Protein AF-A0A8H5A751-F1 (afdb_monomer)

pLDDT: mean 77.06, std 19.94, range [23.53, 97.56]

InterPro domains:
  IPR007219 Xylanolytic transcriptional activator, regulatory domain [PF04082] (429-614)
  IPR007219 Xylanolytic transcriptional activator, regulatory domain [SM00906] (547-619)
  IPR008949 Isoprenoid synthase domain superfamily [G3DSA:1.10.600.10] (27-358)
  IPR008949 Isoprenoid synthase domain superfamily [SSF48576] (29-355)
  IPR034686 Terpene cyclase-like 2 [PTHR35201] (68-366)
  IPR034686 Terpene cyclase-like 2 [SFLDG01020] (12-361)

Secondary structure (DSSP, 8-state):
-HHHHTTTTTEEEEEPPP-S-TT--SS----TTHHHHHHHHHHHHHHHTT--HHHHHHHHHH-HHHHHHHHSTT--HHHHHHHHHHHHHHHHHHHHHHTSTTTT-HHHHHHHHHHHHHHHTT----SPPPHHHHHHHHHHHHHHTS---------------TTHHHHHHHHHHHHHHHTT----HHHHHHHHHHHHHHHHHHHHHHHHHTT----HHHHHHHHHHHT--HHHHHHHHHHTT----HHHHTSHHHHHHHHHHHHHHHHHHHHHHHHHHHHTT---SHHHHHHHTT--HHHHHHHHHHHHHHHHHHHHHHHHTPPP--HHHHHHHHHHHHHHHHHHHHHHHHHHHSSSSSGGGHHHHHHH-EEEEESS-HHHHTTTTTTTS-SS----------BPPHHHHHHHHHHHTTSPPHHHHHHHHHHIIIIIGGGT--S-HHHHHHHHHHHHH-S---BHHHHHHHHHHHHHHHHHHHT--HHHHHHTT---SS-HHHHHHHHHHHHHHHHHTSPTT---HHHHHHHHHHHHHHHHTT-HHHHHHHHHHHHHHHHHTTTT-TT--S---HHHHHHHHHHHHHHHHHHHHHHHTTPPP------S-------SSSPPPTTHHHHHHHHHHHHHHHHHSSGGG--SHHHHHHHHHHHHHHHHTS-GGG-SSS---TTTTT-HHHHHHHHHHHHHHHHHHHHHHHTTSS-S---HHHHHHHHHHHHHHH-

Solvent-accessible surface area (backbone atoms only — not comparable to full-atom values): 41323 Å² total; per-residue (Å²): 117,76,77,65,61,64,64,64,80,47,50,44,78,31,66,57,62,90,74,72,51,92,92,31,65,95,78,70,68,59,21,87,56,39,83,65,39,39,65,52,33,56,49,51,52,34,62,64,48,67,49,50,75,67,54,45,52,49,52,66,41,42,42,40,38,58,26,42,19,26,30,42,39,84,33,51,67,72,41,43,36,47,50,24,41,49,50,60,44,48,53,71,56,49,40,36,46,75,78,35,90,30,36,85,29,62,68,63,41,48,56,55,46,54,56,51,46,15,75,66,66,77,45,91,69,91,66,88,67,52,46,66,45,51,54,47,53,56,46,54,50,61,65,64,68,72,80,87,84,84,84,89,78,88,92,80,84,90,81,95,60,79,66,65,52,51,50,49,46,49,50,49,42,45,54,47,41,60,64,59,61,63,54,51,70,43,44,52,50,26,39,52,33,47,48,47,22,50,54,21,46,52,48,50,35,48,49,68,75,65,77,67,84,61,51,68,65,57,46,50,58,47,45,67,29,45,60,62,51,65,32,51,55,30,49,45,32,60,33,68,68,50,74,73,62,68,72,56,66,68,29,67,53,51,46,47,50,53,52,46,37,41,49,49,37,48,53,53,43,30,65,62,39,39,65,53,33,49,75,69,60,48,63,88,34,70,39,44,35,37,34,70,76,69,42,51,72,53,57,14,42,49,53,54,37,49,55,51,52,52,46,55,57,51,48,54,57,37,63,75,63,58,81,84,80,45,76,73,48,42,54,39,49,50,52,50,52,49,34,43,51,22,43,36,41,13,49,58,53,35,51,51,68,18,47,74,55,47,39,92,48,19,69,58,30,69,74,68,30,53,46,72,37,64,73,74,41,66,69,62,53,68,54,70,75,54,71,78,67,78,8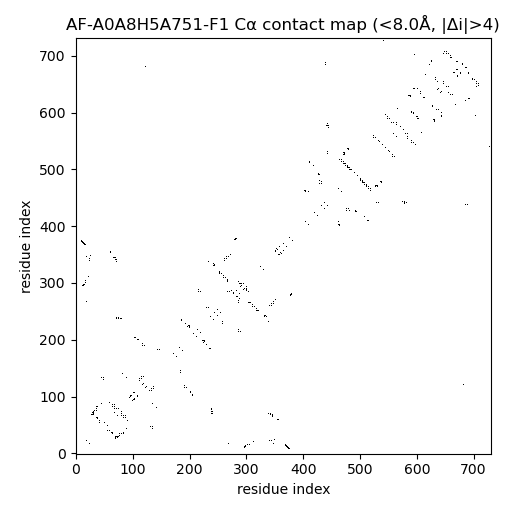5,74,89,88,86,88,87,91,78,82,76,55,69,51,54,77,65,40,50,47,48,48,57,57,45,63,69,71,53,64,60,68,70,40,42,50,35,33,53,52,47,21,58,74,75,52,34,66,75,77,47,67,65,60,63,77,63,49,51,54,51,50,54,55,60,71,71,47,96,70,83,58,32,57,67,49,52,41,51,50,24,32,53,25,36,40,41,14,54,38,28,61,70,46,47,75,68,52,25,58,76,47,68,45,85,70,96,51,59,40,62,57,51,13,47,50,29,38,54,45,19,51,58,48,53,69,52,54,60,89,91,72,74,50,72,54,56,38,44,31,35,55,50,48,31,53,43,26,52,65,71,63,36,52,68,60,22,49,56,39,46,55,57,31,50,52,45,36,52,75,72,48,47,62,57,67,81,70,67,94,61,90,50,62,67,60,54,32,45,40,50,51,50,48,49,49,56,43,50,40,51,51,46,19,49,76,68,73,42,80,67,81,82,86,77,92,58,59,81,71,77,73,73,76,82,75,94,58,81,85,53,89,57,44,62,58,52,56,48,36,45,51,48,50,54,51,31,74,73,46,69,40,65,79,69,56,69,45,69,68,46,34,52,53,49,41,51,53,52,53,54,55,53,71,66,43,57,55,60,51,31,89,69,88,43,51,58,92,51,36,88,83,38,60,67,48,55,60,43,30,54,51,52,50,50,47,56,49,50,65,55,51,59,49,60,68,70,63,76,80,68,104,68,76,53,76,66,55,62,57,58,57,36,56,66,49,43,67,72,74,105

Radius of gyration: 30.26 Å; Cα contacts (8 Å, |Δi|>4): 786; chains: 1; bounding box: 55×71×100 Å

Mean predicted aligned error: 18.43 Å

Sequence (731 aa):
MQVFTTKMESRRTVILPDMFKGFVVETPPMNPNYETVKPISERWLAEKCSFSPRMKKRVEFCDFAVFISIAAPDAPFDKLKTMCDWGNWVFPFDDMFDEGSLKSDPKRSQVVIDSLMADMLDKTYTRTKSAVVQAHDDIFRRVSQVSPAQWHGDDGSLTRDHDRARLLASFLKLILTWTSLIASGARRRFALAMKQYTDGVVHHVKQFSTNSIPSIQEMLDTRRLSSGVTPLYHLIEYAHDIKLPDEVFENPIIQRLELLGADFVLLSNDILSYRKEENDDCPFSMVAACRMTGQSPQEAFDTVGNLLEERYQYWQKAIEQLPSWGPEIDANVARYIQGIQNVVQANITWSFRSGRYFGKQAPEIRRTRMIDVMVNPPFLQARQLRSGWSRMHNNKDHHDLAILDASADSQLRNALRLLPAKPQLDALIEAFFSNVNHHYNFIHPPAFIRQYVNWSCRKQQRCLQDLQLTTLIFMMCACVTQHLDLDSQTTLGIHLAQPPKDVSKAYHDAGARLAEAIPAGSYHLINLQWKVLSICWFKGEAKFTEAWHTIGLAVQEAYELGLHKSRHKATHDIEVQIGRRAWRVLYCWNWQLSSILGRPFIMNDIDSEPELPDLKGSAPTPTLHIKLQYQLISSLAKRWQTPQNINSPSKVRDYKKMVEHHVSSFPAVFALSDPDTSKDAEWPWVVTHRYYVQTMAFVCTRDTAATSGSGRVFSEDVANRNSMGISSLTR

Structure (mmCIF, N/CA/C/O backbone):
data_AF-A0A8H5A751-F1
#
_entry.id   AF-A0A8H5A751-F1
#
loop_
_atom_site.group_PDB
_atom_site.id
_atom_site.type_symbol
_atom_site.label_atom_id
_atom_site.label_alt_id
_atom_site.label_comp_id
_atom_site.label_asym_id
_atom_site.label_entity_id
_atom_site.label_seq_id
_atom_site.pdbx_PDB_ins_code
_atom_site.Cartn_x
_atom_site.Cartn_y
_atom_site.Cartn_z
_atom_site.occupancy
_atom_site.B_iso_or_equiv
_atom_site.auth_seq_id
_atom_site.auth_comp_id
_atom_site.auth_asym_id
_atom_site.auth_atom_id
_atom_site.pdbx_PDB_model_num
ATOM 1 N N . MET A 1 1 ? -5.057 2.418 52.684 1.00 34.59 1 MET A N 1
ATOM 2 C CA . MET A 1 1 ? -6.388 1.811 52.446 1.00 34.59 1 MET A CA 1
ATOM 3 C C . MET A 1 1 ? -7.310 2.686 51.588 1.00 34.59 1 MET A C 1
ATOM 5 O O . MET A 1 1 ? -7.934 2.132 50.700 1.00 34.59 1 MET A O 1
ATOM 9 N N . GLN A 1 2 ? -7.331 4.020 51.739 1.00 26.28 2 GLN A N 1
ATOM 10 C CA . GLN A 1 2 ? -8.201 4.924 50.950 1.00 26.28 2 GLN A CA 1
ATOM 11 C C . GLN A 1 2 ? -7.881 5.073 49.442 1.00 26.28 2 GLN A C 1
ATOM 13 O O . GLN A 1 2 ? -8.752 5.487 48.689 1.00 26.28 2 GLN A O 1
ATOM 18 N N . VAL A 1 3 ? -6.673 4.717 48.978 1.00 31.61 3 VAL A N 1
ATOM 19 C CA . VAL A 1 3 ? -6.285 4.785 47.544 1.00 31.61 3 VAL A CA 1
ATOM 20 C C . VAL A 1 3 ? -6.758 3.556 46.747 1.00 31.61 3 VAL A C 1
ATOM 22 O O . VAL A 1 3 ? -6.879 3.603 45.526 1.00 31.61 3 VAL A O 1
ATOM 25 N N . PHE A 1 4 ? -7.044 2.441 47.427 1.00 28.38 4 PHE A N 1
ATOM 26 C CA . PHE A 1 4 ? -7.544 1.223 46.780 1.00 28.38 4 PHE A CA 1
ATOM 27 C C . PHE A 1 4 ? -9.069 1.228 46.623 1.00 28.38 4 PHE A C 1
ATOM 29 O O . PHE A 1 4 ? -9.571 0.676 45.649 1.00 28.38 4 PHE A O 1
ATOM 36 N N . THR A 1 5 ? -9.801 1.899 47.517 1.00 30.95 5 THR A N 1
ATOM 37 C CA . THR A 1 5 ? -11.265 2.013 47.448 1.00 30.95 5 THR A CA 1
ATOM 38 C C . THR A 1 5 ? -11.745 2.965 46.346 1.00 30.95 5 THR A C 1
ATOM 40 O O . THR A 1 5 ? -12.753 2.683 45.713 1.00 30.95 5 THR A O 1
ATOM 43 N N . THR A 1 6 ? -10.985 4.011 46.001 1.00 36.41 6 THR A N 1
ATOM 44 C CA . THR A 1 6 ? -11.331 4.952 44.910 1.00 36.41 6 THR A CA 1
ATOM 45 C C . THR A 1 6 ? -11.151 4.374 43.497 1.00 36.41 6 THR A C 1
ATOM 47 O O . THR A 1 6 ? -11.692 4.917 42.538 1.00 36.41 6 THR A O 1
ATOM 50 N N . LYS A 1 7 ? -10.407 3.268 43.329 1.00 41.97 7 LYS A N 1
ATOM 51 C CA . LYS A 1 7 ? -10.176 2.631 42.014 1.00 41.97 7 LYS A CA 1
ATOM 52 C C . LYS A 1 7 ? -11.308 1.704 41.555 1.00 41.97 7 LYS A C 1
ATOM 54 O O . LYS A 1 7 ? -11.379 1.412 40.365 1.00 41.97 7 LYS A O 1
ATOM 59 N N . MET A 1 8 ? -12.167 1.234 42.462 1.00 41.22 8 MET A N 1
ATOM 60 C CA . MET A 1 8 ? -13.307 0.372 42.110 1.00 41.22 8 MET A CA 1
ATOM 61 C C . MET A 1 8 ? -14.533 1.165 41.630 1.00 41.22 8 MET A C 1
ATOM 63 O O . MET A 1 8 ? -15.310 0.640 40.842 1.00 41.22 8 MET A O 1
ATOM 67 N N . GLU A 1 9 ? -14.669 2.438 42.009 1.00 47.12 9 GLU A N 1
ATOM 68 C CA . GLU A 1 9 ? -15.825 3.285 41.656 1.00 47.12 9 GLU A CA 1
ATOM 69 C C . GLU A 1 9 ? -15.767 3.881 40.230 1.00 47.12 9 GLU A C 1
ATOM 71 O O . GLU A 1 9 ? -16.679 4.593 39.817 1.00 47.12 9 GLU A O 1
ATOM 76 N N . SER A 1 10 ? -14.725 3.585 39.439 1.00 75.00 10 SER A N 1
ATOM 77 C CA . SER A 1 10 ? -14.504 4.161 38.098 1.00 75.00 10 SER A CA 1
ATOM 78 C C . SER A 1 10 ? -14.575 3.158 36.940 1.00 75.00 10 SER A C 1
ATOM 80 O O . SER A 1 10 ? -14.223 3.509 35.809 1.00 75.00 10 SER A O 1
ATOM 82 N N . ARG A 1 11 ? -15.026 1.920 37.188 1.00 88.31 11 ARG A N 1
ATOM 83 C CA . ARG A 1 11 ? -15.214 0.887 36.158 1.00 88.31 11 ARG A CA 1
ATOM 84 C C . ARG A 1 11 ? -16.687 0.537 35.964 1.00 88.31 11 ARG A C 1
ATOM 86 O O . ARG A 1 11 ? -17.467 0.567 36.907 1.00 88.31 11 ARG A O 1
ATOM 93 N N . ARG A 1 12 ? -17.059 0.200 34.730 1.00 91.88 12 ARG A N 1
ATOM 94 C CA . ARG A 1 12 ? -18.399 -0.256 34.351 1.00 91.88 12 ARG A CA 1
ATOM 95 C C . ARG A 1 12 ? -18.293 -1.626 33.706 1.00 91.88 12 ARG A C 1
ATOM 97 O O . ARG A 1 12 ? -17.422 -1.838 32.863 1.00 91.88 12 ARG A O 1
ATOM 104 N N . THR A 1 13 ? -19.186 -2.528 34.088 1.00 95.69 13 THR A N 1
ATOM 105 C CA . THR A 1 13 ? -19.307 -3.827 33.436 1.00 95.69 13 THR A CA 1
ATOM 106 C C . THR A 1 13 ? -19.902 -3.653 32.043 1.00 95.69 13 THR A C 1
ATOM 108 O O . THR A 1 13 ? -20.932 -2.995 31.885 1.00 95.69 13 THR A O 1
ATOM 111 N N . VAL A 1 14 ? -19.244 -4.237 31.050 1.00 96.50 14 VAL A N 1
ATOM 112 C CA . VAL A 1 14 ? -19.719 -4.366 29.674 1.00 96.50 14 VAL A CA 1
ATOM 113 C C . VAL A 1 14 ? -19.842 -5.838 29.306 1.00 96.50 14 VAL A C 1
ATOM 115 O O . VAL A 1 14 ? -19.172 -6.699 29.883 1.00 96.50 14 VAL A O 1
ATOM 118 N N . ILE A 1 15 ? -20.714 -6.120 28.349 1.00 97.00 15 ILE A N 1
ATOM 119 C CA . ILE A 1 15 ? -20.928 -7.448 27.787 1.00 97.00 15 ILE A CA 1
ATOM 120 C C . ILE A 1 15 ? -20.164 -7.528 26.466 1.00 97.00 15 ILE A C 1
ATOM 122 O O . ILE A 1 15 ? -20.359 -6.697 25.580 1.00 97.00 15 ILE A O 1
ATOM 126 N N . LEU A 1 16 ? -19.295 -8.528 26.343 1.00 96.19 16 LEU A N 1
ATOM 127 C CA . LEU A 1 16 ? -18.580 -8.855 25.119 1.00 96.19 16 LEU A CA 1
ATOM 128 C C . LEU A 1 16 ? -19.557 -9.412 24.069 1.00 96.19 16 LEU A C 1
ATOM 130 O O . LEU A 1 16 ? -20.437 -10.215 24.413 1.00 96.19 16 LEU A O 1
ATOM 134 N N . PRO A 1 17 ? -19.385 -9.067 22.782 1.00 93.94 17 PRO A N 1
ATOM 135 C CA . PRO A 1 17 ? -20.138 -9.708 21.713 1.00 93.94 17 PRO A CA 1
ATOM 136 C C . PRO A 1 17 ? -19.866 -11.216 21.685 1.00 93.94 17 PRO A C 1
ATOM 138 O O . PRO A 1 17 ? -18.817 -11.691 22.124 1.00 93.94 17 PRO A O 1
ATOM 141 N N . ASP A 1 18 ? -20.829 -11.984 21.172 1.00 90.12 18 ASP A N 1
ATOM 142 C CA . ASP A 1 18 ? -20.608 -13.412 20.950 1.00 90.12 18 ASP A CA 1
ATOM 143 C C . ASP A 1 18 ? -19.653 -13.624 19.767 1.00 90.12 18 ASP A C 1
ATOM 145 O O . ASP A 1 18 ? -19.932 -13.192 18.642 1.00 90.12 18 ASP A O 1
ATOM 149 N N . MET A 1 19 ? -18.519 -14.263 20.051 1.00 88.88 19 MET A N 1
ATOM 150 C CA . MET A 1 19 ? -17.442 -14.535 19.100 1.00 88.88 19 MET A CA 1
ATOM 151 C C . MET A 1 19 ? -17.360 -16.016 18.698 1.00 88.88 19 MET A C 1
ATOM 153 O O . MET A 1 19 ? -16.671 -16.319 17.729 1.00 88.88 19 MET A O 1
ATOM 157 N N . PHE A 1 20 ? -18.070 -16.927 19.378 1.00 86.81 20 PHE A N 1
ATOM 158 C CA . PHE A 1 20 ? -18.088 -18.366 19.064 1.00 86.81 20 PHE A CA 1
ATOM 159 C C . PHE A 1 20 ? -19.282 -18.704 18.161 1.00 86.81 20 PHE A C 1
ATOM 161 O O . PHE A 1 20 ? -20.204 -19.417 18.548 1.00 86.81 20 PHE A O 1
ATOM 168 N N . LYS A 1 21 ? -19.281 -18.135 16.953 1.00 86.69 21 LYS A N 1
ATOM 169 C CA . LYS A 1 21 ? -20.361 -18.280 15.969 1.00 86.69 21 LYS A CA 1
ATOM 170 C C . LYS A 1 21 ? -19.815 -18.493 14.559 1.00 86.69 21 LYS A C 1
ATOM 172 O O . LYS A 1 21 ? -18.628 -18.304 14.295 1.00 86.69 21 LYS A O 1
ATOM 177 N N . GLY A 1 22 ? -20.699 -18.856 13.632 1.00 87.44 22 GLY A N 1
ATOM 178 C CA . GLY A 1 22 ? -20.317 -19.143 12.251 1.00 87.44 22 GLY A CA 1
ATOM 179 C C . GLY A 1 22 ? -19.426 -20.382 12.181 1.00 87.44 22 GLY A C 1
ATOM 180 O O . GLY A 1 22 ? -19.830 -21.454 12.619 1.00 87.44 22 GLY A O 1
ATOM 181 N N . PHE A 1 23 ? -18.218 -20.235 11.637 1.00 90.50 23 PHE A N 1
ATOM 182 C CA . PHE A 1 23 ? -17.232 -21.320 11.564 1.00 90.50 23 PHE A CA 1
ATOM 183 C C . PHE A 1 23 ? -16.351 -21.434 12.823 1.00 90.50 23 PHE A C 1
ATOM 185 O O . PHE A 1 23 ? -15.513 -22.331 12.891 1.00 90.50 23 PHE A O 1
ATOM 192 N N . VAL A 1 24 ? -16.513 -20.541 13.809 1.00 91.56 24 VAL A N 1
ATOM 193 C CA . VAL A 1 24 ? -15.759 -20.585 15.067 1.00 91.56 24 VAL A CA 1
ATOM 194 C C . VAL A 1 24 ? -16.463 -21.511 16.058 1.00 91.56 24 VAL A C 1
ATOM 196 O O . VAL A 1 24 ? -17.597 -21.263 16.461 1.00 91.56 24 VAL A O 1
ATOM 199 N N . VAL A 1 25 ? -15.773 -22.565 16.481 1.00 89.44 25 VAL A N 1
ATOM 200 C CA . VAL A 1 25 ? -16.247 -23.596 17.409 1.00 89.44 25 VAL A CA 1
ATOM 201 C C . VAL A 1 25 ? -15.640 -23.434 18.802 1.00 89.44 25 VAL A C 1
ATOM 203 O O . VAL A 1 25 ? -14.588 -22.823 18.990 1.00 89.44 25 VAL A O 1
ATOM 206 N N . GLU A 1 26 ? -16.276 -24.012 19.820 1.00 82.75 26 GLU A N 1
ATOM 207 C CA . GLU A 1 26 ? -15.788 -23.890 21.199 1.00 82.75 26 GLU A CA 1
ATOM 208 C C . GLU A 1 26 ? -14.485 -24.651 21.469 1.00 82.75 26 GLU A C 1
ATOM 210 O O . GLU A 1 26 ? -13.673 -24.204 22.288 1.00 82.75 26 GLU A O 1
ATOM 215 N N . THR A 1 27 ? -14.304 -25.798 20.811 1.00 87.19 27 THR A N 1
ATOM 216 C CA . THR A 1 27 ? -13.169 -26.704 21.024 1.00 87.19 27 THR A CA 1
ATOM 217 C C . THR A 1 27 ? -12.573 -27.087 19.671 1.00 87.19 27 THR A C 1
ATOM 219 O O . THR A 1 27 ? -13.010 -28.067 19.068 1.00 87.19 27 THR A O 1
ATOM 222 N N . PRO A 1 28 ? -11.622 -26.298 19.147 1.00 92.19 28 PRO A N 1
ATOM 223 C CA . PRO A 1 28 ? -11.018 -26.592 17.858 1.00 92.19 28 PRO A CA 1
ATOM 224 C C . PRO A 1 28 ? -10.005 -27.742 17.944 1.00 92.19 28 PRO A C 1
ATOM 226 O O . PRO A 1 28 ? -9.435 -27.977 19.017 1.00 92.19 28 PRO A O 1
ATOM 229 N N . PRO A 1 29 ? -9.738 -28.438 16.824 1.00 92.50 29 PRO A N 1
ATOM 230 C CA . PRO A 1 29 ? -8.631 -29.382 16.751 1.00 92.50 29 PRO A CA 1
ATOM 231 C C . PRO A 1 29 ? -7.304 -28.663 17.021 1.00 92.50 29 PRO A C 1
ATOM 233 O O . PRO A 1 29 ? -7.119 -27.498 16.668 1.00 92.50 29 PRO A O 1
ATOM 236 N N . MET A 1 30 ? -6.378 -29.368 17.664 1.00 93.56 30 MET A N 1
ATOM 237 C CA . MET A 1 30 ? -5.055 -28.857 18.007 1.00 93.56 30 MET A CA 1
ATOM 238 C C . MET A 1 30 ? -4.001 -29.877 17.590 1.00 93.56 30 MET A C 1
ATOM 240 O O . MET A 1 30 ? -4.197 -31.079 17.769 1.00 93.56 30 MET A O 1
ATOM 244 N N . ASN A 1 31 ? -2.879 -29.392 17.065 1.00 97.25 31 ASN A N 1
ATOM 245 C CA . ASN A 1 31 ? -1.797 -30.245 16.602 1.00 97.25 31 ASN A CA 1
ATOM 246 C C . ASN A 1 31 ? -1.256 -31.133 17.740 1.00 97.25 31 ASN A C 1
ATOM 248 O O . ASN A 1 31 ? -0.891 -30.609 18.801 1.00 97.25 31 ASN A O 1
ATOM 252 N N . PRO A 1 32 ? -1.144 -32.459 17.535 1.00 96.88 32 PRO A N 1
ATOM 253 C CA . PRO A 1 32 ? -0.696 -33.390 18.572 1.00 96.88 32 PRO A CA 1
ATOM 254 C C . PRO A 1 32 ? 0.747 -33.140 19.033 1.00 96.88 32 PRO A C 1
ATOM 256 O O . PRO A 1 32 ? 1.122 -33.543 20.132 1.00 96.88 32 PRO A O 1
ATOM 259 N N . ASN A 1 33 ? 1.559 -32.445 18.231 1.00 96.50 33 ASN A N 1
ATOM 260 C CA . ASN A 1 33 ? 2.952 -32.147 18.561 1.00 96.50 33 ASN A CA 1
ATOM 261 C C . ASN A 1 33 ? 3.129 -30.922 19.476 1.00 96.50 33 ASN A C 1
ATOM 263 O O . ASN A 1 33 ? 4.265 -30.615 19.845 1.00 96.50 33 ASN A O 1
ATOM 267 N N . TYR A 1 34 ? 2.046 -30.229 19.853 1.00 96.25 34 TYR A N 1
ATOM 268 C CA . TYR A 1 34 ? 2.073 -29.007 20.672 1.00 96.25 34 TYR A CA 1
ATOM 269 C C . TYR A 1 34 ? 2.969 -29.130 21.917 1.00 96.25 34 TYR A C 1
ATOM 271 O O . TYR A 1 34 ? 3.904 -28.342 22.079 1.00 96.25 34 TYR A O 1
ATOM 279 N N . GLU A 1 35 ? 2.741 -30.156 22.747 1.00 96.00 35 GLU A N 1
ATOM 280 C CA . GLU A 1 35 ? 3.457 -30.359 24.020 1.00 96.00 35 GLU A CA 1
ATOM 281 C C . GLU A 1 35 ? 4.968 -30.548 23.824 1.00 96.00 35 GLU A C 1
ATOM 283 O O . GLU A 1 35 ? 5.773 -30.213 24.692 1.00 96.00 35 GLU A O 1
ATOM 288 N N . THR A 1 36 ? 5.374 -31.061 22.659 1.00 96.62 36 THR A N 1
ATOM 289 C CA . THR A 1 36 ? 6.790 -31.269 22.332 1.00 96.62 36 THR A CA 1
ATOM 290 C C . THR A 1 36 ? 7.407 -30.016 21.712 1.00 96.62 36 THR A C 1
ATOM 292 O O . THR A 1 36 ? 8.513 -29.621 22.081 1.00 96.62 36 THR A O 1
ATOM 295 N N . VAL A 1 37 ? 6.705 -29.358 20.784 1.00 96.12 37 VAL A N 1
ATOM 296 C CA . VAL A 1 37 ? 7.231 -28.202 20.041 1.00 96.12 37 VAL A CA 1
ATOM 297 C C . VAL A 1 37 ? 7.345 -26.955 20.913 1.00 96.12 37 VAL A C 1
ATOM 299 O O . VAL A 1 37 ? 8.333 -26.225 20.790 1.00 96.12 37 VAL A O 1
ATOM 302 N N . LYS A 1 38 ? 6.380 -26.712 21.808 1.00 95.19 38 LYS A N 1
ATOM 303 C CA . LYS A 1 38 ? 6.339 -25.516 22.661 1.00 95.19 38 LYS A CA 1
ATOM 304 C C . LYS A 1 38 ? 7.655 -25.272 23.420 1.00 95.19 38 LYS A C 1
ATOM 306 O O . LYS A 1 38 ? 8.281 -24.241 23.164 1.00 95.19 38 LYS A O 1
ATOM 311 N N . PRO A 1 39 ? 8.149 -26.193 24.274 1.00 95.94 39 PRO A N 1
ATOM 312 C CA . PRO A 1 39 ? 9.370 -25.946 25.042 1.00 95.94 39 PRO A CA 1
ATOM 313 C C . PRO A 1 39 ? 10.624 -25.843 24.166 1.00 95.94 39 PRO A C 1
ATOM 315 O O . PRO A 1 39 ? 11.589 -25.186 24.555 1.00 95.94 39 PRO A O 1
ATOM 318 N N . ILE A 1 40 ? 10.627 -26.467 22.983 1.00 96.06 40 ILE A N 1
ATOM 319 C CA . ILE A 1 40 ? 11.749 -26.386 22.040 1.00 96.06 40 ILE A CA 1
ATOM 320 C C . ILE A 1 40 ? 11.809 -24.984 21.428 1.00 96.06 40 ILE A C 1
ATOM 322 O O . ILE A 1 40 ? 12.878 -24.373 21.393 1.00 96.06 40 ILE A O 1
ATOM 326 N N . SER A 1 41 ? 10.669 -24.476 20.958 1.00 95.31 41 SER A N 1
ATOM 327 C CA . SER A 1 41 ? 10.571 -23.160 20.326 1.00 95.31 41 SER A CA 1
ATOM 328 C C . SER A 1 41 ? 10.864 -22.026 21.314 1.00 95.31 41 SER A C 1
ATOM 330 O O . SER A 1 41 ? 11.689 -21.154 21.036 1.00 95.31 41 SER A O 1
ATOM 332 N N . GLU A 1 42 ? 10.265 -22.084 22.509 1.00 93.94 42 GLU A N 1
ATOM 333 C CA . GLU A 1 42 ? 10.457 -21.085 23.568 1.00 93.94 42 GLU A CA 1
ATOM 334 C C . GLU A 1 42 ? 11.924 -21.007 24.014 1.00 93.94 42 GLU A C 1
ATOM 336 O O . GLU A 1 42 ? 12.485 -19.914 24.134 1.00 93.94 42 GLU A O 1
ATOM 341 N N . ARG A 1 43 ? 12.576 -22.164 24.205 1.00 94.44 43 ARG A N 1
ATOM 342 C CA . ARG A 1 43 ? 13.994 -22.233 24.579 1.00 94.44 43 ARG A CA 1
ATOM 343 C C . ARG A 1 43 ? 14.892 -21.660 23.489 1.00 94.44 43 ARG A C 1
ATOM 345 O O . ARG A 1 43 ? 15.750 -20.834 23.795 1.00 94.44 43 ARG A O 1
ATOM 352 N N . TRP A 1 44 ? 14.673 -22.064 22.237 1.00 96.06 44 TRP A N 1
ATOM 353 C CA . TRP A 1 44 ? 15.461 -21.594 21.098 1.00 96.06 44 TRP A CA 1
ATOM 354 C C . TRP A 1 44 ? 15.435 -20.066 20.987 1.00 96.06 44 TRP A C 1
ATOM 356 O O . TRP A 1 44 ? 16.493 -19.440 20.919 1.00 96.06 44 TRP A O 1
ATOM 366 N N . LEU A 1 45 ? 14.247 -19.454 21.033 1.00 93.69 45 LEU A N 1
ATOM 367 C CA . LEU A 1 45 ? 14.121 -18.001 20.923 1.00 93.69 45 LEU A CA 1
ATOM 368 C C . LEU A 1 45 ? 14.754 -17.289 22.128 1.00 93.69 45 LEU A C 1
ATOM 370 O O . LEU A 1 45 ? 15.467 -16.298 21.969 1.00 93.69 45 LEU A O 1
ATOM 374 N N . ALA A 1 46 ? 14.539 -17.819 23.335 1.00 92.62 46 ALA A N 1
ATOM 375 C CA . ALA A 1 46 ? 15.090 -17.257 24.560 1.00 92.62 46 ALA A CA 1
ATOM 376 C C . ALA A 1 46 ? 16.625 -17.260 24.594 1.00 92.62 46 ALA A C 1
ATOM 378 O O . ALA A 1 46 ? 17.223 -16.305 25.094 1.00 92.62 46 ALA A O 1
ATOM 379 N N . GLU A 1 47 ? 17.256 -18.318 24.083 1.00 93.44 47 GLU A N 1
ATOM 380 C CA . GLU A 1 47 ? 18.711 -18.425 23.948 1.00 93.44 47 GLU A CA 1
ATOM 381 C C . GLU A 1 47 ? 19.230 -17.521 22.827 1.00 93.44 47 GLU A C 1
ATOM 383 O O . GLU A 1 47 ? 20.145 -16.732 23.057 1.00 93.44 47 GLU A O 1
ATOM 388 N N . LYS A 1 48 ? 18.602 -17.562 21.644 1.00 92.12 48 LYS A N 1
ATOM 389 C CA . LYS A 1 48 ? 18.997 -16.760 20.476 1.00 92.12 48 LYS A CA 1
ATOM 390 C C . LYS A 1 48 ? 18.969 -15.261 20.765 1.00 92.12 48 LYS A C 1
ATOM 392 O O . LYS A 1 48 ? 19.856 -14.534 20.326 1.00 92.12 48 LYS A O 1
ATOM 397 N N . CYS A 1 49 ? 17.960 -14.798 21.501 1.00 91.56 49 CYS A N 1
ATOM 398 C CA . CYS A 1 49 ? 17.772 -13.386 21.818 1.00 91.56 49 CYS A CA 1
ATOM 399 C C . CYS A 1 49 ? 18.285 -12.982 23.209 1.00 91.56 49 CYS A C 1
ATOM 401 O O . CYS A 1 49 ? 18.083 -11.835 23.609 1.00 91.56 49 CYS A O 1
ATOM 403 N N . SER A 1 50 ? 18.932 -13.892 23.949 1.00 90.62 50 SER A N 1
ATOM 404 C CA . SER A 1 50 ? 19.432 -13.647 25.311 1.00 90.62 50 SER A CA 1
ATOM 405 C C . SER A 1 50 ? 18.372 -13.031 26.236 1.00 90.62 50 SER A C 1
ATOM 407 O O . SER A 1 50 ? 18.617 -12.045 26.935 1.00 90.62 50 SER A O 1
ATOM 409 N N . PHE A 1 51 ? 17.157 -13.585 26.221 1.00 89.38 51 PHE A N 1
ATOM 410 C CA . PHE A 1 51 ? 16.027 -13.015 26.949 1.00 89.38 51 PHE A CA 1
ATOM 411 C C . PHE A 1 51 ? 16.254 -12.978 28.461 1.00 89.38 51 PHE A C 1
ATOM 413 O O . PHE A 1 51 ? 16.701 -13.945 29.082 1.00 89.38 51 PHE A O 1
ATOM 420 N N . SER A 1 52 ? 15.854 -11.862 29.077 1.00 88.19 52 SER A N 1
ATOM 421 C CA . SER A 1 52 ? 15.790 -11.750 30.534 1.00 88.19 52 SER A CA 1
ATOM 422 C C . SER A 1 52 ? 14.770 -12.745 31.111 1.00 88.19 52 SER A C 1
ATOM 424 O O . SER A 1 52 ? 13.805 -13.094 30.423 1.00 88.19 52 SER A O 1
ATOM 426 N N . PRO A 1 53 ? 14.889 -13.153 32.390 1.00 89.50 53 PRO A N 1
ATOM 427 C CA . PRO A 1 53 ? 13.896 -14.018 33.034 1.00 89.50 53 PRO A CA 1
ATOM 428 C C . PRO A 1 53 ? 12.458 -13.486 32.923 1.00 89.50 53 PRO A C 1
ATOM 430 O O . PRO A 1 53 ? 11.513 -14.260 32.789 1.00 89.50 53 PRO A O 1
ATOM 433 N N . ARG A 1 54 ? 12.290 -12.155 32.916 1.00 86.31 54 ARG A N 1
ATOM 434 C CA . ARG A 1 54 ? 10.990 -11.500 32.721 1.00 86.31 54 ARG A CA 1
ATOM 435 C C . ARG A 1 54 ? 10.436 -11.724 31.313 1.00 86.31 54 ARG A C 1
ATOM 437 O O . ARG A 1 54 ? 9.252 -12.019 31.190 1.00 86.31 54 ARG A O 1
ATOM 444 N N . MET A 1 55 ? 11.265 -11.586 30.276 1.00 85.06 55 MET A N 1
ATOM 445 C CA . MET A 1 55 ? 10.835 -11.804 28.890 1.00 85.06 55 MET A CA 1
ATOM 446 C C . MET A 1 55 ? 10.560 -13.288 28.618 1.00 85.06 55 MET A C 1
ATOM 448 O O . MET A 1 55 ? 9.532 -13.603 28.034 1.00 85.06 55 MET A O 1
ATOM 452 N N . LYS A 1 56 ? 11.395 -14.203 29.137 1.00 88.19 56 LYS A N 1
ATOM 453 C CA . LYS A 1 56 ? 11.143 -15.656 29.062 1.00 88.19 56 LYS A CA 1
ATOM 454 C C . LYS A 1 56 ? 9.767 -16.011 29.623 1.00 88.19 56 LYS A C 1
ATOM 456 O O . LYS A 1 56 ? 8.936 -16.572 28.919 1.00 88.19 56 LYS A O 1
ATOM 461 N N . LYS A 1 57 ? 9.484 -15.547 30.845 1.00 88.25 57 LYS A N 1
ATOM 462 C CA . LYS A 1 57 ? 8.184 -15.749 31.489 1.00 88.25 57 LYS A CA 1
ATOM 463 C C . LYS A 1 57 ? 7.033 -15.103 30.711 1.00 88.25 57 LYS A C 1
ATOM 465 O O . LYS A 1 57 ? 5.935 -15.639 30.723 1.00 88.25 57 LYS A O 1
ATOM 470 N N . ARG A 1 58 ? 7.255 -13.960 30.045 1.00 85.12 58 ARG A N 1
ATOM 471 C CA . ARG A 1 58 ? 6.245 -13.306 29.192 1.00 85.12 58 ARG A CA 1
ATOM 472 C C . ARG A 1 58 ? 5.913 -14.168 27.970 1.00 85.12 58 ARG A C 1
ATOM 474 O O . ARG A 1 58 ? 4.731 -14.353 27.705 1.00 85.12 58 ARG A O 1
ATOM 481 N N . VAL A 1 59 ? 6.917 -14.708 27.276 1.00 86.44 59 VAL A N 1
ATOM 482 C CA . VAL A 1 59 ? 6.727 -15.605 26.119 1.00 86.44 59 VAL A CA 1
ATOM 483 C C . VAL A 1 59 ? 6.014 -16.892 26.544 1.00 86.44 59 VAL A C 1
ATOM 485 O O . VAL A 1 59 ? 4.969 -17.211 25.983 1.00 86.44 59 VAL A O 1
ATOM 488 N N . GLU A 1 60 ? 6.487 -17.550 27.608 1.0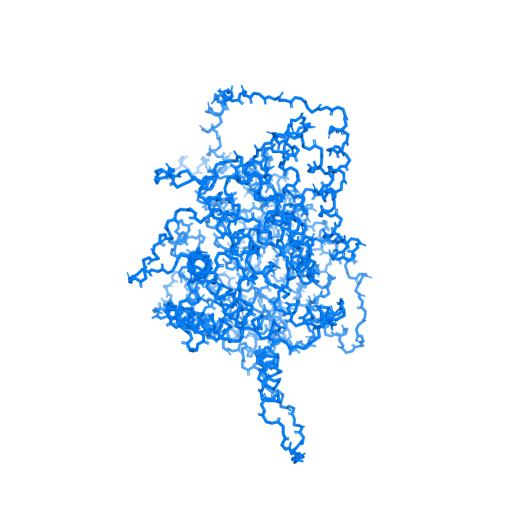0 88.69 60 GLU A N 1
ATOM 489 C CA . GLU A 1 60 ? 5.864 -18.763 28.170 1.00 88.69 60 GLU A CA 1
ATOM 490 C C . GLU A 1 60 ? 4.405 -18.538 28.595 1.00 88.69 60 GLU A C 1
ATOM 492 O O . GLU A 1 60 ? 3.560 -19.415 28.443 1.00 88.69 60 GLU A O 1
ATOM 497 N N . PHE A 1 61 ? 4.105 -17.359 29.147 1.00 85.81 61 PHE A N 1
ATOM 498 C CA . PHE A 1 61 ? 2.766 -16.986 29.603 1.00 85.81 61 PHE A CA 1
ATOM 499 C C . PHE A 1 61 ? 1.825 -16.590 28.458 1.00 85.81 61 PHE A C 1
ATOM 501 O O . PHE A 1 61 ? 0.605 -16.722 28.591 1.00 85.81 61 PHE A O 1
ATOM 508 N N . CYS A 1 62 ? 2.374 -16.088 27.347 1.00 85.00 62 CYS A N 1
ATOM 509 C CA . CYS A 1 62 ? 1.609 -15.841 26.130 1.00 85.00 62 CYS A CA 1
ATOM 510 C C . CYS A 1 62 ? 1.248 -17.158 25.442 1.00 85.00 62 CYS A C 1
ATOM 512 O O . CYS A 1 62 ? 0.130 -17.264 24.960 1.00 85.00 62 CYS A O 1
ATOM 514 N N . ASP A 1 63 ? 2.145 -18.149 25.429 1.00 90.88 63 ASP A N 1
ATOM 515 C CA . ASP A 1 63 ? 1.914 -19.484 24.859 1.00 90.88 63 ASP A CA 1
ATOM 516 C C . ASP A 1 63 ? 1.333 -19.439 23.435 1.00 90.88 63 ASP A C 1
ATOM 518 O O . ASP A 1 63 ? 0.244 -19.939 23.139 1.00 90.88 63 ASP A O 1
ATOM 522 N N . PHE A 1 64 ? 2.048 -18.779 22.525 1.00 90.00 64 PHE A N 1
ATOM 523 C CA . PHE A 1 64 ? 1.595 -18.673 21.139 1.00 90.00 64 PHE A CA 1
ATOM 524 C C . PHE A 1 64 ? 1.718 -19.998 20.373 1.00 90.00 64 PHE A C 1
ATOM 526 O O . PHE A 1 64 ? 1.108 -20.176 19.321 1.00 90.00 64 PHE A O 1
ATOM 533 N N . ALA A 1 65 ? 2.431 -20.982 20.929 1.00 93.38 65 ALA A N 1
ATOM 534 C CA . ALA A 1 65 ? 2.431 -22.342 20.407 1.00 93.38 65 ALA A CA 1
ATOM 535 C C . ALA A 1 65 ? 1.015 -22.949 20.392 1.00 93.38 65 ALA A C 1
ATOM 537 O O . ALA A 1 65 ? 0.695 -23.688 19.461 1.00 93.38 65 ALA A O 1
ATOM 538 N N . VAL A 1 66 ? 0.139 -22.596 21.346 1.00 94.50 66 VAL A N 1
ATOM 539 C CA . VAL A 1 66 ? -1.289 -22.971 21.299 1.00 94.50 66 VAL A CA 1
ATOM 540 C C . VAL A 1 66 ? -1.974 -22.375 20.076 1.00 94.50 66 VAL A C 1
ATOM 542 O O . VAL A 1 66 ? -2.689 -23.092 19.380 1.00 94.50 66 VAL A O 1
ATOM 545 N N . PHE A 1 67 ? -1.756 -21.083 19.806 1.00 94.94 67 PHE A N 1
ATOM 546 C CA . PHE A 1 67 ? -2.329 -20.413 18.638 1.00 94.94 67 PHE A CA 1
ATOM 547 C C . PHE A 1 67 ? -1.923 -21.157 17.365 1.00 94.94 67 PHE A C 1
ATOM 549 O O . PHE A 1 67 ? -2.775 -21.583 16.591 1.00 94.94 67 PHE A O 1
ATOM 556 N N . ILE A 1 68 ? -0.620 -21.374 17.179 1.00 95.75 68 ILE A N 1
ATOM 557 C CA . ILE A 1 68 ? -0.084 -22.027 15.983 1.00 95.75 68 ILE A CA 1
ATOM 558 C C . ILE A 1 68 ? -0.587 -23.468 15.852 1.00 95.75 68 ILE A C 1
ATOM 560 O O . ILE A 1 68 ? -0.915 -23.906 14.753 1.00 95.75 68 ILE A O 1
ATOM 564 N N . SER A 1 69 ? -0.716 -24.189 16.965 1.00 96.50 69 SER A N 1
ATOM 565 C CA . SER A 1 69 ? -1.211 -25.570 16.961 1.00 96.50 69 SER A CA 1
ATOM 566 C C . SER A 1 69 ? -2.692 -25.675 16.597 1.00 96.50 69 SER A C 1
ATOM 568 O O . SER A 1 69 ? -3.112 -26.728 16.131 1.00 96.50 69 SER A O 1
ATOM 570 N N . ILE A 1 70 ? -3.480 -24.614 16.793 1.00 96.38 70 ILE A N 1
ATOM 571 C CA . ILE A 1 70 ? -4.871 -24.528 16.322 1.00 96.38 70 ILE A CA 1
ATOM 572 C C . ILE A 1 70 ? -4.919 -24.037 14.872 1.00 96.38 70 ILE A C 1
ATOM 574 O O . ILE A 1 70 ? -5.716 -24.536 14.086 1.00 96.38 70 ILE A O 1
ATOM 578 N N . ALA A 1 71 ? -4.061 -23.079 14.509 1.00 95.06 71 ALA A N 1
ATOM 579 C CA . ALA A 1 71 ? -3.994 -22.532 13.157 1.00 95.06 71 ALA A CA 1
ATOM 580 C C . ALA A 1 71 ? -3.569 -23.598 12.129 1.00 95.06 71 ALA A C 1
ATOM 582 O O . ALA A 1 71 ? -4.121 -23.653 11.032 1.00 95.06 71 ALA A O 1
ATOM 583 N N . ALA A 1 72 ? -2.628 -24.470 12.507 1.00 95.00 72 ALA A N 1
ATOM 584 C CA . ALA A 1 72 ? -2.068 -25.522 11.663 1.00 95.00 72 ALA A CA 1
ATOM 585 C C . ALA A 1 72 ? -2.181 -26.913 12.335 1.00 95.00 72 ALA A C 1
ATOM 587 O O . ALA A 1 72 ? -1.167 -27.516 12.720 1.00 95.00 72 ALA A O 1
ATOM 588 N N . PRO A 1 73 ? -3.410 -27.443 12.503 1.00 95.88 73 PRO A N 1
ATOM 589 C CA . PRO A 1 73 ? -3.666 -28.638 13.313 1.00 95.88 73 PRO A CA 1
ATOM 590 C C . PRO A 1 73 ? -2.992 -29.895 12.749 1.00 95.88 73 PRO A C 1
ATOM 592 O O . PRO A 1 73 ? -2.564 -30.754 13.513 1.00 95.88 73 PRO A O 1
ATOM 595 N N . ASP A 1 74 ? -2.797 -29.950 11.431 1.00 94.19 74 ASP A N 1
ATOM 596 C CA . ASP A 1 74 ? -2.229 -31.112 10.735 1.00 94.19 74 ASP A CA 1
ATOM 597 C C . ASP A 1 74 ? -0.793 -30.884 10.231 1.00 94.19 74 ASP A C 1
ATOM 599 O O . ASP A 1 74 ? -0.269 -31.669 9.440 1.00 94.19 74 ASP A O 1
ATOM 603 N N . ALA A 1 75 ? -0.143 -29.783 10.627 1.00 93.12 75 ALA A N 1
ATOM 604 C CA . ALA A 1 75 ? 1.211 -29.483 10.167 1.00 93.12 75 ALA A CA 1
ATOM 605 C C . ALA A 1 75 ? 2.238 -30.514 10.685 1.00 93.12 75 ALA A C 1
ATOM 607 O O . ALA A 1 75 ? 2.226 -30.847 11.878 1.00 93.12 75 ALA A O 1
ATOM 608 N N . PRO A 1 76 ? 3.179 -30.973 9.835 1.00 92.88 76 PRO A N 1
ATOM 609 C CA . PRO A 1 76 ? 4.309 -31.787 10.269 1.00 92.88 76 PRO A CA 1
ATOM 610 C C . PRO A 1 76 ? 5.159 -31.074 11.325 1.00 92.88 76 PRO A C 1
ATOM 612 O O . PRO A 1 76 ? 5.244 -29.845 11.338 1.00 92.88 76 PRO A O 1
ATOM 615 N N . PHE A 1 77 ? 5.851 -31.851 12.163 1.00 92.94 77 PHE A N 1
ATOM 616 C CA . PHE A 1 77 ? 6.632 -31.351 13.300 1.00 92.94 77 PHE A CA 1
ATOM 617 C C . PHE A 1 77 ? 7.564 -30.177 12.945 1.00 92.94 77 PHE A C 1
ATOM 619 O O . PHE A 1 77 ? 7.498 -29.130 13.587 1.00 92.94 77 PHE A O 1
ATOM 626 N N . ASP A 1 78 ? 8.389 -30.309 11.900 1.00 90.75 78 ASP A N 1
ATOM 627 C CA . ASP A 1 78 ? 9.380 -29.283 11.527 1.00 90.75 78 ASP A CA 1
ATOM 628 C C . ASP A 1 78 ? 8.736 -27.966 11.073 1.00 90.75 78 ASP A C 1
ATOM 630 O O . ASP A 1 78 ? 9.234 -26.865 11.350 1.00 90.75 78 ASP A O 1
ATOM 634 N N . LYS A 1 79 ? 7.588 -28.072 10.400 1.00 91.50 79 LYS A N 1
ATOM 635 C CA . LYS A 1 79 ? 6.833 -26.923 9.902 1.00 91.50 79 LYS A CA 1
ATOM 636 C C . LYS A 1 79 ? 6.069 -26.237 11.021 1.00 91.50 79 LYS A C 1
ATOM 638 O O . LYS A 1 79 ? 6.154 -25.016 11.146 1.00 91.50 79 LYS A O 1
ATOM 643 N N . LEU A 1 80 ? 5.426 -27.022 11.889 1.00 94.44 80 LEU A N 1
ATOM 644 C CA . LEU A 1 80 ? 4.798 -26.526 13.110 1.00 94.44 80 LEU A CA 1
ATOM 645 C C . LEU A 1 80 ? 5.822 -25.802 13.986 1.00 94.44 80 LEU A C 1
ATOM 647 O O . LEU A 1 80 ? 5.563 -24.696 14.447 1.00 94.44 80 LEU A O 1
ATOM 651 N N . LYS A 1 81 ? 7.014 -26.381 14.169 1.00 95.06 81 LYS A N 1
ATOM 652 C CA . LYS A 1 81 ? 8.102 -25.743 14.914 1.00 95.06 81 LYS A CA 1
ATOM 653 C C . LYS A 1 81 ? 8.493 -24.401 14.299 1.00 95.06 81 LYS A C 1
ATOM 655 O O . LYS A 1 81 ? 8.618 -23.425 15.031 1.00 95.06 81 LYS A O 1
ATOM 660 N N . THR A 1 82 ? 8.656 -24.327 12.979 1.00 92.94 82 THR A N 1
ATOM 661 C CA . THR A 1 82 ? 8.999 -23.071 12.291 1.00 92.94 82 THR A CA 1
ATOM 662 C C . THR A 1 82 ? 7.917 -22.004 12.474 1.00 92.94 82 THR A C 1
ATOM 664 O O . THR A 1 82 ? 8.241 -20.850 12.748 1.00 92.94 82 THR A O 1
ATOM 667 N N . MET A 1 83 ? 6.639 -22.385 12.410 1.00 93.00 83 MET A N 1
ATOM 668 C CA . MET A 1 83 ? 5.532 -21.475 12.710 1.00 93.00 83 MET A CA 1
ATOM 669 C C . MET A 1 83 ? 5.500 -21.044 14.184 1.00 93.00 83 MET A C 1
ATOM 671 O O . MET A 1 83 ? 5.293 -19.867 14.462 1.00 93.00 83 MET A O 1
ATOM 675 N N . CYS A 1 84 ? 5.739 -21.957 15.133 1.00 94.31 84 CYS A N 1
ATOM 676 C CA . CYS A 1 84 ? 5.835 -21.636 16.562 1.00 94.31 84 CYS A CA 1
ATOM 677 C C . CYS A 1 84 ? 6.996 -20.678 16.846 1.00 94.31 84 CYS A C 1
ATOM 679 O O . CYS A 1 84 ? 6.840 -19.749 17.633 1.00 94.31 84 CYS A O 1
ATOM 681 N N . ASP A 1 85 ? 8.133 -20.862 16.171 1.00 94.56 85 ASP A N 1
ATOM 682 C CA . ASP A 1 85 ? 9.282 -19.962 16.270 1.00 94.56 85 ASP A CA 1
ATOM 683 C C . ASP A 1 85 ? 8.910 -18.545 15.803 1.00 94.56 85 ASP A C 1
ATOM 685 O O . ASP A 1 85 ? 9.231 -17.577 16.491 1.00 94.56 85 ASP A O 1
ATOM 689 N N . TRP A 1 86 ? 8.187 -18.417 14.681 1.00 93.38 86 TRP A N 1
ATOM 690 C CA . TRP A 1 86 ? 7.677 -17.127 14.194 1.00 93.38 86 TRP A CA 1
ATOM 691 C C . TRP A 1 86 ? 6.652 -16.506 15.145 1.00 93.38 86 TRP A C 1
ATOM 693 O O . TRP A 1 86 ? 6.743 -15.331 15.494 1.00 93.38 86 TRP A O 1
ATOM 703 N N . GLY A 1 87 ? 5.706 -17.307 15.621 1.00 89.62 87 GLY A N 1
ATOM 704 C CA . GLY A 1 87 ? 4.661 -16.855 16.525 1.00 89.62 87 GLY A CA 1
ATOM 705 C C . GLY A 1 87 ? 5.182 -16.417 17.898 1.00 89.62 87 GLY A C 1
ATOM 706 O O . GLY A 1 87 ? 4.701 -15.447 18.472 1.00 89.62 87 GLY A O 1
ATOM 707 N N . ASN A 1 88 ? 6.221 -17.072 18.416 1.00 90.50 88 ASN A N 1
ATOM 708 C CA . ASN A 1 88 ? 6.909 -16.619 19.625 1.00 90.50 88 ASN A CA 1
ATOM 709 C C . ASN A 1 88 ? 7.780 -15.380 19.368 1.00 90.50 88 ASN A C 1
ATOM 711 O O . ASN A 1 88 ? 8.012 -14.603 20.293 1.00 90.50 88 ASN A O 1
ATOM 715 N N . TRP A 1 89 ? 8.263 -15.193 18.135 1.00 92.94 89 TRP A N 1
ATOM 716 C CA . TRP A 1 89 ? 9.072 -14.047 17.720 1.00 92.94 89 TRP A CA 1
ATOM 717 C C . TRP A 1 89 ? 8.257 -12.758 17.538 1.00 92.94 89 TRP A C 1
ATOM 719 O O . TRP A 1 89 ? 8.770 -11.682 17.857 1.00 92.94 89 TRP A O 1
ATOM 729 N N . VAL A 1 90 ? 7.004 -12.854 17.076 1.00 86.19 90 VAL A N 1
ATOM 730 C CA . VAL A 1 90 ? 6.206 -11.674 16.708 1.00 86.19 90 VAL A CA 1
ATOM 731 C C . VAL A 1 90 ? 6.011 -10.712 17.883 1.00 86.19 90 VAL A C 1
ATOM 733 O O . VAL A 1 90 ? 6.201 -9.518 17.707 1.00 86.19 90 VAL A O 1
ATOM 736 N N . PHE A 1 91 ? 5.752 -11.197 19.105 1.00 78.75 91 PHE A N 1
ATOM 737 C CA . PHE A 1 91 ? 5.536 -10.305 20.257 1.00 78.75 91 PHE A CA 1
ATOM 738 C C . PHE A 1 91 ? 6.797 -9.593 20.743 1.00 78.75 91 PHE A C 1
ATOM 740 O O . PHE A 1 91 ? 6.728 -8.388 20.940 1.00 78.75 91 PHE A O 1
ATOM 747 N N . PRO A 1 92 ? 7.955 -10.254 20.945 1.00 81.50 92 PRO A N 1
ATOM 748 C CA . PRO A 1 92 ? 9.188 -9.536 21.244 1.00 81.50 92 PRO A CA 1
ATOM 749 C C . PRO A 1 92 ? 9.551 -8.489 20.192 1.00 81.50 92 PRO A C 1
ATOM 751 O O . PRO A 1 92 ? 10.170 -7.492 20.551 1.00 81.50 92 PRO A O 1
ATOM 754 N N . PHE A 1 93 ? 9.204 -8.717 18.921 1.00 86.38 93 PHE A N 1
ATOM 755 C CA . PHE A 1 93 ? 9.390 -7.735 17.858 1.00 86.38 93 PHE A CA 1
ATOM 756 C C . PHE A 1 93 ? 8.398 -6.571 17.985 1.00 86.38 93 PHE A C 1
ATOM 758 O O . PHE A 1 93 ? 8.826 -5.423 18.061 1.00 86.38 93 PHE A O 1
ATOM 765 N N . ASP A 1 94 ? 7.104 -6.861 18.081 1.00 80.75 94 ASP A N 1
ATOM 766 C CA . ASP A 1 94 ? 6.014 -5.885 18.188 1.00 80.75 94 ASP A CA 1
ATOM 767 C C . ASP A 1 94 ? 6.124 -5.020 19.462 1.00 80.75 94 ASP A C 1
ATOM 769 O O . ASP A 1 94 ? 6.065 -3.792 19.402 1.00 80.75 94 ASP A O 1
ATOM 773 N N . ASP A 1 95 ? 6.473 -5.632 20.603 1.00 76.56 95 ASP A N 1
ATOM 774 C CA . ASP A 1 95 ? 6.726 -4.960 21.885 1.00 76.56 95 ASP A CA 1
ATOM 775 C C . ASP A 1 95 ? 7.813 -3.872 21.760 1.00 76.56 95 ASP A C 1
ATOM 777 O O . ASP A 1 95 ? 7.799 -2.911 22.530 1.00 76.56 95 ASP A O 1
ATOM 781 N N . MET A 1 96 ? 8.760 -3.979 20.812 1.00 78.75 96 MET A N 1
ATOM 782 C CA . MET A 1 96 ? 9.768 -2.929 20.591 1.00 78.75 96 MET A CA 1
ATOM 783 C C . MET A 1 96 ? 9.127 -1.608 20.152 1.00 78.75 96 MET A C 1
ATOM 785 O O . MET A 1 96 ? 9.632 -0.545 20.533 1.00 78.75 96 MET A O 1
ATOM 789 N N . PHE A 1 97 ? 8.038 -1.688 19.382 1.00 77.94 97 PHE A N 1
ATOM 790 C CA . PHE A 1 97 ? 7.294 -0.563 18.821 1.00 77.94 97 PHE A CA 1
ATOM 791 C C . PHE A 1 97 ? 6.117 -0.145 19.713 1.00 77.94 97 PHE A C 1
ATOM 793 O O . PHE A 1 97 ? 5.839 1.044 19.803 1.00 77.94 97 PHE A O 1
ATOM 800 N N . ASP A 1 98 ? 5.490 -1.066 20.444 1.00 68.75 98 ASP A N 1
ATOM 801 C CA . ASP A 1 98 ? 4.292 -0.759 21.242 1.00 68.75 98 ASP A CA 1
ATOM 802 C C . ASP A 1 98 ? 4.588 -0.350 22.697 1.00 68.75 98 ASP A C 1
ATOM 804 O O . ASP A 1 98 ? 4.013 0.611 23.228 1.00 68.75 98 ASP A O 1
ATOM 808 N N . GLU A 1 99 ? 5.500 -1.070 23.359 1.00 65.69 99 GLU A N 1
ATOM 809 C CA . GLU A 1 99 ? 5.876 -0.871 24.772 1.00 65.69 99 GLU A CA 1
ATOM 810 C C . GLU A 1 99 ? 7.337 -0.393 24.928 1.00 65.69 99 GLU A C 1
ATOM 812 O O . GLU A 1 99 ? 7.758 0.029 26.008 1.00 65.69 99 GLU A O 1
ATOM 817 N N . GLY A 1 100 ? 8.127 -0.486 23.858 1.00 68.50 100 GLY A N 1
ATOM 818 C CA . GLY A 1 100 ? 9.573 -0.322 23.862 1.00 68.50 100 GLY A CA 1
ATOM 819 C C . GLY A 1 100 ? 10.063 1.085 23.531 1.00 68.50 100 GLY A C 1
ATOM 820 O O . GLY A 1 100 ? 9.315 2.048 23.368 1.00 68.50 100 GLY A O 1
ATOM 821 N N . SER A 1 101 ? 11.385 1.207 23.410 1.00 73.31 101 SER A N 1
ATOM 822 C CA . SER A 1 101 ? 12.055 2.481 23.130 1.00 73.31 101 SER A CA 1
ATOM 823 C C . SER A 1 101 ? 11.825 3.014 21.711 1.00 73.31 101 SER A C 1
ATOM 825 O O . SER A 1 101 ? 12.252 4.133 21.427 1.00 73.31 101 SER A O 1
ATOM 827 N N . LEU A 1 102 ? 11.179 2.244 20.825 1.00 77.06 102 LEU A N 1
ATOM 828 C CA . LEU A 1 102 ? 10.896 2.655 19.448 1.00 77.06 102 LEU A CA 1
ATOM 829 C C . LEU A 1 102 ? 9.514 3.299 19.279 1.00 77.06 102 LEU A C 1
ATOM 831 O O . LEU A 1 102 ? 9.302 3.973 18.273 1.00 77.06 102 LEU A O 1
ATOM 835 N N . LYS A 1 103 ? 8.626 3.190 20.278 1.00 71.06 103 LYS A N 1
ATOM 836 C CA . LYS A 1 103 ? 7.240 3.702 20.253 1.00 71.06 103 LYS A CA 1
ATOM 837 C C . LYS A 1 103 ? 7.089 5.147 19.792 1.00 71.06 103 LYS A C 1
ATOM 839 O O . LYS A 1 103 ? 6.096 5.511 19.173 1.00 71.06 103 LYS A O 1
ATOM 844 N N . SER A 1 104 ? 8.070 5.985 20.101 1.00 69.31 104 SER A N 1
ATOM 845 C CA . SER A 1 104 ? 8.090 7.406 19.749 1.00 69.31 104 SER A CA 1
ATOM 846 C C . SER A 1 104 ? 9.300 7.800 18.900 1.00 69.31 104 SER A C 1
ATOM 848 O O . SER A 1 104 ? 9.576 8.989 18.736 1.00 69.31 104 SER A O 1
ATOM 850 N N . ASP A 1 105 ? 10.017 6.824 18.329 1.00 73.25 105 ASP A N 1
ATOM 851 C CA . ASP A 1 105 ? 11.194 7.054 17.488 1.00 73.25 105 ASP A CA 1
ATOM 852 C C . ASP A 1 105 ? 11.009 6.421 16.095 1.00 73.25 105 ASP A C 1
ATOM 854 O O . ASP A 1 105 ? 11.493 5.312 15.829 1.00 73.25 105 ASP A O 1
ATOM 858 N N . PRO A 1 106 ? 10.335 7.129 15.164 1.00 74.31 106 PRO A N 1
ATOM 859 C CA . PRO A 1 106 ? 10.131 6.650 13.798 1.00 74.31 106 PRO A CA 1
ATOM 860 C C . PRO A 1 106 ? 11.442 6.354 13.058 1.00 74.31 106 PRO A C 1
ATOM 862 O O . PRO A 1 106 ? 11.483 5.476 12.200 1.00 74.31 106 PRO A O 1
ATOM 865 N N . LYS A 1 107 ? 12.532 7.070 13.377 1.00 77.62 107 LYS A N 1
ATOM 866 C CA . LYS A 1 107 ? 13.822 6.895 12.695 1.00 77.62 107 LYS A CA 1
ATOM 867 C C . LYS A 1 107 ? 14.487 5.593 13.120 1.00 77.62 107 LYS A C 1
ATOM 869 O O . LYS A 1 107 ? 14.941 4.836 12.266 1.00 77.62 107 LYS A O 1
ATOM 874 N N . ARG A 1 108 ? 14.541 5.309 14.426 1.00 78.06 108 ARG A N 1
ATOM 875 C CA . ARG A 1 108 ? 15.067 4.026 14.920 1.00 78.06 108 ARG A CA 1
ATOM 876 C C . ARG A 1 108 ? 14.156 2.859 14.552 1.00 78.06 108 ARG A C 1
ATOM 878 O O . ARG A 1 108 ? 14.679 1.795 14.234 1.00 78.06 108 ARG A O 1
ATOM 885 N N . SER A 1 109 ? 12.840 3.075 14.525 1.00 78.00 109 SER A N 1
ATOM 886 C CA . SER A 1 109 ? 11.868 2.091 14.031 1.00 78.00 109 SER A CA 1
ATOM 887 C C . SER A 1 109 ? 12.177 1.678 12.592 1.00 78.00 109 SER A C 1
ATOM 889 O O . SER A 1 109 ? 12.330 0.490 12.316 1.00 78.00 109 SER A O 1
ATOM 891 N N . GLN A 1 110 ? 12.383 2.658 11.702 1.00 80.62 110 GLN A N 1
ATOM 892 C CA . GLN A 1 110 ? 12.734 2.396 10.306 1.00 80.62 110 GLN A CA 1
ATOM 893 C C . GLN A 1 110 ? 14.042 1.604 10.180 1.00 80.62 110 GLN A C 1
ATOM 895 O O . GLN A 1 110 ? 14.099 0.652 9.420 1.00 80.62 110 GLN A O 1
ATOM 900 N N . VAL A 1 111 ? 15.070 1.910 10.983 1.00 82.69 111 VAL A N 1
ATOM 901 C CA . VAL A 1 111 ? 16.351 1.170 10.958 1.00 82.69 111 VAL A CA 1
ATOM 902 C C . VAL A 1 111 ? 16.185 -0.313 11.305 1.00 82.69 111 VAL A C 1
ATOM 904 O O . VAL A 1 111 ? 16.863 -1.158 10.715 1.00 82.69 111 VAL A O 1
ATOM 907 N N . VAL A 1 112 ? 15.333 -0.632 12.284 1.00 83.25 112 VAL A N 1
ATOM 908 C CA . VAL A 1 112 ? 15.051 -2.022 12.677 1.00 83.25 112 VAL A CA 1
ATOM 909 C C . VAL A 1 112 ? 14.245 -2.735 11.592 1.00 83.25 112 VAL A C 1
ATOM 911 O O . VAL A 1 112 ? 14.526 -3.892 11.292 1.00 83.25 112 VAL A O 1
ATOM 914 N N . ILE A 1 113 ? 13.302 -2.040 10.961 1.00 84.69 113 ILE A N 1
ATOM 915 C CA . ILE A 1 113 ? 12.496 -2.583 9.862 1.00 84.69 113 ILE A CA 1
ATOM 916 C C . ILE A 1 113 ? 13.340 -2.810 8.609 1.00 84.69 113 ILE A C 1
ATOM 918 O O . ILE A 1 113 ? 13.286 -3.892 8.036 1.00 84.69 113 ILE A O 1
ATOM 922 N N . ASP A 1 114 ? 14.203 -1.868 8.234 1.00 82.00 114 ASP A N 1
ATOM 923 C CA . ASP A 1 114 ? 15.127 -2.030 7.109 1.00 82.00 114 ASP A CA 1
ATOM 924 C C . ASP A 1 114 ? 16.059 -3.233 7.336 1.00 82.00 114 ASP A C 1
ATOM 926 O O . ASP A 1 114 ? 16.340 -3.994 6.411 1.00 82.00 114 ASP A O 1
ATOM 930 N N . SER A 1 115 ? 16.497 -3.446 8.586 1.00 89.88 115 SER A N 1
ATOM 931 C CA . SER A 1 115 ? 17.287 -4.616 8.989 1.00 89.88 115 SER A CA 1
ATOM 932 C C . SER A 1 115 ? 16.530 -5.933 8.830 1.00 89.88 115 SER A C 1
ATOM 934 O O . SER A 1 115 ? 17.146 -6.936 8.468 1.00 89.88 115 SER A O 1
ATOM 936 N N . LEU A 1 116 ? 15.238 -5.943 9.167 1.00 87.25 116 LEU A N 1
ATOM 937 C CA . LEU A 1 116 ? 14.359 -7.106 9.066 1.00 87.25 116 LEU A CA 1
ATOM 938 C C . LEU A 1 116 ? 14.052 -7.443 7.606 1.00 87.25 116 LEU A C 1
ATOM 940 O O . LEU A 1 116 ? 14.140 -8.597 7.197 1.00 87.25 116 LEU A O 1
ATOM 944 N N . MET A 1 117 ? 13.728 -6.422 6.813 1.00 84.19 117 MET A N 1
ATOM 945 C CA . MET A 1 117 ? 13.348 -6.580 5.414 1.00 84.19 117 MET A CA 1
ATOM 946 C C . MET A 1 117 ? 14.529 -6.932 4.510 1.00 84.19 117 MET A C 1
ATOM 948 O O . MET A 1 117 ? 14.311 -7.444 3.418 1.00 84.19 117 MET A O 1
ATOM 952 N N . ALA A 1 118 ? 15.767 -6.684 4.942 1.00 81.31 118 ALA A N 1
ATOM 953 C CA . ALA A 1 118 ? 16.954 -6.919 4.132 1.00 81.31 118 ALA A CA 1
ATOM 954 C C . ALA A 1 118 ? 17.057 -8.355 3.588 1.00 81.31 118 ALA A C 1
ATOM 956 O O . ALA A 1 118 ? 17.155 -8.524 2.377 1.00 81.31 118 ALA A O 1
ATOM 957 N N . ASP A 1 119 ? 16.946 -9.377 4.444 1.00 77.88 119 ASP A N 1
ATOM 958 C CA . ASP A 1 119 ? 17.057 -10.782 4.009 1.00 77.88 119 ASP A CA 1
ATOM 959 C C . ASP A 1 119 ? 15.845 -11.221 3.180 1.00 77.88 119 ASP A C 1
ATOM 961 O O . ASP A 1 119 ? 15.973 -12.026 2.263 1.00 77.88 119 ASP A O 1
ATOM 965 N N . MET A 1 120 ? 14.662 -10.672 3.472 1.00 79.75 120 MET A N 1
ATOM 966 C CA . MET A 1 120 ? 13.438 -10.982 2.729 1.00 79.75 120 MET A CA 1
ATOM 967 C C . MET A 1 120 ? 13.404 -10.365 1.330 1.00 79.75 120 MET A C 1
ATOM 969 O O . MET A 1 120 ? 12.785 -10.931 0.434 1.00 79.75 120 MET A O 1
ATOM 973 N N . LEU A 1 121 ? 14.055 -9.214 1.150 1.00 72.75 121 LEU A N 1
ATOM 974 C CA . LEU A 1 121 ? 14.121 -8.474 -0.112 1.00 72.75 121 LEU A CA 1
ATOM 975 C C . LEU A 1 121 ? 15.446 -8.689 -0.859 1.00 72.75 121 LEU A C 1
ATOM 977 O O . LEU A 1 121 ? 15.732 -7.936 -1.788 1.00 72.75 121 LEU A O 1
ATOM 981 N N . ASP A 1 122 ? 16.265 -9.653 -0.422 1.00 67.62 122 ASP A N 1
ATOM 982 C CA . ASP A 1 122 ? 17.601 -9.938 -0.961 1.00 67.62 122 ASP A CA 1
ATOM 983 C C . ASP A 1 122 ? 18.502 -8.675 -1.044 1.00 67.62 122 ASP A C 1
ATOM 985 O O . ASP A 1 122 ? 19.275 -8.480 -1.983 1.00 67.62 122 ASP A O 1
ATOM 989 N N . LYS A 1 123 ? 18.403 -7.784 -0.044 1.00 66.62 123 LYS A N 1
ATOM 990 C CA . LYS A 1 123 ? 19.196 -6.549 0.086 1.00 66.62 123 LYS A CA 1
ATOM 991 C C . LYS A 1 123 ? 20.352 -6.734 1.068 1.00 66.62 123 LYS A C 1
ATOM 993 O O . LYS A 1 123 ? 20.186 -7.278 2.156 1.00 66.62 123 LYS A O 1
ATOM 998 N N . THR A 1 124 ? 21.515 -6.171 0.750 1.00 71.38 124 THR A N 1
ATOM 999 C CA . THR A 1 124 ? 22.665 -6.167 1.667 1.00 71.38 124 THR A CA 1
ATOM 1000 C C . THR A 1 124 ? 22.431 -5.209 2.840 1.00 71.38 124 THR A C 1
ATOM 1002 O O . THR A 1 124 ? 22.309 -4.000 2.643 1.00 71.38 124 THR A O 1
ATOM 1005 N N . TYR A 1 125 ? 22.435 -5.726 4.073 1.00 73.75 125 TYR A N 1
ATOM 1006 C CA . TYR A 1 125 ? 22.418 -4.917 5.297 1.00 73.75 125 TYR A CA 1
ATOM 1007 C C . TYR A 1 125 ? 23.790 -4.930 5.971 1.00 73.75 125 TYR A C 1
ATOM 1009 O O . TYR A 1 125 ? 24.295 -5.978 6.361 1.00 73.75 125 TYR A O 1
ATOM 1017 N N . THR A 1 126 ? 24.411 -3.759 6.099 1.00 76.69 126 THR A N 1
ATOM 1018 C CA . THR A 1 126 ? 25.820 -3.625 6.516 1.00 76.69 126 THR A CA 1
ATOM 1019 C C . THR A 1 126 ? 26.016 -3.436 8.019 1.00 76.69 126 THR A C 1
ATOM 1021 O O . THR A 1 126 ? 27.141 -3.520 8.509 1.00 76.69 126 THR A O 1
ATOM 1024 N N . ARG A 1 127 ? 24.946 -3.160 8.773 1.00 83.44 127 ARG A N 1
ATOM 1025 C CA . ARG A 1 127 ? 25.008 -2.952 10.227 1.00 83.44 127 ARG A CA 1
ATOM 1026 C C . ARG A 1 127 ? 24.743 -4.260 10.967 1.00 83.44 127 ARG A C 1
ATOM 1028 O O . ARG A 1 127 ? 24.115 -5.175 10.444 1.00 83.44 127 ARG A O 1
ATOM 1035 N N . THR A 1 128 ? 25.162 -4.330 12.227 1.00 85.88 128 THR A N 1
ATOM 1036 C CA . THR A 1 128 ? 24.825 -5.464 13.091 1.00 85.88 128 THR A CA 1
ATOM 1037 C C . THR A 1 128 ? 23.317 -5.515 13.323 1.00 85.88 128 THR A C 1
ATOM 1039 O O . THR A 1 128 ? 22.746 -4.604 13.925 1.00 85.88 128 THR A O 1
ATOM 1042 N N . LYS A 1 129 ? 22.679 -6.590 12.855 1.00 90.56 129 LYS A N 1
ATOM 1043 C CA . LYS A 1 129 ? 21.262 -6.867 13.109 1.00 90.56 129 LYS A CA 1
ATOM 1044 C C . LYS A 1 129 ? 21.035 -7.175 14.589 1.00 90.56 129 LYS A C 1
ATOM 1046 O O . LYS A 1 129 ? 21.880 -7.811 15.223 1.00 90.56 129 LYS A O 1
ATOM 1051 N N . SER A 1 130 ? 19.892 -6.769 15.142 1.00 89.69 130 SER A N 1
ATOM 1052 C CA . SER A 1 130 ? 19.519 -7.154 16.510 1.00 89.69 130 SER A CA 1
ATOM 1053 C C . SER A 1 130 ? 19.291 -8.666 16.601 1.00 89.69 130 SER A C 1
ATOM 1055 O O . SER A 1 130 ? 18.949 -9.309 15.610 1.00 89.69 130 SER A O 1
ATOM 1057 N N . ALA A 1 131 ? 19.441 -9.250 17.791 1.00 91.75 131 ALA A N 1
ATOM 1058 C CA . ALA A 1 131 ? 19.237 -10.688 17.972 1.00 91.75 131 ALA A CA 1
ATOM 1059 C C . ALA A 1 131 ? 17.801 -11.136 17.627 1.00 91.75 131 ALA A C 1
ATOM 1061 O O . ALA A 1 131 ? 17.604 -12.243 17.135 1.00 91.75 131 ALA A O 1
ATOM 1062 N N . VAL A 1 132 ? 16.811 -10.257 17.832 1.00 90.00 132 VAL A N 1
ATOM 1063 C CA . VAL A 1 132 ? 15.413 -10.481 17.429 1.00 90.00 132 VAL A CA 1
ATOM 1064 C C . VAL A 1 132 ? 15.296 -10.542 15.905 1.00 90.00 132 VAL A C 1
ATOM 1066 O O . VAL A 1 132 ? 14.657 -11.449 15.386 1.00 90.00 132 VAL A O 1
ATOM 1069 N N . VAL A 1 133 ? 15.961 -9.652 15.162 1.00 91.19 133 VAL A N 1
ATOM 1070 C CA . VAL A 1 133 ? 15.957 -9.715 13.691 1.00 91.19 133 VAL A CA 1
ATOM 1071 C C . VAL A 1 133 ? 16.716 -10.947 13.179 1.00 91.19 133 VAL A C 1
ATOM 1073 O O . VAL A 1 133 ? 16.231 -11.635 12.292 1.00 91.19 133 VAL A O 1
ATOM 1076 N N . GLN A 1 134 ? 17.851 -11.303 13.785 1.00 92.06 134 GLN A N 1
ATOM 1077 C CA . GLN A 1 134 ? 18.589 -12.517 13.406 1.00 92.06 134 GLN A CA 1
ATOM 1078 C C . GLN A 1 134 ? 17.774 -13.802 13.637 1.00 92.06 134 GLN A C 1
ATOM 1080 O O . GLN A 1 134 ? 17.911 -14.766 12.886 1.00 92.06 134 GLN A O 1
ATOM 1085 N N . ALA A 1 135 ? 16.937 -13.843 14.680 1.00 92.06 135 ALA A N 1
ATOM 1086 C CA . ALA A 1 135 ? 16.016 -14.957 14.900 1.00 92.06 135 ALA A CA 1
ATOM 1087 C C . ALA A 1 135 ? 14.991 -15.067 13.757 1.00 92.06 135 ALA A C 1
ATOM 1089 O O . ALA A 1 135 ? 14.728 -16.172 13.281 1.00 92.06 135 ALA A O 1
ATOM 1090 N N . HIS A 1 136 ? 14.476 -13.934 13.271 1.00 94.06 136 HIS A N 1
ATOM 1091 C CA . HIS A 1 136 ? 13.615 -13.899 12.091 1.00 94.06 136 HIS A CA 1
ATOM 1092 C C . HIS A 1 136 ? 14.334 -14.377 10.825 1.00 94.06 136 HIS A C 1
ATOM 1094 O O . HIS A 1 136 ? 13.775 -15.184 10.089 1.00 94.06 136 HIS A O 1
ATOM 1100 N N . ASP A 1 137 ? 15.574 -13.945 10.584 1.00 90.56 137 ASP A N 1
ATOM 1101 C CA . ASP A 1 137 ? 16.359 -14.387 9.421 1.00 90.56 137 ASP A CA 1
ATOM 1102 C C . ASP A 1 137 ? 16.498 -15.923 9.385 1.00 90.56 137 ASP A C 1
ATOM 1104 O O . ASP A 1 137 ? 16.362 -16.555 8.334 1.00 90.56 137 ASP A O 1
ATOM 1108 N N . ASP A 1 138 ? 16.699 -16.555 10.548 1.00 90.69 138 ASP A N 1
ATOM 1109 C CA . ASP A 1 138 ? 16.741 -18.016 10.666 1.00 90.69 138 ASP A CA 1
ATOM 1110 C C . ASP A 1 138 ? 15.386 -18.673 10.350 1.00 90.69 138 ASP A C 1
ATOM 1112 O O . ASP A 1 138 ? 15.360 -19.742 9.736 1.00 90.69 138 ASP A O 1
ATOM 1116 N N . ILE A 1 139 ? 14.272 -18.060 10.764 1.00 90.50 139 ILE A N 1
ATOM 1117 C CA . ILE A 1 139 ? 12.909 -18.517 10.441 1.00 90.50 139 ILE A CA 1
ATOM 1118 C C . ILE A 1 139 ? 12.663 -18.401 8.934 1.00 90.50 139 ILE A C 1
ATOM 1120 O O . ILE A 1 139 ? 12.287 -19.384 8.295 1.00 90.50 139 ILE A O 1
ATOM 1124 N N . PHE A 1 140 ? 12.937 -17.235 8.347 1.00 88.06 140 PHE A N 1
ATOM 1125 C CA . PHE A 1 140 ? 12.742 -16.984 6.921 1.00 88.06 140 PHE A CA 1
ATOM 1126 C C . PHE A 1 140 ? 13.574 -17.936 6.056 1.00 88.06 140 PHE A C 1
ATOM 1128 O O . PHE A 1 140 ? 13.083 -18.463 5.057 1.00 88.06 140 PHE A O 1
ATOM 1135 N N . ARG A 1 141 ? 14.806 -18.256 6.474 1.00 86.06 141 ARG A N 1
ATOM 1136 C CA . ARG A 1 141 ? 15.642 -19.253 5.791 1.00 86.06 141 ARG A CA 1
ATOM 1137 C C . ARG A 1 141 ? 15.001 -20.644 5.780 1.00 86.06 141 ARG A C 1
ATOM 1139 O O . ARG A 1 141 ? 15.061 -21.310 4.752 1.00 86.06 141 ARG A O 1
ATOM 1146 N N . ARG A 1 142 ? 14.348 -21.069 6.871 1.00 86.56 142 ARG A N 1
ATOM 1147 C CA . ARG A 1 142 ? 13.615 -22.354 6.927 1.00 86.56 142 ARG A CA 1
ATOM 1148 C C . ARG A 1 142 ? 12.393 -22.366 6.009 1.00 86.56 142 ARG A C 1
ATOM 1150 O O . ARG A 1 142 ? 12.164 -23.359 5.322 1.00 86.56 142 ARG A O 1
ATOM 1157 N N . VAL A 1 143 ? 11.659 -21.253 5.939 1.00 79.06 143 VAL A N 1
ATOM 1158 C CA . VAL A 1 143 ? 10.550 -21.074 4.980 1.00 79.06 143 VAL A CA 1
ATOM 1159 C C . VAL A 1 143 ? 11.063 -21.138 3.531 1.00 79.06 143 VAL A C 1
ATOM 1161 O O . VAL A 1 143 ? 10.394 -21.673 2.651 1.00 79.06 143 VAL A O 1
ATOM 1164 N N . SER A 1 144 ? 12.292 -20.671 3.295 1.00 68.25 144 SER A N 1
ATOM 1165 C CA . SER A 1 144 ? 12.925 -20.589 1.971 1.00 68.25 144 SER A CA 1
ATOM 1166 C C . SER A 1 144 ? 13.533 -21.901 1.448 1.00 68.25 144 SER A C 1
ATOM 1168 O O . SER A 1 144 ? 13.852 -21.980 0.265 1.00 68.25 144 SER A O 1
ATOM 1170 N N . GLN A 1 145 ? 13.732 -22.922 2.290 1.00 63.66 145 GLN A N 1
ATOM 1171 C CA . GLN A 1 145 ? 14.496 -24.136 1.945 1.00 63.66 145 GLN A CA 1
ATOM 1172 C C . GLN A 1 145 ? 13.673 -25.266 1.287 1.00 63.66 145 GLN A C 1
ATOM 1174 O O . GLN A 1 145 ? 14.235 -26.311 0.959 1.00 63.66 145 GLN A O 1
ATOM 1179 N N . VAL A 1 146 ? 12.369 -25.087 1.041 1.00 47.47 146 VAL A N 1
ATOM 1180 C CA . VAL A 1 146 ? 11.499 -26.150 0.498 1.00 47.47 146 VAL A CA 1
ATOM 1181 C C . VAL A 1 146 ? 11.274 -26.009 -1.026 1.00 47.47 146 VAL A C 1
ATOM 1183 O O . VAL A 1 146 ? 10.424 -25.245 -1.471 1.00 47.47 146 VAL A O 1
ATOM 1186 N N . SER A 1 147 ? 12.024 -26.848 -1.770 1.00 33.91 147 SER A N 1
ATOM 1187 C CA . SER A 1 147 ? 11.902 -27.364 -3.162 1.00 33.91 147 SER A CA 1
ATOM 1188 C C . SER A 1 147 ? 12.368 -26.549 -4.398 1.00 33.91 147 SER A C 1
ATOM 1190 O O . SER A 1 147 ? 11.666 -25.645 -4.846 1.00 33.91 147 SER A O 1
ATOM 1192 N N . PRO A 1 148 ? 13.462 -26.984 -5.072 1.00 33.53 148 PRO A N 1
ATOM 1193 C CA . PRO A 1 148 ? 13.706 -26.787 -6.501 1.00 33.53 148 PRO A CA 1
ATOM 1194 C C . PRO A 1 148 ? 13.148 -27.974 -7.313 1.00 33.53 148 PRO A C 1
ATOM 1196 O O . PRO A 1 148 ? 13.674 -29.083 -7.239 1.00 33.53 148 PRO A O 1
ATOM 1199 N N . ALA A 1 149 ? 12.108 -27.758 -8.119 1.00 29.25 149 ALA A N 1
ATOM 1200 C CA . ALA A 1 149 ? 11.728 -28.705 -9.168 1.00 29.25 149 ALA A CA 1
ATOM 1201 C C . ALA A 1 149 ? 12.457 -28.314 -10.465 1.00 29.25 149 ALA A C 1
ATOM 1203 O O . ALA A 1 149 ? 12.132 -27.309 -11.094 1.00 29.25 149 ALA A O 1
ATOM 1204 N N . GLN A 1 150 ? 13.487 -29.083 -10.824 1.00 28.88 150 GLN A N 1
ATOM 1205 C CA . GLN A 1 150 ? 14.220 -28.954 -12.084 1.00 28.88 150 GLN A CA 1
ATOM 1206 C C . GLN A 1 150 ? 13.319 -29.346 -13.262 1.00 28.88 150 GLN A C 1
ATOM 1208 O O . GLN A 1 150 ? 12.861 -30.484 -13.344 1.00 28.88 150 GLN A O 1
ATOM 1213 N N . TRP A 1 151 ? 13.105 -28.422 -14.197 1.00 23.53 151 TRP A N 1
ATOM 1214 C CA . TRP A 1 151 ? 12.597 -28.744 -15.529 1.00 23.53 151 TRP A CA 1
ATOM 1215 C C . TRP A 1 151 ? 13.798 -29.016 -16.446 1.00 23.53 151 TRP A C 1
ATOM 1217 O O . TRP A 1 151 ? 14.618 -28.126 -16.676 1.00 23.53 151 TRP A O 1
ATOM 1227 N N . HIS A 1 152 ? 13.937 -30.254 -16.921 1.00 29.53 152 HIS A N 1
ATOM 1228 C CA . HIS A 1 152 ? 14.933 -30.647 -17.918 1.00 29.53 152 HIS A CA 1
ATOM 1229 C C . HIS A 1 152 ? 14.308 -30.557 -19.316 1.00 29.53 152 HIS A C 1
ATOM 1231 O O . HIS A 1 152 ? 13.419 -31.339 -19.642 1.00 29.53 152 HIS A O 1
ATOM 1237 N N . GLY A 1 153 ? 14.777 -29.606 -20.126 1.00 26.61 153 GLY A N 1
ATOM 1238 C CA . GLY A 1 153 ? 14.488 -29.515 -21.558 1.00 26.61 153 GLY A CA 1
ATOM 1239 C C . GLY A 1 153 ? 15.776 -29.701 -22.360 1.00 26.61 153 GLY A C 1
ATOM 1240 O O . GLY A 1 153 ? 16.762 -29.020 -22.089 1.00 26.61 153 GLY A O 1
ATOM 1241 N N . ASP A 1 154 ? 15.736 -30.654 -23.286 1.00 25.88 154 ASP A N 1
ATOM 1242 C CA . ASP A 1 154 ? 16.825 -31.206 -24.101 1.00 25.88 154 ASP A CA 1
ATOM 1243 C C . ASP A 1 154 ? 17.641 -30.181 -24.916 1.00 25.88 154 ASP A C 1
ATOM 1245 O O . ASP A 1 154 ? 17.113 -29.192 -25.428 1.00 25.88 154 ASP A O 1
ATOM 1249 N N . ASP A 1 155 ? 18.935 -30.480 -25.075 1.00 32.66 155 ASP A N 1
ATOM 1250 C CA . ASP A 1 155 ? 19.914 -29.762 -25.902 1.00 32.66 155 ASP A CA 1
ATOM 1251 C C . ASP A 1 155 ? 19.900 -30.295 -27.349 1.00 32.66 155 ASP A C 1
ATOM 1253 O O . ASP A 1 155 ? 20.057 -31.491 -27.593 1.00 32.66 155 ASP A O 1
ATOM 1257 N N . GLY A 1 156 ? 19.729 -29.389 -28.316 1.00 26.22 156 GLY A N 1
ATOM 1258 C CA . GLY A 1 156 ? 19.660 -29.677 -29.749 1.00 26.22 156 GLY A CA 1
ATOM 1259 C C . GLY A 1 156 ? 20.222 -28.544 -30.617 1.00 26.22 156 GLY A C 1
ATOM 1260 O O . GLY A 1 156 ? 19.479 -27.793 -31.236 1.00 26.22 156 GLY A O 1
ATOM 1261 N N . SER A 1 157 ? 21.550 -28.417 -30.623 1.00 26.09 157 SER A N 1
ATOM 1262 C CA . SER A 1 157 ? 22.472 -27.901 -31.660 1.00 26.09 157 SER A CA 1
ATOM 1263 C C . SER A 1 157 ? 22.028 -26.892 -32.763 1.00 26.09 157 SER A C 1
ATOM 1265 O O . SER A 1 157 ? 21.318 -27.239 -33.702 1.00 26.09 157 SER A O 1
ATOM 1267 N N . LEU A 1 158 ? 22.745 -25.747 -32.764 1.00 28.39 158 LEU A N 1
ATOM 1268 C CA . LEU A 1 158 ? 23.363 -24.992 -33.891 1.00 28.39 158 LEU A CA 1
ATOM 1269 C C . LEU A 1 158 ? 22.498 -24.134 -34.861 1.00 2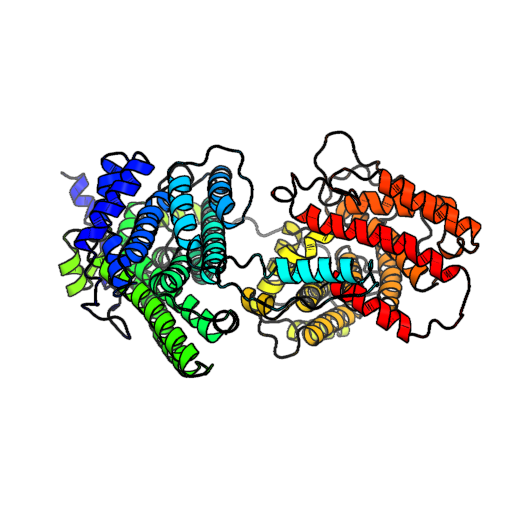8.39 158 LEU A C 1
ATOM 1271 O O . LEU A 1 158 ? 21.880 -24.641 -35.786 1.00 28.39 158 LEU A O 1
ATOM 1275 N N . THR A 1 159 ? 22.660 -22.795 -34.842 1.00 26.70 159 THR A N 1
ATOM 1276 C CA . THR A 1 159 ? 23.554 -22.014 -35.751 1.00 26.70 159 THR A CA 1
ATOM 1277 C C . THR A 1 159 ? 23.403 -20.476 -35.610 1.00 26.70 159 THR A C 1
ATOM 1279 O O . THR A 1 159 ? 22.459 -19.956 -35.034 1.00 26.70 159 THR A O 1
ATOM 1282 N N . ARG A 1 160 ? 24.437 -19.760 -36.083 1.00 31.94 160 ARG A N 1
ATOM 1283 C CA . ARG A 1 160 ? 24.767 -18.318 -36.015 1.00 31.94 160 ARG A CA 1
ATOM 1284 C C . ARG A 1 160 ? 23.614 -17.300 -36.193 1.00 31.94 160 ARG A C 1
ATOM 1286 O O . ARG A 1 160 ? 23.282 -16.963 -37.321 1.00 31.94 160 ARG A O 1
ATOM 1293 N N . ASP A 1 161 ? 23.191 -16.666 -35.094 1.00 27.20 161 ASP A N 1
ATOM 1294 C CA . ASP A 1 161 ? 22.580 -15.318 -35.089 1.00 27.20 161 ASP A CA 1
ATOM 1295 C C . ASP A 1 161 ? 22.806 -14.634 -33.715 1.00 27.20 161 ASP A C 1
ATOM 1297 O O . ASP A 1 161 ? 21.964 -14.637 -32.816 1.00 27.20 161 ASP A O 1
ATOM 1301 N N . HIS A 1 162 ? 24.041 -14.182 -33.462 1.00 37.59 162 HIS A N 1
ATOM 1302 C CA . HIS A 1 162 ? 24.597 -14.156 -32.097 1.00 37.59 162 HIS A CA 1
ATOM 1303 C C . HIS A 1 162 ? 24.510 -12.851 -31.283 1.00 37.59 162 HIS A C 1
ATOM 1305 O O . HIS A 1 162 ? 24.930 -12.886 -30.129 1.00 37.59 162 HIS A O 1
ATOM 1311 N N . ASP A 1 163 ? 23.899 -11.768 -31.776 1.00 36.59 163 ASP A N 1
ATOM 1312 C CA . ASP A 1 163 ? 23.727 -10.532 -30.975 1.00 36.59 163 ASP A CA 1
ATOM 1313 C C . ASP A 1 163 ? 22.264 -10.164 -30.691 1.00 36.59 163 ASP A C 1
ATOM 1315 O O . ASP A 1 163 ? 21.953 -9.623 -29.630 1.00 36.59 163 ASP A O 1
ATOM 1319 N N . ARG A 1 164 ? 21.320 -10.547 -31.561 1.00 35.41 164 ARG A N 1
ATOM 1320 C CA . ARG A 1 164 ? 19.883 -10.410 -31.271 1.00 35.41 164 ARG A CA 1
ATOM 1321 C C . ARG A 1 164 ? 19.387 -11.493 -30.325 1.00 35.41 164 ARG A C 1
ATOM 1323 O O . ARG A 1 164 ? 18.676 -11.163 -29.385 1.00 35.41 164 ARG A O 1
ATOM 1330 N N . ALA A 1 165 ? 19.823 -12.741 -30.498 1.00 31.20 165 ALA A N 1
ATOM 1331 C CA . ALA A 1 165 ? 19.450 -13.836 -29.608 1.00 31.20 165 ALA A CA 1
ATOM 1332 C C . ALA A 1 165 ? 20.091 -13.713 -28.221 1.00 31.20 165 ALA A C 1
ATOM 1334 O O . ALA A 1 165 ? 19.496 -14.174 -27.267 1.00 31.20 165 ALA A O 1
ATOM 1335 N N . ARG A 1 166 ? 21.244 -13.045 -28.058 1.00 34.09 166 ARG A N 1
ATOM 1336 C CA . ARG A 1 166 ? 21.855 -12.806 -26.737 1.00 34.09 166 ARG A CA 1
ATOM 1337 C C . ARG A 1 166 ? 21.202 -11.666 -25.965 1.00 34.09 166 ARG A C 1
ATOM 1339 O O . ARG A 1 166 ? 21.159 -11.756 -24.748 1.00 34.09 166 ARG A O 1
ATOM 1346 N N . LEU A 1 167 ? 20.652 -10.649 -26.631 1.00 36.22 167 LEU A N 1
ATOM 1347 C CA . LEU A 1 167 ? 19.879 -9.566 -26.003 1.00 36.22 167 LEU A CA 1
ATOM 1348 C C . LEU A 1 167 ? 18.417 -9.960 -25.786 1.00 36.22 167 LEU A C 1
ATOM 1350 O O . LEU A 1 167 ? 17.893 -9.688 -24.715 1.00 36.22 167 LEU A O 1
ATOM 1354 N N . LEU A 1 168 ? 17.794 -10.696 -26.715 1.00 34.12 168 LEU A N 1
ATOM 1355 C CA . LEU A 1 168 ? 16.506 -11.350 -26.468 1.00 34.12 168 LEU A CA 1
ATOM 1356 C C . LEU A 1 168 ? 16.633 -12.476 -25.454 1.00 34.12 168 LEU A C 1
ATOM 1358 O O . LEU A 1 168 ? 15.738 -12.591 -24.647 1.00 34.12 168 LEU A O 1
ATOM 1362 N N . ALA A 1 169 ? 17.720 -13.249 -25.412 1.00 31.69 169 ALA A N 1
ATOM 1363 C CA . ALA A 1 169 ? 17.961 -14.199 -24.331 1.00 31.69 169 ALA A CA 1
ATOM 1364 C C . ALA A 1 169 ? 18.430 -13.505 -23.060 1.00 31.69 169 ALA A C 1
ATOM 1366 O O . ALA A 1 169 ? 18.202 -14.077 -22.027 1.00 31.69 169 ALA A O 1
ATOM 1367 N N . SER A 1 170 ? 19.021 -12.306 -23.062 1.00 33.41 170 SER A N 1
ATOM 1368 C CA . SER A 1 170 ? 19.273 -11.547 -21.819 1.00 33.41 170 SER A CA 1
ATOM 1369 C C . SER A 1 170 ? 18.008 -10.878 -21.296 1.00 33.41 170 SER A C 1
ATOM 1371 O O . SER A 1 170 ? 17.867 -10.754 -20.094 1.00 33.41 170 SER A O 1
ATOM 1373 N N . PHE A 1 171 ? 17.074 -10.504 -22.175 1.00 36.38 171 PHE A N 1
ATOM 1374 C CA . PHE A 1 171 ? 15.778 -9.908 -21.845 1.00 36.38 171 PHE A CA 1
ATOM 1375 C C . PHE A 1 171 ? 14.715 -10.975 -21.533 1.00 36.38 171 PHE A C 1
ATOM 1377 O O . PHE A 1 171 ? 13.969 -10.821 -20.580 1.00 36.38 171 PHE A O 1
ATOM 1384 N N . LEU A 1 172 ? 14.717 -12.115 -22.233 1.00 34.28 172 LEU A N 1
ATOM 1385 C CA . LEU A 1 172 ? 13.987 -13.338 -21.875 1.00 34.28 172 LEU A CA 1
ATOM 1386 C C . LEU A 1 172 ? 14.638 -14.029 -20.695 1.00 34.28 172 LEU A C 1
ATOM 1388 O O . LEU A 1 172 ? 13.908 -14.594 -19.917 1.00 34.28 172 LEU A O 1
ATOM 1392 N N . LYS A 1 173 ? 15.958 -13.960 -20.495 1.00 31.38 173 LYS A N 1
ATOM 1393 C CA . LYS A 1 173 ? 16.584 -14.317 -19.218 1.00 31.38 173 LYS A CA 1
ATOM 1394 C C . LYS A 1 173 ? 16.318 -13.241 -18.190 1.00 31.38 173 LYS A C 1
ATOM 1396 O O . LYS A 1 173 ? 16.341 -13.614 -17.054 1.00 31.38 173 LYS A O 1
ATOM 1401 N N . LEU A 1 174 ? 15.978 -11.985 -18.486 1.00 34.69 174 LEU A N 1
ATOM 1402 C CA . LEU A 1 174 ? 15.533 -11.018 -17.467 1.00 34.69 174 LEU A CA 1
ATOM 1403 C C . LEU A 1 174 ? 14.067 -11.244 -17.085 1.00 34.69 174 LEU A C 1
ATOM 1405 O O . LEU A 1 174 ? 13.754 -11.147 -15.912 1.00 34.69 174 LEU A O 1
ATOM 1409 N N . ILE A 1 175 ? 13.206 -11.628 -18.031 1.00 35.56 175 ILE A N 1
ATOM 1410 C CA . ILE A 1 175 ? 11.831 -12.088 -17.783 1.00 35.56 175 ILE A CA 1
ATOM 1411 C C . ILE A 1 175 ? 11.861 -13.463 -17.105 1.00 35.56 175 ILE A C 1
ATOM 1413 O O . ILE A 1 175 ? 11.168 -13.661 -16.119 1.00 35.56 175 ILE A O 1
ATOM 1417 N N . LEU A 1 176 ? 12.748 -14.366 -17.537 1.00 31.31 176 LEU A N 1
ATOM 1418 C CA . LEU A 1 176 ? 12.972 -15.676 -16.927 1.00 31.31 176 LEU A CA 1
ATOM 1419 C C . LEU A 1 176 ? 13.806 -15.611 -15.644 1.00 31.31 176 LEU A C 1
ATOM 1421 O O . LEU A 1 176 ? 13.775 -16.576 -14.904 1.00 31.31 176 LEU A O 1
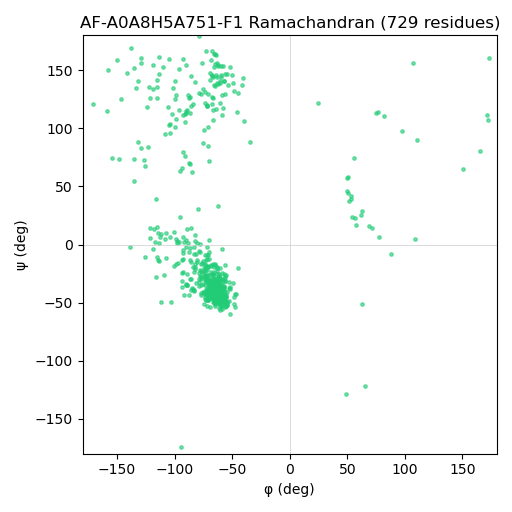ATOM 1425 N N . THR A 1 177 ? 14.525 -14.511 -15.367 1.00 31.77 177 THR A N 1
ATOM 1426 C CA . THR A 1 177 ? 15.226 -14.224 -14.093 1.00 31.77 177 THR A CA 1
ATOM 1427 C C . THR A 1 177 ? 14.337 -13.409 -13.162 1.00 31.77 177 THR A C 1
ATOM 1429 O O . THR A 1 177 ? 14.433 -13.576 -11.955 1.00 31.77 177 THR A O 1
ATOM 1432 N N . TRP A 1 178 ? 13.357 -12.663 -13.679 1.00 31.84 178 TRP A N 1
ATOM 1433 C CA . TRP A 1 178 ? 12.173 -12.257 -12.920 1.00 31.84 178 TRP A CA 1
ATOM 1434 C C . TRP A 1 178 ? 11.338 -13.482 -12.532 1.00 31.84 178 TRP A C 1
ATOM 1436 O O . TRP A 1 178 ? 10.924 -13.588 -11.382 1.00 31.84 178 TRP A O 1
ATOM 1446 N N . THR A 1 179 ? 11.222 -14.483 -13.413 1.00 31.39 179 THR A N 1
ATOM 1447 C CA . THR A 1 179 ? 10.721 -15.821 -13.055 1.00 31.39 179 THR A CA 1
ATOM 1448 C C . THR A 1 179 ? 11.821 -16.788 -12.585 1.00 31.39 179 THR A C 1
ATOM 1450 O O . THR A 1 179 ? 11.567 -17.979 -12.485 1.00 31.39 179 THR A O 1
ATOM 1453 N N . SER A 1 180 ? 13.042 -16.339 -12.272 1.00 28.14 180 SER A N 1
ATOM 1454 C CA . SER A 1 180 ? 14.051 -17.143 -11.547 1.00 28.14 180 SER A CA 1
ATOM 1455 C C . SER A 1 180 ? 14.500 -16.473 -10.250 1.00 28.14 180 SER A C 1
ATOM 1457 O O . SER A 1 180 ? 15.318 -17.029 -9.527 1.00 28.14 180 SER A O 1
ATOM 1459 N N . LEU A 1 181 ? 13.864 -15.355 -9.895 1.00 34.19 181 LEU A N 1
ATOM 1460 C CA . LEU A 1 181 ? 13.521 -14.973 -8.530 1.00 34.19 181 LEU A CA 1
ATOM 1461 C C . LEU A 1 181 ? 12.252 -15.721 -8.070 1.00 34.19 181 LEU A C 1
ATOM 1463 O O . LEU A 1 181 ? 11.509 -15.241 -7.217 1.00 34.19 181 LEU A O 1
ATOM 1467 N N . ILE A 1 182 ? 12.029 -16.943 -8.583 1.00 35.31 182 ILE A N 1
ATOM 1468 C CA . ILE A 1 182 ? 11.229 -17.976 -7.914 1.00 35.31 182 ILE A CA 1
ATOM 1469 C C . ILE A 1 182 ? 12.034 -18.455 -6.696 1.00 35.31 182 ILE A C 1
ATOM 1471 O O . ILE A 1 182 ? 12.597 -19.543 -6.625 1.00 35.31 182 ILE A O 1
ATOM 1475 N N . ALA A 1 183 ? 12.089 -17.582 -5.700 1.00 35.19 183 ALA A N 1
ATOM 1476 C CA . ALA A 1 183 ? 11.649 -17.966 -4.378 1.00 35.19 183 ALA A CA 1
ATOM 1477 C C . ALA A 1 183 ? 10.269 -18.636 -4.516 1.00 35.19 183 ALA A C 1
ATOM 1479 O O . ALA A 1 183 ? 9.413 -18.099 -5.216 1.00 35.19 183 ALA A O 1
ATOM 1480 N N . SER A 1 184 ? 10.050 -19.797 -3.897 1.00 50.12 184 SER A N 1
ATOM 1481 C CA . SER A 1 184 ? 8.736 -20.461 -3.851 1.00 50.12 184 SER A CA 1
ATOM 1482 C C . SER A 1 184 ? 7.594 -19.452 -3.625 1.00 50.12 184 SER A C 1
ATOM 1484 O O . SER A 1 184 ? 7.771 -18.487 -2.881 1.00 50.12 184 SER A O 1
ATOM 1486 N N . GLY A 1 185 ? 6.426 -19.645 -4.254 1.00 66.50 185 GLY A N 1
ATOM 1487 C CA . GLY A 1 185 ? 5.310 -18.681 -4.190 1.00 66.50 185 GLY A CA 1
ATOM 1488 C C . GLY A 1 185 ? 4.989 -18.207 -2.761 1.00 66.50 185 GLY A C 1
ATOM 1489 O O . GLY A 1 185 ? 4.900 -17.003 -2.516 1.00 66.50 185 GLY A O 1
ATOM 1490 N N . ALA A 1 186 ? 4.981 -19.133 -1.794 1.00 69.62 186 ALA A N 1
ATOM 1491 C CA . ALA A 1 186 ? 4.832 -18.842 -0.366 1.00 69.62 186 ALA A CA 1
ATOM 1492 C C . ALA A 1 186 ? 5.930 -17.920 0.209 1.00 69.62 186 ALA A C 1
ATOM 1494 O O . ALA A 1 186 ? 5.623 -17.023 0.990 1.00 69.62 186 ALA A O 1
ATOM 1495 N N . ARG A 1 187 ? 7.207 -18.082 -0.185 1.00 75.50 187 ARG A N 1
ATOM 1496 C CA . ARG A 1 187 ? 8.322 -17.214 0.256 1.00 75.50 187 ARG A CA 1
ATOM 1497 C C . ARG A 1 187 ? 8.104 -15.774 -0.206 1.00 75.50 187 ARG A C 1
ATOM 1499 O O . ARG A 1 187 ? 8.263 -14.851 0.592 1.00 75.50 187 ARG A O 1
ATOM 1506 N N . ARG A 1 188 ? 7.740 -15.582 -1.479 1.00 75.56 188 ARG A N 1
ATOM 1507 C CA . ARG A 1 188 ? 7.491 -14.249 -2.052 1.00 75.56 188 ARG A CA 1
ATOM 1508 C C . ARG A 1 188 ? 6.293 -13.577 -1.381 1.00 75.56 188 ARG A C 1
ATOM 1510 O O . ARG A 1 188 ? 6.401 -12.430 -0.953 1.00 75.56 188 ARG A O 1
ATOM 1517 N N . ARG A 1 189 ? 5.179 -14.303 -1.243 1.00 80.12 189 ARG A N 1
ATOM 1518 C CA . ARG A 1 189 ? 3.966 -13.805 -0.580 1.00 80.12 189 ARG A CA 1
ATOM 1519 C C . ARG A 1 189 ? 4.206 -13.469 0.894 1.00 80.12 189 ARG A C 1
ATOM 1521 O O . ARG A 1 189 ? 3.826 -12.391 1.339 1.00 80.12 189 ARG A O 1
ATOM 1528 N N . PHE A 1 190 ? 4.928 -14.318 1.627 1.00 84.00 190 PHE A N 1
ATOM 1529 C CA . PHE A 1 190 ? 5.313 -14.047 3.015 1.00 84.00 190 PHE A CA 1
ATOM 1530 C C . PHE A 1 190 ? 6.147 -12.764 3.147 1.00 84.00 190 PHE A C 1
ATOM 1532 O O . PHE A 1 190 ? 5.845 -11.926 3.993 1.00 84.00 190 PHE A O 1
ATOM 1539 N N . ALA A 1 191 ? 7.153 -12.566 2.287 1.00 80.00 191 ALA A N 1
ATOM 1540 C CA . ALA A 1 191 ? 7.967 -11.349 2.288 1.00 80.00 191 ALA A CA 1
ATOM 1541 C C . ALA A 1 191 ? 7.137 -10.085 1.988 1.00 80.00 191 ALA A C 1
ATOM 1543 O O . ALA A 1 191 ? 7.339 -9.048 2.624 1.00 80.00 191 ALA A O 1
ATOM 1544 N N . LEU A 1 192 ? 6.182 -10.172 1.055 1.00 80.12 192 LEU A N 1
ATOM 1545 C CA . LEU A 1 192 ? 5.273 -9.070 0.736 1.00 80.12 192 LEU A CA 1
ATOM 1546 C C . LEU A 1 192 ? 4.353 -8.731 1.918 1.00 80.12 192 LEU A C 1
ATOM 1548 O O . LEU A 1 192 ? 4.251 -7.562 2.292 1.00 80.12 192 LEU A O 1
ATOM 1552 N N . ALA A 1 193 ? 3.745 -9.741 2.542 1.00 82.69 193 ALA A N 1
ATOM 1553 C CA . ALA A 1 193 ? 2.894 -9.555 3.714 1.00 82.69 193 ALA A CA 1
ATOM 1554 C C . ALA A 1 193 ? 3.681 -8.977 4.903 1.00 82.69 193 ALA A C 1
ATOM 1556 O O . ALA A 1 193 ? 3.204 -8.070 5.583 1.00 82.69 193 ALA A O 1
ATOM 1557 N N . MET A 1 194 ? 4.922 -9.430 5.119 1.00 84.06 194 MET A N 1
ATOM 1558 C CA . MET A 1 194 ? 5.813 -8.858 6.134 1.00 84.06 194 MET A CA 1
ATOM 1559 C C . MET A 1 194 ? 6.148 -7.393 5.841 1.00 84.06 194 MET A C 1
ATOM 1561 O O . MET A 1 194 ? 6.142 -6.577 6.762 1.00 84.06 194 MET A O 1
ATOM 1565 N N . LYS A 1 195 ? 6.374 -7.028 4.571 1.00 80.94 195 LYS A N 1
ATOM 1566 C CA . LYS A 1 195 ? 6.575 -5.627 4.179 1.00 80.94 195 LYS A CA 1
ATOM 1567 C C . LYS A 1 195 ? 5.357 -4.780 4.547 1.00 80.94 195 LYS A C 1
ATOM 1569 O O . LYS A 1 195 ? 5.517 -3.773 5.232 1.00 80.94 195 LYS A O 1
ATOM 1574 N N . GLN A 1 196 ? 4.161 -5.204 4.138 1.00 75.12 196 GLN A N 1
ATOM 1575 C CA . GLN A 1 196 ? 2.908 -4.502 4.438 1.00 75.12 196 GLN A CA 1
ATOM 1576 C C . GLN A 1 196 ? 2.695 -4.340 5.948 1.00 75.12 196 GLN A C 1
ATOM 1578 O O . GLN A 1 196 ? 2.367 -3.243 6.399 1.00 75.12 196 GLN A O 1
ATOM 1583 N N . TYR A 1 197 ? 2.968 -5.393 6.728 1.00 80.75 197 TYR A N 1
ATOM 1584 C CA . TYR A 1 197 ? 2.932 -5.333 8.188 1.00 80.75 197 TYR A CA 1
ATOM 1585 C C . TYR A 1 197 ? 3.885 -4.268 8.740 1.00 80.75 197 TYR A C 1
ATOM 1587 O O . TYR A 1 197 ? 3.472 -3.382 9.489 1.00 80.75 197 TYR A O 1
ATOM 1595 N N . THR A 1 198 ? 5.155 -4.301 8.332 1.00 79.81 198 THR A N 1
ATOM 1596 C CA . THR A 1 198 ? 6.152 -3.342 8.825 1.00 79.81 198 THR A CA 1
ATOM 1597 C C . THR A 1 198 ? 5.860 -1.900 8.400 1.00 79.81 198 THR A C 1
ATOM 1599 O O . THR A 1 198 ? 6.046 -0.984 9.203 1.00 79.81 198 THR A O 1
ATOM 1602 N N . ASP A 1 199 ? 5.339 -1.681 7.189 1.00 75.12 199 ASP A N 1
ATOM 1603 C CA . ASP A 1 199 ? 4.885 -0.364 6.729 1.00 75.12 199 ASP A CA 1
ATOM 1604 C C . ASP A 1 199 ? 3.726 0.144 7.607 1.00 75.12 199 ASP A C 1
ATOM 1606 O O . ASP A 1 199 ? 3.727 1.308 8.022 1.00 75.12 199 ASP A O 1
ATOM 1610 N N . GLY A 1 200 ? 2.789 -0.743 7.964 1.00 73.38 200 GLY A N 1
ATOM 1611 C CA . GLY A 1 200 ? 1.706 -0.477 8.913 1.00 73.38 200 GLY A CA 1
ATOM 1612 C C . GLY A 1 200 ? 2.206 -0.093 10.307 1.00 73.38 200 GLY A C 1
ATOM 1613 O O . GLY A 1 200 ? 1.732 0.888 10.878 1.00 73.38 200 GLY A O 1
ATOM 1614 N N . VAL A 1 201 ? 3.216 -0.793 10.834 1.00 72.88 201 VAL A N 1
ATOM 1615 C CA . VAL A 1 201 ? 3.856 -0.463 12.123 1.00 72.88 201 VAL A CA 1
ATOM 1616 C C . VAL A 1 201 ? 4.516 0.922 12.080 1.00 72.88 201 VAL A C 1
ATOM 1618 O O . VAL A 1 201 ? 4.334 1.725 12.995 1.00 72.88 201 VAL A O 1
ATOM 1621 N N . VAL A 1 202 ? 5.235 1.270 11.005 1.00 74.38 202 VAL A N 1
ATOM 1622 C CA . VAL A 1 202 ? 5.827 2.617 10.854 1.00 74.38 202 VAL A CA 1
ATOM 1623 C C . VAL A 1 202 ? 4.749 3.686 10.748 1.00 74.38 202 VAL A C 1
ATOM 1625 O O . VAL A 1 202 ? 4.898 4.770 11.323 1.00 74.38 202 VAL A O 1
ATOM 1628 N N . HIS A 1 203 ? 3.681 3.410 9.998 1.00 72.75 203 HIS A N 1
ATOM 1629 C CA . HIS A 1 203 ? 2.546 4.314 9.888 1.00 72.75 203 HIS A CA 1
ATOM 1630 C C . HIS A 1 203 ? 1.909 4.552 11.262 1.00 72.75 203 HIS A C 1
ATOM 1632 O O . HIS A 1 203 ? 1.724 5.707 11.643 1.00 72.75 203 HIS A O 1
ATOM 1638 N N . HIS A 1 204 ? 1.689 3.490 12.043 1.00 70.25 204 HIS A N 1
ATOM 1639 C CA . HIS A 1 204 ? 1.196 3.561 13.418 1.00 70.25 204 HIS A CA 1
ATOM 1640 C C . HIS A 1 204 ? 2.094 4.455 14.291 1.00 70.25 204 HIS A C 1
ATOM 1642 O O . HIS A 1 204 ? 1.612 5.437 14.863 1.00 70.25 204 HIS A O 1
ATOM 1648 N N . VAL A 1 205 ? 3.409 4.208 14.324 1.00 68.50 205 VAL A N 1
ATOM 1649 C CA . VAL A 1 205 ? 4.363 5.017 15.109 1.00 68.50 205 VAL A CA 1
ATOM 1650 C C . VAL A 1 205 ? 4.321 6.500 14.697 1.00 68.50 205 VAL A C 1
ATOM 1652 O O . VAL A 1 205 ? 4.359 7.398 15.544 1.00 68.50 205 VAL A O 1
ATOM 1655 N N . LYS A 1 206 ? 4.189 6.795 13.395 1.00 68.88 206 LYS A N 1
ATOM 1656 C CA . LYS A 1 206 ? 4.041 8.173 12.894 1.00 68.88 206 LYS A CA 1
ATOM 1657 C C . LYS A 1 206 ? 2.714 8.794 13.322 1.00 68.88 206 LYS A C 1
ATOM 1659 O O . LYS A 1 206 ? 2.713 9.931 13.791 1.00 68.88 206 LYS A O 1
ATOM 1664 N N . GLN A 1 207 ? 1.601 8.082 13.198 1.00 65.44 207 GLN A N 1
ATOM 1665 C CA . GLN A 1 207 ? 0.277 8.597 13.537 1.00 65.44 207 GLN A CA 1
ATOM 1666 C C . GLN A 1 207 ? 0.184 8.955 15.024 1.00 65.44 207 GLN A C 1
ATOM 1668 O O . GLN A 1 207 ? -0.253 10.059 15.363 1.00 65.44 207 GLN A O 1
ATOM 1673 N N . PHE A 1 208 ? 0.728 8.102 15.895 1.00 60.16 208 PHE A N 1
ATOM 1674 C CA . PHE A 1 208 ? 0.797 8.340 17.336 1.00 60.16 208 PHE A CA 1
ATOM 1675 C C . PHE A 1 208 ? 1.633 9.581 17.696 1.00 60.16 208 PHE A C 1
ATOM 1677 O O . PHE A 1 208 ? 1.326 10.296 18.650 1.00 60.16 208 PHE A O 1
ATOM 1684 N N . SER A 1 209 ? 2.644 9.912 16.884 1.00 55.03 209 SER A N 1
ATOM 1685 C CA . SER A 1 209 ? 3.433 11.140 17.057 1.00 55.03 209 SER A CA 1
ATOM 1686 C C . SER A 1 209 ? 2.670 12.429 16.702 1.00 55.03 209 SER A C 1
ATOM 1688 O O . SER A 1 209 ? 3.051 13.510 17.153 1.00 55.03 209 SER A O 1
ATOM 1690 N N . THR A 1 210 ? 1.578 12.339 15.929 1.00 55.56 210 THR A N 1
ATOM 1691 C CA . THR A 1 210 ? 0.840 13.511 15.412 1.00 55.56 210 THR A CA 1
ATOM 1692 C C . THR A 1 210 ? -0.328 13.984 16.286 1.00 55.56 210 THR A C 1
ATOM 1694 O O . THR A 1 210 ? -0.875 15.053 16.023 1.00 55.56 210 THR A O 1
ATOM 1697 N N . ASN A 1 211 ? -0.698 13.248 17.346 1.00 55.00 211 ASN A N 1
ATOM 1698 C CA . ASN A 1 211 ? -1.819 13.568 18.252 1.00 55.00 211 ASN A CA 1
ATOM 1699 C C . ASN A 1 211 ? -3.190 13.788 17.557 1.00 55.00 211 ASN A C 1
ATOM 1701 O O . ASN A 1 211 ? -4.050 14.481 18.109 1.00 55.00 211 ASN A O 1
ATOM 1705 N N . SER A 1 212 ? -3.410 13.232 16.361 1.00 60.91 212 SER A N 1
ATOM 1706 C CA . SER A 1 212 ? -4.703 13.284 15.661 1.00 60.91 212 SER A CA 1
ATOM 1707 C C . SER A 1 212 ? -5.625 12.137 16.109 1.00 60.91 212 SER A C 1
ATOM 1709 O O . SER A 1 212 ? -5.152 11.049 16.426 1.00 60.91 212 SER A O 1
ATOM 1711 N N . ILE A 1 213 ? -6.940 12.385 16.180 1.00 64.94 213 ILE A N 1
ATOM 1712 C CA . ILE A 1 213 ? -7.944 11.349 16.482 1.00 64.94 213 ILE A CA 1
ATOM 1713 C C . ILE A 1 213 ? -8.389 10.734 15.149 1.00 64.94 213 ILE A C 1
ATOM 1715 O O . ILE A 1 213 ? -9.022 11.455 14.375 1.00 64.94 213 ILE A O 1
ATOM 1719 N N . PRO A 1 214 ? -8.085 9.456 14.864 1.00 69.62 214 PRO A N 1
ATOM 1720 C CA . PRO A 1 214 ? -8.560 8.810 13.646 1.00 69.62 214 PRO A CA 1
ATOM 1721 C C . PRO A 1 214 ? -10.071 8.579 13.689 1.00 69.62 214 PRO A C 1
ATOM 1723 O O . PRO A 1 214 ? -10.651 8.300 14.743 1.00 69.62 214 PRO A O 1
ATOM 1726 N N . SER A 1 215 ? -10.710 8.652 12.527 1.00 80.50 215 SER A N 1
ATOM 1727 C CA . SER A 1 215 ? -12.046 8.097 12.323 1.00 80.50 215 SER A CA 1
ATOM 1728 C C . SER A 1 215 ? -12.037 6.569 12.478 1.00 80.50 215 SER A C 1
ATOM 1730 O O . SER A 1 215 ? -10.992 5.924 12.410 1.00 80.50 215 SER A O 1
ATOM 1732 N N . ILE A 1 216 ? -13.216 5.966 12.663 1.00 81.00 216 ILE A N 1
ATOM 1733 C CA . ILE A 1 216 ? -13.359 4.503 12.781 1.00 81.00 216 ILE A CA 1
ATOM 1734 C C . ILE A 1 216 ? -12.821 3.795 11.525 1.00 81.00 216 ILE A C 1
ATOM 1736 O O . ILE A 1 216 ? -12.179 2.757 11.642 1.00 81.00 216 ILE A O 1
ATOM 1740 N N . GLN A 1 217 ? -13.043 4.370 10.338 1.00 82.62 217 GLN A N 1
ATOM 1741 C CA . GLN A 1 217 ? -12.561 3.798 9.081 1.00 82.62 217 GLN A CA 1
ATOM 1742 C C . GLN A 1 217 ? -11.037 3.916 8.952 1.00 82.62 217 GLN A C 1
ATOM 1744 O O . GLN A 1 217 ? -10.384 2.922 8.661 1.00 82.62 217 GLN A O 1
ATOM 1749 N N . GLU A 1 218 ? -10.464 5.087 9.251 1.00 80.50 218 GLU A N 1
ATOM 1750 C CA . GLU A 1 218 ? -9.003 5.263 9.266 1.00 80.50 218 GLU A CA 1
ATOM 1751 C C . GLU A 1 218 ? -8.339 4.326 10.282 1.00 80.50 218 GLU A C 1
ATOM 1753 O O . GLU A 1 218 ? -7.314 3.726 9.981 1.00 80.50 218 GLU A O 1
ATOM 1758 N N . MET A 1 219 ? -8.936 4.148 11.468 1.00 84.50 219 MET A N 1
ATOM 1759 C CA . MET A 1 219 ? -8.433 3.195 12.459 1.00 84.50 219 MET A CA 1
ATOM 1760 C C . MET A 1 219 ? -8.476 1.761 11.923 1.00 84.50 219 MET A C 1
ATOM 1762 O O . MET A 1 219 ? -7.499 1.033 12.071 1.00 84.50 219 MET A O 1
ATOM 1766 N N . LEU A 1 220 ? -9.576 1.358 11.281 1.00 85.50 220 LEU A N 1
ATOM 1767 C CA . LEU A 1 220 ? -9.710 0.020 10.708 1.00 85.50 220 LEU A CA 1
ATOM 1768 C C . LEU A 1 220 ? -8.651 -0.240 9.629 1.00 85.50 220 LEU A C 1
ATOM 1770 O O . LEU A 1 220 ? -8.006 -1.288 9.647 1.00 85.50 220 LEU A O 1
ATOM 1774 N N . ASP A 1 221 ? -8.437 0.714 8.723 1.00 82.38 221 ASP A N 1
ATOM 1775 C CA . ASP A 1 221 ? -7.461 0.581 7.640 1.00 82.38 221 ASP A CA 1
ATOM 1776 C C . ASP A 1 221 ? -6.020 0.558 8.168 1.00 82.38 221 ASP A C 1
ATOM 1778 O O . ASP A 1 221 ? -5.225 -0.285 7.746 1.00 82.38 221 ASP A O 1
ATOM 1782 N N . THR A 1 222 ? -5.697 1.372 9.180 1.00 78.69 222 THR A N 1
ATOM 1783 C CA . THR A 1 222 ? -4.396 1.284 9.856 1.00 78.69 222 THR A CA 1
ATOM 1784 C C . THR A 1 222 ? -4.225 -0.058 10.581 1.00 78.69 222 THR A C 1
ATOM 1786 O O . THR A 1 222 ? -3.175 -0.690 10.442 1.00 78.69 222 THR A O 1
ATOM 1789 N N . ARG A 1 223 ? -5.241 -0.542 11.317 1.00 84.38 223 ARG A N 1
ATOM 1790 C CA . ARG A 1 223 ? -5.179 -1.826 12.049 1.00 84.38 223 ARG A CA 1
ATOM 1791 C C . ARG A 1 223 ? -5.021 -3.024 11.112 1.00 84.38 223 ARG A C 1
ATOM 1793 O O . ARG A 1 223 ? -4.303 -3.961 11.458 1.00 84.38 223 ARG A O 1
ATOM 1800 N N . ARG A 1 224 ? -5.624 -3.000 9.917 1.00 83.75 224 ARG A N 1
ATOM 1801 C CA . ARG A 1 224 ? -5.430 -4.045 8.890 1.00 83.75 224 ARG A CA 1
ATOM 1802 C C . ARG A 1 224 ? -3.961 -4.218 8.532 1.00 83.75 224 ARG A C 1
ATOM 1804 O O . ARG A 1 224 ? -3.484 -5.347 8.471 1.00 83.75 224 ARG A O 1
ATOM 1811 N N . LEU A 1 225 ? -3.242 -3.109 8.372 1.00 74.12 225 LEU A N 1
ATOM 1812 C CA . LEU A 1 225 ? -1.814 -3.126 8.074 1.00 74.12 225 LEU A CA 1
ATOM 1813 C C . LEU A 1 225 ? -0.977 -3.477 9.311 1.00 74.12 225 LEU A C 1
ATOM 1815 O O . LEU A 1 225 ? -0.033 -4.245 9.206 1.00 74.12 225 LEU A O 1
ATOM 1819 N N . SER A 1 226 ? -1.312 -2.965 10.497 1.00 76.62 226 SER A N 1
ATOM 1820 C CA . SER A 1 226 ? -0.466 -3.123 11.689 1.00 76.62 226 SER A CA 1
ATOM 1821 C C . SER A 1 226 ? -0.716 -4.397 12.511 1.00 76.62 226 SER A C 1
ATOM 1823 O O . SER A 1 226 ? 0.004 -4.627 13.472 1.00 76.62 226 SER A O 1
ATOM 1825 N N . SER A 1 227 ? -1.739 -5.204 12.209 1.00 76.81 227 SER A N 1
ATOM 1826 C CA . SER A 1 227 ? -2.126 -6.370 13.035 1.00 76.81 227 SER A CA 1
ATOM 1827 C C . SER A 1 227 ? -1.187 -7.580 12.929 1.00 76.81 227 SER A C 1
ATOM 1829 O O . SER A 1 227 ? -1.247 -8.473 13.772 1.00 76.81 227 SER A O 1
ATOM 1831 N N . GLY A 1 228 ? -0.351 -7.646 11.886 1.00 76.81 228 GLY A N 1
ATOM 1832 C CA . GLY A 1 228 ? 0.610 -8.738 11.687 1.00 76.81 228 GLY A CA 1
ATOM 1833 C C . GLY A 1 228 ? -0.015 -10.100 11.357 1.00 76.81 228 GLY A C 1
ATOM 1834 O O . GLY A 1 228 ? 0.662 -11.119 11.463 1.00 76.81 228 GLY A O 1
ATOM 1835 N N . VAL A 1 229 ? -1.292 -10.144 10.957 1.00 84.75 229 VAL A N 1
ATOM 1836 C CA . VAL A 1 229 ? -2.025 -11.399 10.701 1.00 84.75 229 VAL A CA 1
ATOM 1837 C C . VAL A 1 229 ? -1.763 -11.952 9.302 1.00 84.75 229 VAL A C 1
ATOM 1839 O O . VAL A 1 229 ? -1.614 -13.159 9.143 1.00 84.75 229 VAL A O 1
ATOM 1842 N N . THR A 1 230 ? -1.669 -11.098 8.281 1.00 84.25 230 THR A N 1
ATOM 1843 C CA . THR A 1 230 ? -1.528 -11.540 6.882 1.00 84.25 230 THR A CA 1
ATOM 1844 C C . THR A 1 230 ? -0.290 -12.411 6.610 1.00 84.25 230 THR A C 1
ATOM 1846 O O . THR A 1 230 ? -0.426 -13.383 5.863 1.00 84.25 230 THR A O 1
ATOM 1849 N N . PRO A 1 231 ? 0.886 -12.213 7.253 1.00 88.31 231 PRO A N 1
ATOM 1850 C CA . PRO A 1 231 ? 2.012 -13.136 7.092 1.00 88.31 231 PRO A CA 1
ATOM 1851 C C . PRO A 1 231 ? 1.706 -14.575 7.538 1.00 88.31 231 PRO A C 1
ATOM 1853 O O . PRO A 1 231 ? 2.275 -15.516 6.980 1.00 88.31 231 PRO A O 1
ATOM 1856 N N . LEU A 1 232 ? 0.793 -14.780 8.501 1.00 88.69 232 LEU A N 1
ATOM 1857 C CA . LEU A 1 232 ? 0.419 -16.123 8.962 1.00 88.69 232 LEU A CA 1
ATOM 1858 C C . LEU A 1 232 ? -0.235 -16.949 7.857 1.00 88.69 232 LEU A C 1
ATOM 1860 O O . LEU A 1 232 ? -0.017 -18.157 7.818 1.00 88.69 232 LEU A O 1
ATOM 1864 N N . TYR A 1 233 ? -0.988 -16.340 6.939 1.00 89.88 233 TYR A N 1
ATOM 1865 C CA . TYR A 1 233 ? -1.653 -17.092 5.871 1.00 89.88 233 TYR A CA 1
ATOM 1866 C C . TYR A 1 233 ? -0.645 -17.741 4.920 1.00 89.88 233 TYR A C 1
ATOM 1868 O O . TYR A 1 233 ? -0.815 -18.885 4.506 1.00 89.88 233 TYR A O 1
ATOM 1876 N N . HIS A 1 234 ? 0.466 -17.068 4.632 1.00 87.06 234 HIS A N 1
ATOM 1877 C CA . HIS A 1 234 ? 1.527 -17.640 3.799 1.00 87.06 234 HIS A CA 1
ATOM 1878 C C . HIS A 1 234 ? 2.410 -18.632 4.576 1.00 87.06 234 HIS A C 1
ATOM 1880 O O . HIS A 1 234 ? 2.992 -19.543 3.988 1.00 87.06 234 HIS A O 1
ATOM 1886 N N . LEU A 1 235 ? 2.451 -18.537 5.910 1.00 88.94 235 LEU A N 1
ATOM 1887 C CA . LEU A 1 235 ? 3.009 -19.603 6.747 1.00 88.94 235 LEU A CA 1
ATOM 1888 C C . LEU A 1 235 ? 2.106 -20.840 6.801 1.00 88.94 235 LEU A C 1
ATOM 1890 O O . LEU A 1 235 ? 2.626 -21.947 6.881 1.00 88.94 235 LEU A O 1
ATOM 1894 N N . ILE A 1 236 ? 0.785 -20.679 6.720 1.00 88.88 236 ILE A N 1
ATOM 1895 C CA . ILE A 1 236 ? -0.173 -21.783 6.566 1.00 88.88 236 ILE A CA 1
ATOM 1896 C C . ILE A 1 236 ? 0.017 -22.477 5.217 1.00 88.88 236 ILE A C 1
ATOM 1898 O O . ILE A 1 236 ? 0.060 -23.708 5.164 1.00 88.88 236 ILE A O 1
ATOM 1902 N N . GLU A 1 237 ? 0.207 -21.700 4.147 1.00 88.06 237 GLU A N 1
ATOM 1903 C CA . GLU A 1 237 ? 0.563 -22.225 2.826 1.00 88.06 237 GLU A CA 1
ATOM 1904 C C . GLU A 1 237 ? 1.818 -23.112 2.911 1.00 88.06 237 GLU A C 1
ATOM 1906 O O . GLU A 1 237 ? 1.804 -24.274 2.495 1.00 88.06 237 GLU A O 1
ATOM 1911 N N . TYR A 1 238 ? 2.871 -22.597 3.558 1.00 88.00 238 TYR A N 1
ATOM 1912 C CA . TYR A 1 238 ? 4.095 -23.342 3.849 1.00 88.00 238 TYR A CA 1
ATOM 1913 C C . TYR A 1 238 ? 3.838 -24.589 4.706 1.00 88.00 238 TYR A C 1
ATOM 1915 O O . TYR A 1 238 ? 4.341 -25.669 4.391 1.00 88.00 238 TYR A O 1
ATOM 1923 N N . ALA A 1 239 ? 3.061 -24.473 5.783 1.00 87.75 239 ALA A N 1
ATOM 1924 C CA . ALA A 1 239 ? 2.876 -25.526 6.775 1.00 87.75 239 ALA A CA 1
ATOM 1925 C C . ALA A 1 239 ? 2.166 -26.763 6.226 1.00 87.75 239 ALA A C 1
ATOM 1927 O O . ALA A 1 239 ? 2.488 -27.886 6.616 1.00 87.75 239 ALA A O 1
ATOM 1928 N N . HIS A 1 240 ? 1.236 -26.550 5.299 1.00 85.75 240 HIS A N 1
ATOM 1929 C CA . HIS A 1 240 ? 0.391 -27.599 4.739 1.00 85.75 240 HIS A CA 1
ATOM 1930 C C . HIS A 1 240 ? 0.786 -28.044 3.324 1.00 85.75 240 HIS A C 1
ATOM 1932 O O . HIS A 1 240 ? 0.062 -28.855 2.740 1.00 85.75 240 HIS A O 1
ATOM 1938 N N . ASP A 1 241 ? 1.918 -27.551 2.798 1.00 83.44 241 ASP A N 1
ATOM 1939 C CA . ASP A 1 241 ? 2.368 -27.786 1.414 1.00 83.44 241 ASP A CA 1
ATOM 1940 C C . ASP A 1 241 ? 1.294 -27.417 0.385 1.00 83.44 241 ASP A C 1
ATOM 1942 O O . ASP A 1 241 ? 1.089 -28.122 -0.606 1.00 83.44 241 ASP A O 1
ATOM 1946 N N . ILE A 1 242 ? 0.576 -26.321 0.635 1.00 84.94 242 ILE A N 1
ATOM 1947 C CA . ILE A 1 242 ? -0.474 -25.858 -0.268 1.00 84.94 242 ILE A CA 1
ATOM 1948 C C . ILE A 1 242 ? 0.205 -25.298 -1.514 1.00 84.94 242 ILE A C 1
ATOM 1950 O O . ILE A 1 242 ? 0.993 -24.357 -1.442 1.00 84.94 242 ILE A O 1
ATOM 1954 N N . LYS A 1 243 ? -0.091 -25.899 -2.666 1.00 80.56 243 LYS A N 1
ATOM 1955 C CA . LYS A 1 243 ? 0.444 -25.481 -3.962 1.00 80.56 243 LYS A CA 1
ATOM 1956 C C . LYS A 1 243 ? -0.669 -24.826 -4.754 1.00 80.56 243 LYS A C 1
ATOM 1958 O O . LYS A 1 243 ? -1.461 -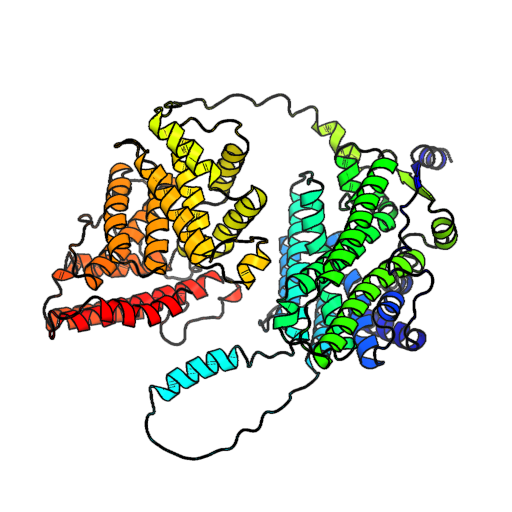25.510 -5.396 1.00 80.56 243 LYS A O 1
ATOM 1963 N N . LEU A 1 244 ? -0.729 -23.504 -4.675 1.00 81.19 244 LEU A N 1
ATOM 1964 C CA . LEU A 1 244 ? -1.683 -22.698 -5.425 1.00 81.19 244 LEU A CA 1
ATOM 1965 C C . LEU A 1 244 ? -0.938 -21.802 -6.421 1.00 81.19 244 LEU A C 1
ATOM 1967 O O . LEU A 1 244 ? 0.093 -21.222 -6.053 1.00 81.19 244 LEU A O 1
ATOM 1971 N N . PRO A 1 245 ? -1.416 -21.707 -7.675 1.00 77.44 245 PRO A N 1
ATOM 1972 C CA . PRO A 1 245 ? -0.853 -20.786 -8.650 1.00 77.44 245 PRO A CA 1
ATOM 1973 C C . PRO A 1 245 ? -1.159 -19.335 -8.258 1.00 77.44 245 PRO A C 1
ATOM 1975 O O . PRO A 1 245 ? -2.094 -19.058 -7.505 1.00 77.44 245 PRO A O 1
ATOM 1978 N N . ASP A 1 246 ? -0.365 -18.400 -8.775 1.00 73.00 246 ASP A N 1
ATOM 1979 C CA . ASP A 1 246 ? -0.483 -16.977 -8.436 1.00 73.00 246 ASP A CA 1
ATOM 1980 C C . ASP A 1 246 ? -1.863 -16.402 -8.805 1.00 73.00 246 ASP A C 1
ATOM 1982 O O . ASP A 1 246 ? -2.440 -15.668 -8.008 1.00 73.00 246 ASP A O 1
ATOM 1986 N N . GLU A 1 247 ? -2.467 -16.874 -9.901 1.00 75.06 247 GLU A N 1
ATOM 1987 C CA . GLU A 1 247 ? -3.820 -16.501 -10.352 1.00 75.06 247 GLU A CA 1
ATOM 1988 C C . GLU A 1 247 ? -4.930 -16.755 -9.309 1.00 75.06 247 GLU A C 1
ATOM 1990 O O . GLU A 1 247 ? -5.967 -16.090 -9.320 1.00 75.06 247 GLU A O 1
ATOM 1995 N N . VAL A 1 248 ? -4.730 -17.706 -8.384 1.00 80.69 248 VAL A N 1
ATOM 1996 C CA . VAL A 1 248 ? -5.665 -17.949 -7.274 1.00 80.69 248 VAL A CA 1
ATOM 1997 C C . VAL A 1 248 ? -5.542 -16.841 -6.232 1.00 80.69 248 VAL A C 1
ATOM 1999 O O . VAL A 1 248 ? -6.554 -16.339 -5.758 1.00 80.69 248 VAL A O 1
ATOM 2002 N N . PHE A 1 249 ? -4.323 -16.414 -5.899 1.00 79.62 249 PHE A N 1
ATOM 2003 C CA . PHE A 1 249 ? -4.093 -15.307 -4.961 1.00 79.62 249 PHE A CA 1
ATOM 2004 C C . PHE A 1 249 ? -4.410 -13.938 -5.577 1.00 79.62 249 PHE A C 1
ATOM 2006 O O . PHE A 1 249 ? -4.736 -12.995 -4.861 1.00 79.62 249 PHE A O 1
ATOM 2013 N N . GLU A 1 250 ? -4.346 -13.819 -6.901 1.00 76.06 250 GLU A N 1
ATOM 2014 C CA . GLU A 1 250 ? -4.797 -12.643 -7.656 1.00 76.06 250 GLU A CA 1
ATOM 2015 C C . GLU A 1 250 ? -6.328 -12.576 -7.754 1.00 76.06 250 GLU A C 1
ATOM 2017 O O . GLU A 1 250 ? -6.893 -11.531 -8.082 1.00 76.06 250 GLU A O 1
ATOM 2022 N N . ASN A 1 251 ? -7.030 -13.672 -7.438 1.00 80.88 251 ASN A N 1
ATOM 2023 C CA . ASN A 1 251 ? -8.478 -13.694 -7.494 1.00 80.88 251 ASN A CA 1
ATOM 2024 C C . ASN A 1 251 ? -9.094 -12.780 -6.415 1.00 80.88 251 ASN A C 1
ATOM 2026 O O . ASN A 1 251 ? -8.839 -12.974 -5.219 1.00 80.88 251 ASN A O 1
ATOM 2030 N N . PRO A 1 252 ? -9.992 -11.851 -6.793 1.00 81.12 252 PRO A N 1
ATOM 2031 C CA . PRO A 1 252 ? -10.590 -10.909 -5.849 1.00 81.12 252 PRO A CA 1
ATOM 2032 C C . PRO A 1 252 ? -11.343 -11.566 -4.686 1.00 81.12 252 PRO A C 1
ATOM 2034 O O . PRO A 1 252 ? -11.403 -10.996 -3.598 1.00 81.12 252 PRO A O 1
ATOM 2037 N N . ILE A 1 253 ? -11.921 -12.756 -4.885 1.00 90.19 253 ILE A N 1
ATOM 2038 C CA . ILE A 1 253 ? -12.645 -13.476 -3.831 1.00 90.19 253 ILE A CA 1
ATOM 2039 C C . ILE A 1 253 ? -11.673 -14.032 -2.789 1.00 90.19 253 ILE A C 1
ATOM 2041 O O . ILE A 1 253 ? -11.941 -13.920 -1.594 1.00 90.19 253 ILE A O 1
ATOM 2045 N N . ILE A 1 254 ? -10.520 -14.556 -3.213 1.00 91.50 254 ILE A N 1
ATOM 2046 C CA . ILE A 1 254 ? -9.483 -15.045 -2.295 1.00 91.50 254 ILE A CA 1
ATOM 2047 C C . ILE A 1 254 ? -8.908 -13.890 -1.473 1.00 91.50 254 ILE A C 1
ATOM 2049 O O . ILE A 1 254 ? -8.892 -13.968 -0.246 1.00 91.50 254 ILE A O 1
ATOM 2053 N N . GLN A 1 255 ? -8.563 -12.771 -2.110 1.00 87.62 255 GLN A N 1
ATOM 2054 C CA . GLN A 1 255 ? -8.086 -11.580 -1.397 1.00 87.62 255 GLN A CA 1
ATOM 2055 C C . GLN A 1 255 ? -9.146 -11.001 -0.454 1.00 87.62 255 GLN A C 1
ATOM 2057 O O . GLN A 1 255 ? -8.839 -10.536 0.646 1.00 87.62 255 GLN A O 1
ATOM 2062 N N . ARG A 1 256 ? -10.426 -11.060 -0.846 1.00 90.75 256 ARG A N 1
ATOM 2063 C CA . ARG A 1 256 ? -11.535 -10.671 0.029 1.00 90.75 256 ARG A CA 1
ATOM 2064 C C . ARG A 1 256 ? -11.612 -11.571 1.260 1.00 90.75 256 ARG A C 1
ATOM 2066 O O . ARG A 1 256 ? -11.846 -11.050 2.347 1.00 90.75 256 ARG A O 1
ATOM 2073 N N . LEU A 1 257 ? -11.415 -12.880 1.115 1.00 95.25 257 LEU A N 1
ATOM 2074 C CA . LEU A 1 257 ? -11.378 -13.818 2.240 1.00 95.25 257 LEU A CA 1
ATOM 2075 C C . LEU A 1 257 ? -10.165 -13.564 3.149 1.00 95.25 257 LEU A C 1
ATOM 2077 O O . LEU A 1 257 ? -10.336 -13.538 4.364 1.00 95.25 257 LEU A O 1
ATOM 2081 N N . GLU A 1 258 ? -8.978 -13.280 2.606 1.00 92.56 258 GLU A N 1
ATOM 2082 C CA . GLU A 1 258 ? -7.801 -12.891 3.406 1.00 92.56 258 GLU A CA 1
ATOM 2083 C C . GLU A 1 258 ? -8.057 -11.609 4.217 1.00 92.56 258 GLU A C 1
ATOM 2085 O O . GLU A 1 258 ? -7.796 -11.566 5.426 1.00 92.56 258 GLU A O 1
ATOM 2090 N N . LEU A 1 259 ? -8.633 -10.586 3.574 1.00 92.06 259 LEU A N 1
ATOM 2091 C CA . LEU A 1 259 ? -9.002 -9.323 4.215 1.00 92.06 259 LEU A CA 1
ATOM 2092 C C . LEU A 1 259 ? -10.039 -9.535 5.325 1.00 92.06 259 LEU A C 1
ATOM 2094 O O . LEU A 1 259 ? -9.902 -8.987 6.416 1.00 92.06 259 LEU A O 1
ATOM 2098 N N . LEU A 1 260 ? -11.072 -10.345 5.069 1.00 95.06 260 LEU A N 1
ATOM 2099 C CA . LEU A 1 260 ? -12.093 -10.674 6.066 1.00 95.06 260 LEU A CA 1
ATOM 2100 C C . LEU A 1 260 ? -11.507 -11.480 7.230 1.00 95.06 260 LEU A C 1
ATOM 2102 O O . LEU A 1 260 ? -11.845 -11.208 8.379 1.00 95.06 260 LEU A O 1
ATOM 2106 N N . GLY A 1 261 ? -10.604 -12.423 6.954 1.00 95.12 261 GLY A N 1
ATOM 2107 C CA . GLY A 1 261 ? -9.838 -13.135 7.975 1.00 95.12 261 GLY A CA 1
ATOM 2108 C C . GLY A 1 261 ? -9.073 -12.174 8.885 1.00 95.12 261 GLY A C 1
ATOM 2109 O O . GLY A 1 261 ? -9.136 -12.295 10.110 1.00 95.12 261 GLY A O 1
ATOM 2110 N N . ALA A 1 262 ? -8.406 -11.176 8.293 1.00 92.88 262 ALA A N 1
ATOM 2111 C CA . ALA A 1 262 ? -7.647 -10.181 9.044 1.00 92.88 262 ALA A CA 1
ATOM 2112 C C . ALA A 1 262 ? -8.584 -9.307 9.890 1.00 92.88 262 ALA A C 1
ATOM 2114 O O . ALA A 1 262 ? -8.314 -9.105 11.074 1.00 92.88 262 ALA A O 1
ATOM 2115 N N . ASP A 1 263 ? -9.719 -8.874 9.323 1.00 94.81 263 ASP A N 1
ATOM 2116 C CA . ASP A 1 263 ? -10.770 -8.150 10.046 1.00 94.81 263 ASP A CA 1
ATOM 2117 C C . ASP A 1 263 ? -11.289 -8.961 11.246 1.00 94.81 263 ASP A C 1
ATOM 2119 O O . ASP A 1 263 ? -11.411 -8.422 12.343 1.00 94.81 263 ASP A O 1
ATOM 2123 N N . PHE A 1 264 ? -11.567 -10.261 11.091 1.00 96.19 264 PHE A N 1
ATOM 2124 C CA . PHE A 1 264 ? -12.014 -11.090 12.215 1.00 96.19 264 PHE A CA 1
ATOM 2125 C C . PHE A 1 264 ? -10.982 -11.123 13.343 1.00 96.19 264 PHE A C 1
ATOM 2127 O O . PHE A 1 264 ? -11.343 -10.945 14.510 1.00 96.19 264 PHE A O 1
ATOM 2134 N N . VAL A 1 265 ? -9.706 -11.341 13.012 1.00 94.44 265 VAL A N 1
ATOM 2135 C CA . VAL A 1 265 ? -8.630 -11.423 14.006 1.00 94.44 265 VAL A CA 1
ATOM 2136 C C . VAL A 1 265 ? -8.420 -10.080 14.696 1.00 94.44 265 VAL A C 1
ATOM 2138 O O . VAL A 1 265 ? -8.435 -10.042 15.923 1.00 94.44 265 VAL A O 1
ATOM 2141 N N . LEU A 1 266 ? -8.285 -8.981 13.948 1.00 93.38 266 LEU A N 1
ATOM 2142 C CA . LEU A 1 266 ? -8.024 -7.666 14.538 1.00 93.38 266 LEU A CA 1
ATOM 2143 C C . LEU A 1 266 ? -9.208 -7.172 15.379 1.00 93.38 266 LEU A C 1
ATOM 2145 O O . LEU A 1 266 ? -9.000 -6.696 16.489 1.00 93.38 266 LEU A O 1
ATOM 2149 N N . LEU A 1 267 ? -10.454 -7.331 14.909 1.00 95.44 267 LEU A N 1
ATOM 2150 C CA . LEU A 1 267 ? -11.632 -6.838 15.632 1.00 95.44 267 LEU A CA 1
ATOM 2151 C C . LEU A 1 267 ? -11.846 -7.628 16.928 1.00 95.44 267 LEU A C 1
ATOM 2153 O O . LEU A 1 267 ? -12.111 -7.043 17.978 1.00 95.44 267 LEU A O 1
ATOM 2157 N N . SER A 1 268 ? -11.711 -8.959 16.867 1.00 95.75 268 SER A N 1
ATOM 2158 C CA . SER A 1 268 ? -11.806 -9.798 18.066 1.00 95.75 268 SER A CA 1
ATOM 2159 C C . SER A 1 268 ? -10.639 -9.553 19.023 1.00 95.75 268 SER A C 1
ATOM 2161 O O . SER A 1 268 ? -10.860 -9.518 20.232 1.00 95.75 268 SER A O 1
ATOM 2163 N N . ASN A 1 269 ? -9.425 -9.312 18.511 1.00 94.69 269 ASN A N 1
ATOM 2164 C CA . ASN A 1 269 ? -8.289 -8.919 19.337 1.00 94.69 269 ASN A CA 1
ATOM 2165 C C . ASN A 1 269 ? -8.588 -7.617 20.082 1.00 94.69 269 ASN A C 1
ATOM 2167 O O . ASN A 1 269 ? -8.570 -7.642 21.302 1.00 94.69 269 ASN A O 1
ATOM 2171 N N . ASP A 1 270 ? -8.991 -6.554 19.380 1.00 94.44 270 ASP A N 1
ATOM 2172 C CA . ASP A 1 270 ? -9.276 -5.233 19.956 1.00 94.44 270 ASP A CA 1
ATOM 2173 C C . ASP A 1 270 ? -10.388 -5.261 21.013 1.00 94.44 270 ASP A C 1
ATOM 2175 O O . ASP A 1 270 ? -10.378 -4.461 21.942 1.00 94.44 270 ASP A O 1
ATOM 2179 N N . ILE A 1 271 ? -11.352 -6.180 20.903 1.00 95.94 271 ILE A N 1
ATOM 2180 C CA . ILE A 1 271 ? -12.374 -6.416 21.934 1.00 95.94 271 ILE A CA 1
ATOM 2181 C C . ILE A 1 271 ? -11.759 -7.096 23.167 1.00 95.94 271 ILE A C 1
ATOM 2183 O O . ILE A 1 271 ? -12.018 -6.698 24.307 1.00 95.94 271 ILE A O 1
ATOM 2187 N N . LEU A 1 272 ? -10.974 -8.153 22.952 1.00 95.06 272 LEU A N 1
ATOM 2188 C CA . LEU A 1 272 ? -10.456 -9.024 24.009 1.00 95.06 272 LEU A CA 1
ATOM 2189 C C . LEU A 1 272 ? -9.250 -8.408 24.742 1.00 95.06 272 LEU A C 1
ATOM 2191 O O . LEU A 1 272 ? -9.090 -8.610 25.948 1.00 95.06 272 LEU A O 1
ATOM 2195 N N . SER A 1 273 ? -8.432 -7.624 24.042 1.00 93.06 273 SER A N 1
ATOM 2196 C CA . SER A 1 273 ? -7.250 -6.932 24.557 1.00 93.06 273 SER A CA 1
ATOM 2197 C C . SER A 1 273 ? -7.578 -5.595 25.221 1.00 93.06 273 SER A C 1
ATOM 2199 O O . SER A 1 273 ? -6.781 -5.131 26.040 1.00 93.06 273 SER A O 1
ATOM 2201 N N . TYR A 1 274 ? -8.750 -5.006 24.949 1.00 94.00 274 TYR A N 1
ATOM 2202 C CA . TYR A 1 274 ? -9.103 -3.640 25.350 1.00 94.00 274 TYR A CA 1
ATOM 2203 C C . TYR A 1 274 ? -8.814 -3.331 26.823 1.00 94.00 274 TYR A C 1
ATOM 2205 O O . TYR A 1 274 ? -8.228 -2.303 27.159 1.00 94.00 274 TYR A O 1
ATOM 2213 N N . ARG A 1 275 ? -9.186 -4.242 27.734 1.00 91.81 275 ARG A N 1
ATOM 2214 C CA . ARG A 1 275 ? -8.960 -4.047 29.175 1.00 91.81 275 ARG A CA 1
ATOM 2215 C C . ARG A 1 275 ? -7.468 -3.942 29.510 1.00 91.81 275 ARG A C 1
ATOM 2217 O O . ARG A 1 275 ? -7.112 -3.199 30.422 1.00 91.81 275 ARG A O 1
ATOM 2224 N N . LYS A 1 276 ? -6.599 -4.708 28.842 1.00 88.50 276 LYS A N 1
ATOM 2225 C CA . LYS A 1 276 ? -5.139 -4.586 28.998 1.00 88.50 276 LYS A CA 1
ATOM 2226 C C . LYS A 1 276 ? -4.698 -3.220 28.478 1.00 88.50 276 LYS A C 1
ATOM 2228 O O . LYS A 1 276 ? -4.074 -2.473 29.220 1.00 88.50 276 LYS A O 1
ATOM 2233 N N . GLU A 1 277 ? -5.075 -2.895 27.247 1.00 87.44 277 GLU A N 1
ATOM 2234 C CA . GLU A 1 277 ? -4.651 -1.680 26.545 1.00 87.44 277 GLU A CA 1
ATOM 2235 C C . GLU A 1 277 ? -5.047 -0.396 27.273 1.00 87.44 277 GLU A C 1
ATOM 2237 O O . GLU A 1 277 ? -4.227 0.509 27.399 1.00 87.44 277 GLU A O 1
ATOM 2242 N N . GLU A 1 278 ? -6.253 -0.326 27.844 1.00 88.19 278 GLU A N 1
ATOM 2243 C CA . GLU A 1 278 ? -6.658 0.849 28.622 1.00 88.19 278 GLU A CA 1
ATOM 2244 C C . GLU A 1 278 ? -5.856 1.009 29.924 1.00 88.19 278 GLU A C 1
ATOM 2246 O O . GLU A 1 278 ? -5.660 2.134 30.383 1.00 88.19 278 GLU A O 1
ATOM 2251 N N . ASN A 1 279 ? -5.372 -0.087 30.527 1.00 85.88 279 ASN A N 1
ATOM 2252 C CA . ASN A 1 279 ? -4.492 -0.007 31.701 1.00 85.88 279 ASN A CA 1
ATOM 2253 C C . ASN A 1 279 ? -3.086 0.468 31.325 1.00 85.88 279 ASN A C 1
ATOM 2255 O O . ASN A 1 279 ? -2.408 1.053 32.169 1.00 85.88 279 ASN A O 1
ATOM 2259 N N . ASP A 1 280 ? -2.680 0.223 30.079 1.00 80.75 280 ASP A N 1
ATOM 2260 C CA . ASP A 1 280 ? -1.398 0.638 29.508 1.00 80.75 280 ASP A CA 1
ATOM 2261 C C . ASP A 1 280 ? -1.477 2.033 28.846 1.00 80.75 280 ASP A C 1
ATOM 2263 O O . ASP A 1 280 ? -0.499 2.496 28.260 1.00 80.75 280 ASP A O 1
ATOM 2267 N N . ASP A 1 281 ? -2.634 2.704 28.944 1.00 75.75 281 ASP A N 1
ATOM 2268 C CA . ASP A 1 281 ? -2.946 3.984 28.294 1.00 75.75 281 ASP A CA 1
ATOM 2269 C C . ASP A 1 281 ? -2.701 3.962 26.772 1.00 75.75 281 ASP A C 1
ATOM 2271 O O . ASP A 1 281 ? -2.156 4.895 26.180 1.00 75.75 281 ASP A O 1
ATOM 2275 N N . CYS A 1 282 ? -3.087 2.854 26.133 1.00 78.19 282 CYS A N 1
ATOM 2276 C CA . CYS A 1 282 ? -2.999 2.664 24.692 1.00 78.19 282 CYS A CA 1
ATOM 2277 C C . CYS A 1 282 ? -4.369 2.935 24.028 1.00 78.19 282 CYS A C 1
ATOM 2279 O O . CYS A 1 282 ? -5.282 2.123 24.161 1.00 78.19 282 CYS A O 1
ATOM 2281 N N . PRO A 1 283 ? -4.545 4.053 23.297 1.00 76.75 283 PRO A N 1
ATOM 2282 C CA . PRO A 1 283 ? -5.760 4.384 22.557 1.00 76.75 283 PRO A CA 1
ATOM 2283 C C . PRO A 1 283 ? -5.839 3.693 21.182 1.00 76.75 283 PRO A C 1
ATOM 2285 O O . PRO A 1 283 ? -6.698 4.046 20.374 1.00 76.75 283 PRO A O 1
ATOM 2288 N N . PHE A 1 284 ? -4.930 2.760 20.873 1.00 80.12 284 PHE A N 1
ATOM 2289 C CA . PHE A 1 284 ? -4.810 2.147 19.550 1.00 80.12 284 PHE A CA 1
ATOM 2290 C C . PHE A 1 284 ? -5.596 0.836 19.442 1.00 80.12 284 PHE A C 1
ATOM 2292 O O . PHE A 1 284 ? -5.037 -0.243 19.273 1.00 80.12 284 PHE A O 1
ATOM 2299 N N . SER A 1 285 ? -6.918 0.960 19.529 1.00 88.94 285 SER A N 1
ATOM 2300 C CA . SER A 1 285 ? -7.864 -0.110 19.212 1.00 88.94 285 SER A CA 1
ATOM 2301 C C . SER A 1 285 ? -9.176 0.450 18.689 1.00 88.94 285 SER A C 1
ATOM 2303 O O . SER A 1 285 ? -9.538 1.601 18.947 1.00 88.94 285 SER A O 1
ATOM 2305 N N . MET A 1 286 ? -9.930 -0.374 17.969 1.00 93.06 286 MET A N 1
ATOM 2306 C CA . MET A 1 286 ? -11.244 -0.027 17.433 1.00 93.06 286 MET A CA 1
ATOM 2307 C C . MET A 1 286 ? -12.223 0.388 18.535 1.00 93.06 286 MET A C 1
ATOM 2309 O O . MET A 1 286 ? -12.977 1.349 18.365 1.00 93.06 286 MET A O 1
ATOM 2313 N N . VAL A 1 287 ? -12.176 -0.277 19.695 1.00 94.12 287 VAL A N 1
ATOM 2314 C CA . VAL A 1 287 ? -12.991 0.089 20.862 1.00 94.12 287 VAL A CA 1
ATOM 2315 C C . VAL A 1 287 ? -12.565 1.458 21.401 1.00 94.12 287 VAL A C 1
ATOM 2317 O O . VAL A 1 287 ? -13.419 2.316 21.630 1.00 94.12 287 VAL A O 1
ATOM 2320 N N . ALA A 1 288 ? -11.259 1.709 21.558 1.00 90.31 288 ALA A N 1
ATOM 2321 C CA . ALA A 1 288 ? -10.758 3.011 21.995 1.00 90.31 288 ALA A CA 1
ATOM 2322 C C . ALA A 1 288 ? -11.152 4.132 21.018 1.00 90.31 288 ALA A C 1
ATOM 2324 O O . ALA A 1 288 ? -11.649 5.169 21.459 1.00 90.31 288 ALA A O 1
ATOM 2325 N N . ALA A 1 289 ? -11.035 3.899 19.708 1.00 89.25 289 ALA A N 1
ATOM 2326 C CA . ALA A 1 289 ? -11.455 4.840 18.672 1.00 89.25 289 ALA A CA 1
ATOM 2327 C C . ALA A 1 289 ? -12.952 5.177 18.782 1.00 89.25 289 ALA A C 1
ATOM 2329 O O . ALA A 1 289 ? -13.318 6.353 18.834 1.00 89.25 289 ALA A O 1
ATOM 2330 N N . CYS A 1 290 ? -13.823 4.170 18.929 1.00 91.44 290 CYS A N 1
ATOM 2331 C CA . CYS A 1 290 ? -15.257 4.382 19.151 1.00 91.44 290 CYS A CA 1
ATOM 2332 C C . CYS A 1 290 ? -15.510 5.243 20.399 1.00 91.44 290 CYS A C 1
ATOM 2334 O O . CYS A 1 290 ? -16.255 6.226 20.349 1.00 91.44 290 CYS A O 1
ATOM 2336 N N . ARG A 1 291 ? -14.820 4.964 21.509 1.00 90.19 291 ARG A N 1
ATOM 2337 C CA . ARG A 1 291 ? -14.934 5.768 22.736 1.00 90.19 291 ARG A CA 1
ATOM 2338 C C . ARG A 1 291 ? -14.426 7.200 22.564 1.00 90.19 291 ARG A C 1
ATOM 2340 O O . ARG A 1 291 ? -15.035 8.131 23.090 1.00 90.19 291 ARG A O 1
ATOM 2347 N N . MET A 1 292 ? -13.359 7.413 21.796 1.00 85.38 292 MET A N 1
ATOM 2348 C CA . MET A 1 292 ? -12.825 8.748 21.498 1.00 85.38 292 MET A CA 1
ATOM 2349 C C . MET A 1 292 ? -13.819 9.609 20.704 1.00 85.38 292 MET A C 1
ATOM 2351 O O . MET A 1 292 ? -13.863 10.827 20.916 1.00 85.38 292 MET A O 1
ATOM 2355 N N . THR A 1 293 ? -14.684 8.992 19.886 1.00 83.81 293 THR A N 1
ATOM 2356 C CA . THR A 1 293 ? -15.807 9.684 19.219 1.00 83.81 293 THR A CA 1
ATOM 2357 C C . THR A 1 293 ? -16.952 10.069 20.166 1.00 83.81 293 THR A C 1
ATOM 2359 O O . THR A 1 293 ? -17.806 10.871 19.800 1.00 83.81 293 THR A O 1
ATOM 2362 N N . GLY A 1 294 ? -16.928 9.606 21.421 1.00 86.44 294 GLY A N 1
ATOM 2363 C CA . GLY A 1 294 ? -17.900 9.952 22.461 1.00 86.44 294 GLY A CA 1
ATOM 2364 C C . GLY A 1 294 ? -18.867 8.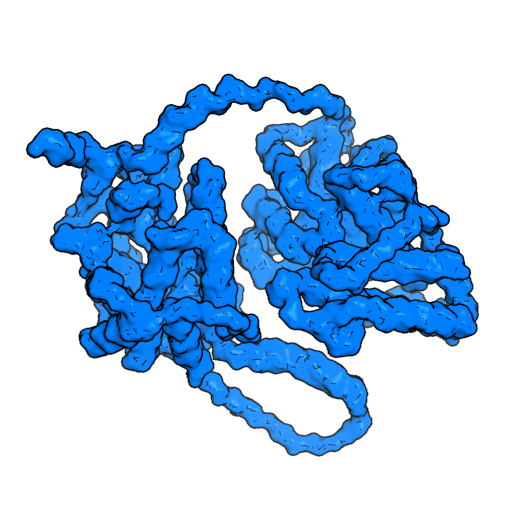832 22.844 1.00 86.44 294 GLY A C 1
ATOM 2365 O O . GLY A 1 294 ? -19.755 9.085 23.653 1.00 86.44 294 GLY A O 1
ATOM 2366 N N . GLN A 1 295 ? -18.701 7.623 22.302 1.00 91.75 295 GLN A N 1
ATOM 2367 C CA . GLN A 1 295 ? -19.524 6.473 22.677 1.00 91.75 295 GLN A CA 1
ATOM 2368 C C . GLN A 1 295 ? -19.252 6.032 24.121 1.00 91.75 295 GLN A C 1
ATOM 2370 O O . GLN A 1 295 ? -18.116 6.086 24.610 1.00 91.75 295 GLN A O 1
ATOM 2375 N N . SER A 1 296 ? -20.295 5.559 24.804 1.00 93.69 296 SER A N 1
ATOM 2376 C CA . SER A 1 296 ? -20.149 4.893 26.096 1.00 93.69 296 SER A CA 1
ATOM 2377 C C . SER A 1 296 ? -19.383 3.568 25.949 1.00 93.69 296 SER A C 1
ATOM 2379 O O . SER A 1 296 ? -19.251 3.045 24.840 1.00 93.69 296 SER A O 1
ATOM 2381 N N . PRO A 1 297 ? -18.871 2.985 27.053 1.00 94.00 297 PRO A N 1
ATOM 2382 C CA . PRO A 1 297 ? -18.165 1.712 26.979 1.00 94.00 297 PRO A CA 1
ATOM 2383 C C . PRO A 1 297 ? -18.967 0.609 26.275 1.00 94.00 297 PRO A C 1
ATOM 2385 O O . PRO A 1 297 ? -18.435 -0.007 25.366 1.00 94.00 297 PRO A O 1
ATOM 2388 N N . GLN A 1 298 ? -20.239 0.390 26.628 1.00 96.75 298 GLN A N 1
ATOM 2389 C CA . GLN A 1 298 ? -21.034 -0.675 26.002 1.00 96.75 298 GLN A CA 1
ATOM 2390 C C . GLN A 1 298 ? -21.284 -0.399 24.513 1.00 96.75 298 GLN A C 1
ATOM 2392 O O . GLN A 1 298 ? -21.054 -1.282 23.699 1.00 96.75 298 GLN A O 1
ATOM 2397 N N . GLU A 1 299 ? -21.655 0.832 24.147 1.00 96.25 299 GLU A N 1
ATOM 2398 C CA . GLU A 1 299 ? -21.893 1.208 22.742 1.00 96.25 299 GLU A CA 1
ATOM 2399 C C . GLU A 1 299 ? -20.655 0.988 21.861 1.00 96.25 299 GLU A C 1
ATOM 2401 O O . GLU A 1 299 ? -20.781 0.550 20.718 1.00 96.25 299 GLU A O 1
ATOM 2406 N N . ALA A 1 300 ? -19.454 1.236 22.395 1.00 95.25 300 ALA A N 1
ATOM 2407 C CA . ALA A 1 300 ? -18.208 0.982 21.679 1.00 95.25 300 ALA A CA 1
ATOM 2408 C C . ALA A 1 300 ? -17.981 -0.517 21.426 1.00 95.25 300 ALA A C 1
ATOM 2410 O O . ALA A 1 300 ? -17.632 -0.901 20.310 1.00 95.25 300 ALA A O 1
ATOM 2411 N N . PHE A 1 301 ? -18.213 -1.370 22.430 1.00 97.06 301 PHE A N 1
ATOM 2412 C CA . PHE A 1 301 ? -18.132 -2.827 22.264 1.00 97.06 301 PHE A CA 1
ATOM 2413 C C . PHE A 1 301 ? -19.204 -3.349 21.300 1.00 97.06 301 PHE A C 1
ATOM 2415 O O . PHE A 1 301 ? -18.896 -4.190 20.456 1.00 97.06 301 PHE A O 1
ATOM 2422 N N . ASP A 1 302 ? -20.425 -2.818 21.373 1.00 96.56 302 ASP A N 1
ATOM 2423 C CA . ASP A 1 302 ? -21.525 -3.181 20.477 1.00 96.56 302 ASP A CA 1
ATOM 2424 C C . ASP A 1 302 ? -21.220 -2.770 19.031 1.00 96.56 302 ASP A C 1
ATOM 2426 O O . ASP A 1 302 ? -21.426 -3.554 18.109 1.00 96.56 302 ASP A O 1
ATOM 2430 N N . THR A 1 303 ? -20.657 -1.576 18.818 1.00 95.50 303 THR A N 1
ATOM 2431 C CA . THR A 1 303 ? -20.248 -1.097 17.488 1.00 95.50 303 THR A CA 1
ATOM 2432 C C . THR A 1 303 ? -19.215 -2.029 16.860 1.00 95.50 303 THR A C 1
ATOM 2434 O O . THR A 1 303 ? -19.384 -2.462 15.720 1.00 95.50 303 THR A O 1
ATOM 2437 N N . VAL A 1 304 ? -18.163 -2.389 17.602 1.00 96.12 304 VAL A N 1
ATOM 2438 C CA . VAL A 1 304 ? -17.127 -3.307 17.101 1.00 96.12 304 VAL A CA 1
ATOM 2439 C C . VAL A 1 304 ? -17.681 -4.729 16.927 1.00 96.12 304 VAL A C 1
ATOM 2441 O O . VAL A 1 304 ? -17.357 -5.406 15.951 1.00 96.12 304 VAL A O 1
ATOM 2444 N N . GLY A 1 305 ? -18.580 -5.168 17.811 1.00 95.94 305 GLY A N 1
ATOM 2445 C CA . GLY A 1 305 ? -19.296 -6.439 17.686 1.00 95.94 305 GLY A CA 1
ATOM 2446 C C . GLY A 1 305 ? -20.186 -6.520 16.442 1.00 95.94 305 GLY A C 1
ATOM 2447 O O . GLY A 1 305 ? -20.220 -7.559 15.782 1.00 95.94 305 GLY A O 1
ATOM 2448 N N . ASN A 1 306 ? -20.852 -5.424 16.075 1.00 95.56 306 ASN A N 1
ATOM 2449 C CA . ASN A 1 306 ? -21.658 -5.333 14.857 1.00 95.56 306 ASN A CA 1
ATOM 2450 C C . ASN A 1 306 ? -20.784 -5.372 13.597 1.00 95.56 306 ASN A C 1
ATOM 2452 O O . ASN A 1 306 ? -21.126 -6.071 12.647 1.00 95.56 306 ASN A O 1
ATOM 2456 N N . LEU A 1 307 ? -19.618 -4.712 13.606 1.00 94.88 307 LEU A N 1
ATOM 2457 C CA . LEU A 1 307 ? -18.646 -4.837 12.512 1.00 94.88 307 LEU A CA 1
ATOM 2458 C C . LEU A 1 307 ? -18.207 -6.295 12.319 1.00 94.88 307 LEU A C 1
ATOM 2460 O O . LEU A 1 307 ? -18.120 -6.758 11.182 1.00 94.88 307 LEU A O 1
ATOM 2464 N N . LEU A 1 308 ? -17.981 -7.031 13.414 1.00 94.00 308 LEU A N 1
ATOM 2465 C CA . LEU A 1 308 ? -17.645 -8.456 13.370 1.00 94.00 308 LEU A CA 1
ATOM 2466 C C . LEU A 1 308 ? -18.788 -9.295 12.767 1.00 94.00 308 LEU A C 1
ATOM 2468 O O . LEU A 1 308 ? -18.536 -10.182 11.955 1.00 94.00 308 LEU A O 1
ATOM 2472 N N . GLU A 1 309 ? -20.041 -9.002 13.129 1.00 93.12 309 GLU A N 1
ATOM 2473 C CA . GLU A 1 309 ? -21.229 -9.658 12.562 1.00 93.12 309 GLU A CA 1
ATOM 2474 C C . GLU A 1 309 ? -21.343 -9.436 11.047 1.00 93.12 309 GLU A C 1
ATOM 2476 O O . GLU A 1 309 ? -21.528 -10.389 10.290 1.00 93.12 309 GLU A O 1
ATOM 2481 N N . GLU A 1 310 ? -21.142 -8.204 10.576 1.00 94.75 310 GLU A N 1
ATOM 2482 C CA . GLU A 1 310 ? -21.129 -7.904 9.140 1.00 94.75 310 GLU A CA 1
ATOM 2483 C C . GLU A 1 310 ? -20.076 -8.727 8.386 1.00 94.75 310 GLU A C 1
ATOM 2485 O O . GLU A 1 310 ? -20.310 -9.158 7.254 1.00 94.75 310 GLU A O 1
ATOM 2490 N N . ARG A 1 311 ? -18.906 -8.975 8.995 1.00 94.69 311 ARG A N 1
ATOM 2491 C CA . ARG A 1 311 ? -17.848 -9.766 8.349 1.00 94.69 311 ARG A CA 1
ATOM 2492 C C . ARG A 1 311 ? -18.248 -11.223 8.159 1.00 94.69 311 ARG A C 1
ATOM 2494 O O . ARG A 1 311 ? -17.918 -11.776 7.114 1.00 94.69 311 ARG A O 1
ATOM 2501 N N . TYR A 1 312 ? -19.026 -11.818 9.067 1.00 93.56 312 TYR A N 1
ATOM 2502 C CA . TYR A 1 312 ? -19.588 -13.161 8.856 1.00 93.56 312 TYR A CA 1
ATOM 2503 C C . TYR A 1 312 ? -20.524 -13.203 7.647 1.00 93.56 312 TYR A C 1
ATOM 2505 O O . TYR A 1 312 ? -20.439 -14.128 6.839 1.00 93.56 312 TYR A O 1
ATOM 2513 N N . GLN A 1 313 ? -21.354 -12.175 7.463 1.00 92.88 313 GLN A N 1
ATOM 2514 C CA . GLN A 1 313 ? -22.238 -12.082 6.299 1.00 92.88 313 GLN A CA 1
ATOM 2515 C C . GLN A 1 313 ? -21.447 -11.924 4.994 1.00 92.88 313 GLN A C 1
ATOM 2517 O O . GLN A 1 313 ? -21.760 -12.569 3.994 1.00 92.88 313 GLN A O 1
ATOM 2522 N N . TYR A 1 314 ? -20.402 -11.090 4.991 1.00 95.12 314 TYR A N 1
ATOM 2523 C CA . TYR A 1 314 ? -19.535 -10.930 3.821 1.00 95.12 314 TYR A CA 1
ATOM 2524 C C . TYR A 1 314 ? -18.702 -12.175 3.523 1.00 95.12 314 TYR A C 1
ATOM 2526 O O . TYR A 1 314 ? -18.471 -12.462 2.351 1.00 95.12 314 TYR A O 1
ATOM 2534 N N . TRP A 1 315 ? -18.291 -12.923 4.549 1.00 96.19 315 TRP A N 1
ATOM 2535 C CA . TRP A 1 315 ? -17.576 -14.184 4.382 1.00 96.19 315 TRP A CA 1
ATOM 2536 C C . TRP A 1 315 ? -18.435 -15.207 3.645 1.00 96.19 315 TRP A C 1
ATOM 2538 O O . TRP A 1 315 ? -17.990 -15.752 2.643 1.00 96.19 315 TRP A O 1
ATOM 2548 N N . GLN A 1 316 ? -19.682 -15.419 4.079 1.00 94.25 316 GLN A N 1
ATOM 2549 C CA . GLN A 1 316 ? -20.583 -16.367 3.410 1.00 94.25 316 GLN A CA 1
ATOM 2550 C C . GLN A 1 316 ? -20.811 -15.997 1.940 1.00 94.25 316 GLN A C 1
ATOM 2552 O O . GLN A 1 316 ? -20.641 -16.839 1.064 1.00 94.25 316 GLN A O 1
ATOM 2557 N N . LYS A 1 317 ? -21.062 -14.713 1.652 1.00 95.50 317 LYS A N 1
ATOM 2558 C CA . LYS A 1 317 ? -21.203 -14.228 0.269 1.00 95.50 317 LYS A CA 1
ATOM 2559 C C . LYS A 1 317 ? -19.945 -14.445 -0.574 1.00 95.50 317 LYS A C 1
ATOM 2561 O O . LYS A 1 317 ? -20.058 -14.722 -1.760 1.00 95.50 317 LYS A O 1
ATOM 2566 N N . ALA A 1 318 ? -18.757 -14.295 0.012 1.00 95.00 318 ALA A N 1
ATOM 2567 C CA . ALA A 1 318 ? -17.502 -14.547 -0.692 1.00 95.00 318 ALA A CA 1
ATOM 2568 C C . ALA A 1 318 ? -17.324 -16.043 -0.994 1.00 95.00 318 ALA A C 1
ATOM 2570 O O . ALA A 1 318 ? -16.971 -16.388 -2.116 1.00 95.00 318 ALA A O 1
ATOM 2571 N N . ILE A 1 319 ? -17.643 -16.929 -0.042 1.00 96.50 319 ILE A N 1
ATOM 2572 C CA . ILE A 1 319 ? -17.620 -18.385 -0.259 1.00 96.50 319 ILE A CA 1
ATOM 2573 C C . ILE A 1 319 ? -18.576 -18.797 -1.389 1.00 96.50 319 ILE A C 1
ATOM 2575 O O . ILE A 1 319 ? -18.192 -19.576 -2.255 1.00 96.50 319 ILE A O 1
ATOM 2579 N N . GLU A 1 320 ? -19.788 -18.238 -1.433 1.00 95.44 320 GLU A N 1
ATOM 2580 C CA . GLU A 1 320 ? -20.774 -18.495 -2.499 1.00 95.44 320 GLU A CA 1
ATOM 2581 C C . GLU A 1 320 ? -20.304 -18.044 -3.895 1.00 95.44 320 GLU A C 1
ATOM 2583 O O . GLU A 1 320 ? -20.797 -18.544 -4.904 1.00 95.44 320 GLU A O 1
ATOM 2588 N N . GLN A 1 321 ? -19.364 -17.097 -3.960 1.00 95.25 321 GLN A N 1
ATOM 2589 C CA . GLN A 1 321 ? -18.832 -16.520 -5.198 1.00 95.25 321 GLN A CA 1
ATOM 2590 C C . GLN A 1 321 ? -17.500 -17.142 -5.636 1.00 95.25 321 GLN A C 1
ATOM 2592 O O . GLN A 1 321 ? -16.923 -16.684 -6.624 1.00 95.25 321 GLN A O 1
ATOM 2597 N N . LEU A 1 322 ? -16.997 -18.157 -4.925 1.00 94.06 322 LEU A N 1
ATOM 2598 C CA . LEU A 1 322 ? -15.750 -18.824 -5.289 1.00 94.06 322 LEU A CA 1
ATOM 2599 C C . LEU A 1 322 ? -15.864 -19.447 -6.689 1.00 94.06 322 LEU A C 1
ATOM 2601 O O . LEU A 1 322 ? -16.742 -20.285 -6.914 1.00 94.06 322 LEU A O 1
ATOM 2605 N N . PRO A 1 323 ? -14.989 -19.068 -7.638 1.00 91.69 323 PRO A N 1
ATOM 2606 C CA . PRO A 1 323 ? -14.918 -19.766 -8.909 1.00 91.69 323 PRO A CA 1
ATOM 2607 C C . PRO A 1 323 ? -14.253 -21.137 -8.716 1.00 91.69 323 PRO A C 1
ATOM 2609 O O . PRO A 1 323 ? -13.647 -21.417 -7.684 1.00 91.69 323 PRO A O 1
ATOM 2612 N N . SER A 1 324 ? -14.372 -21.995 -9.727 1.00 94.31 324 SER A N 1
ATOM 2613 C CA . SER A 1 324 ? -13.646 -23.264 -9.794 1.00 94.31 324 SER A CA 1
ATOM 2614 C C . SER A 1 324 ? -12.454 -23.119 -10.737 1.00 94.31 324 SER A C 1
ATOM 2616 O O . SER A 1 324 ? -12.594 -22.584 -11.839 1.00 94.31 324 SER A O 1
ATOM 2618 N N . TRP A 1 325 ? -11.299 -23.622 -10.311 1.00 90.88 325 TRP A N 1
ATOM 2619 C CA . TRP A 1 325 ? -10.064 -23.748 -11.093 1.00 90.88 325 TRP A CA 1
ATOM 2620 C C . TRP A 1 325 ? -9.759 -25.209 -11.454 1.00 90.88 325 TRP A C 1
ATOM 2622 O O . TRP A 1 325 ? -8.725 -25.520 -12.044 1.00 90.88 325 TRP A O 1
ATOM 2632 N N . GLY A 1 326 ? -10.672 -26.117 -11.113 1.00 93.19 326 GLY A N 1
ATOM 2633 C CA . GLY A 1 326 ? -10.554 -27.552 -11.320 1.00 93.19 326 GLY A CA 1
ATOM 2634 C C . GLY A 1 326 ? -10.290 -28.309 -10.013 1.00 93.19 326 GLY A C 1
ATOM 2635 O O . GLY A 1 326 ? -9.747 -27.744 -9.065 1.00 93.19 326 GLY A O 1
ATOM 2636 N N . PRO A 1 327 ? -10.633 -29.611 -9.946 1.00 93.31 327 PRO A N 1
ATOM 2637 C CA . PRO A 1 327 ? -10.767 -30.330 -8.675 1.00 93.31 327 PRO A CA 1
ATOM 2638 C C . PRO A 1 327 ? -9.519 -30.329 -7.778 1.00 93.31 327 PRO A C 1
ATOM 2640 O O . PRO A 1 327 ? -9.639 -30.277 -6.556 1.00 93.31 327 PRO A O 1
ATOM 2643 N N . GLU A 1 328 ? -8.321 -30.389 -8.364 1.00 90.19 328 GLU A N 1
ATOM 2644 C CA . GLU A 1 328 ? -7.059 -30.393 -7.612 1.00 90.19 328 GLU A CA 1
ATOM 2645 C C . GLU A 1 328 ? -6.738 -29.020 -7.000 1.00 90.19 328 GLU A C 1
ATOM 2647 O O . GLU A 1 328 ? -6.348 -28.931 -5.831 1.00 90.19 328 GLU A O 1
ATOM 2652 N N . ILE A 1 329 ? -6.924 -27.945 -7.772 1.00 89.62 329 ILE A N 1
ATOM 2653 C CA . ILE A 1 329 ? -6.696 -26.575 -7.301 1.00 89.62 329 ILE A CA 1
ATOM 2654 C C . ILE A 1 329 ? -7.777 -26.208 -6.285 1.00 89.62 329 ILE A C 1
ATOM 2656 O O . ILE A 1 329 ? -7.446 -25.723 -5.207 1.00 89.62 329 ILE A O 1
ATOM 2660 N N . ASP A 1 330 ? -9.039 -26.545 -6.555 1.00 95.38 330 ASP A N 1
ATOM 2661 C CA . ASP A 1 330 ? -10.169 -26.282 -5.659 1.00 95.38 330 ASP A CA 1
ATOM 2662 C C . ASP A 1 330 ? -9.988 -26.957 -4.290 1.00 95.38 330 ASP A C 1
ATOM 2664 O O . ASP A 1 330 ? -10.276 -26.357 -3.253 1.00 95.38 330 ASP A O 1
ATOM 2668 N N . ALA A 1 331 ? -9.436 -28.176 -4.250 1.00 95.44 331 ALA A N 1
ATOM 2669 C CA . ALA A 1 331 ? -9.102 -28.846 -2.994 1.00 95.44 331 ALA A CA 1
ATOM 2670 C C . ALA A 1 331 ? -8.015 -28.094 -2.202 1.00 95.44 331 ALA A C 1
ATOM 2672 O O . ALA A 1 331 ? -8.097 -27.983 -0.976 1.00 95.44 331 ALA A O 1
ATOM 2673 N N . ASN A 1 332 ? -7.003 -27.546 -2.882 1.00 92.31 332 ASN A N 1
ATOM 2674 C CA . ASN A 1 332 ? -5.971 -26.724 -2.247 1.00 92.31 332 ASN A CA 1
ATOM 2675 C C . ASN A 1 332 ? -6.512 -25.353 -1.805 1.00 92.31 332 ASN A C 1
ATOM 2677 O O . ASN A 1 332 ? -6.152 -24.890 -0.722 1.00 92.31 332 ASN A O 1
ATOM 2681 N N . VAL A 1 333 ? -7.419 -24.743 -2.576 1.00 95.44 333 VAL A N 1
ATOM 2682 C CA . VAL A 1 333 ? -8.132 -23.507 -2.210 1.00 95.44 333 VAL A CA 1
ATOM 2683 C C . VAL A 1 333 ? -8.957 -23.735 -0.948 1.00 95.44 333 VAL A C 1
ATOM 2685 O O . VAL A 1 333 ? -8.848 -22.964 0.002 1.00 95.44 333 VAL A O 1
ATOM 2688 N N . ALA A 1 334 ? -9.717 -24.829 -0.883 1.00 96.56 334 ALA A N 1
ATOM 2689 C CA . ALA A 1 334 ? -10.500 -25.180 0.297 1.00 96.56 334 ALA A CA 1
ATOM 2690 C C . ALA A 1 334 ? -9.613 -25.356 1.541 1.00 96.56 334 ALA A C 1
ATOM 2692 O O . ALA A 1 334 ? -9.934 -24.832 2.608 1.00 96.56 334 ALA A O 1
ATOM 2693 N N . ARG A 1 335 ? -8.458 -26.027 1.407 1.00 94.81 335 ARG A N 1
ATOM 2694 C CA . ARG A 1 335 ? -7.474 -26.152 2.500 1.00 94.81 335 ARG A CA 1
ATOM 2695 C C . ARG A 1 335 ? -6.899 -24.799 2.922 1.00 94.81 335 ARG A C 1
ATOM 2697 O O . ARG A 1 335 ? -6.708 -24.576 4.115 1.00 94.81 335 ARG A O 1
ATOM 2704 N N . TYR A 1 336 ? -6.651 -23.897 1.976 1.00 95.06 336 TYR A N 1
ATOM 2705 C CA . TYR A 1 336 ? -6.158 -22.552 2.263 1.00 95.06 336 TYR A CA 1
ATOM 2706 C C . TYR A 1 336 ? -7.185 -21.712 3.031 1.00 95.06 336 TYR A C 1
ATOM 2708 O O . TYR A 1 336 ? -6.869 -21.145 4.077 1.00 95.06 336 TYR A O 1
ATOM 2716 N N . ILE A 1 337 ? -8.440 -21.714 2.573 1.00 96.94 337 ILE A N 1
ATOM 2717 C CA . ILE A 1 337 ? -9.563 -21.032 3.229 1.00 96.94 337 ILE A CA 1
ATOM 2718 C C . ILE A 1 337 ? -9.791 -21.593 4.636 1.00 96.94 337 ILE A C 1
ATOM 2720 O O . ILE A 1 337 ? -9.948 -20.821 5.584 1.00 96.94 337 ILE A O 1
ATOM 2724 N N . GLN A 1 338 ? -9.738 -22.919 4.800 1.00 96.31 338 GLN A N 1
ATOM 2725 C CA . GLN A 1 338 ? -9.804 -23.551 6.118 1.00 96.31 338 GLN A CA 1
ATOM 2726 C C . GLN A 1 338 ? -8.652 -23.086 7.016 1.00 96.31 338 GLN A C 1
ATOM 2728 O O . GLN A 1 338 ? -8.852 -22.835 8.200 1.00 96.31 338 GLN A O 1
ATOM 2733 N N . GLY A 1 339 ? -7.454 -22.910 6.460 1.00 95.25 339 GLY A N 1
ATOM 2734 C CA . GLY A 1 339 ? -6.318 -22.331 7.167 1.00 95.25 339 GLY A CA 1
ATOM 2735 C C . GLY A 1 339 ? -6.579 -20.908 7.676 1.00 95.25 339 GLY A C 1
ATOM 2736 O O . GLY A 1 339 ? -6.283 -20.612 8.832 1.00 95.25 339 GLY A O 1
ATOM 2737 N N . ILE A 1 340 ? -7.211 -20.044 6.872 1.00 96.19 340 ILE A N 1
ATOM 2738 C CA . ILE A 1 340 ? -7.639 -18.702 7.312 1.00 96.19 340 ILE A CA 1
ATOM 2739 C C . ILE A 1 340 ? -8.659 -18.811 8.458 1.00 96.19 340 ILE A C 1
ATOM 2741 O O . ILE A 1 340 ? -8.516 -18.141 9.483 1.00 96.19 340 ILE A O 1
ATOM 2745 N N . GLN A 1 341 ? -9.658 -19.692 8.336 1.00 96.50 341 GLN A N 1
ATOM 2746 C CA . GLN A 1 341 ? -10.645 -19.933 9.398 1.00 96.50 341 GLN A CA 1
ATOM 2747 C C . GLN A 1 341 ? -9.989 -20.435 10.689 1.00 96.50 341 GLN A C 1
ATOM 2749 O O . GLN A 1 341 ? -10.340 -19.983 11.780 1.00 96.50 341 GLN A O 1
ATOM 2754 N N . ASN A 1 342 ? -8.992 -21.314 10.574 1.00 96.50 342 ASN A N 1
ATOM 2755 C CA . ASN A 1 342 ? -8.230 -21.823 11.707 1.00 96.50 342 ASN A CA 1
ATOM 2756 C C . ASN A 1 342 ? -7.425 -20.713 12.395 1.00 96.50 342 ASN A C 1
ATOM 2758 O O . ASN A 1 342 ? -7.332 -20.715 13.618 1.00 96.50 342 ASN A O 1
ATOM 2762 N N . VAL A 1 343 ? -6.882 -19.741 11.654 1.00 96.25 343 VAL A N 1
ATOM 2763 C CA . VAL A 1 343 ? -6.206 -18.563 12.234 1.00 96.25 343 VAL A CA 1
ATOM 2764 C C . VAL A 1 343 ? -7.189 -17.703 13.041 1.00 96.25 343 VAL A C 1
ATOM 2766 O O . VAL A 1 343 ? -6.879 -17.299 14.164 1.00 96.25 343 VAL A O 1
ATOM 2769 N N . VAL A 1 344 ? -8.404 -17.478 12.528 1.00 96.00 344 VAL A N 1
ATOM 2770 C CA . VAL A 1 344 ? -9.472 -16.766 13.259 1.00 96.00 344 VAL A CA 1
ATOM 2771 C C . VAL A 1 344 ? -9.858 -17.516 14.539 1.00 96.00 344 VAL A C 1
ATOM 2773 O O . VAL A 1 344 ? -9.892 -16.938 15.629 1.00 96.00 344 VAL A O 1
ATOM 2776 N N . GLN A 1 345 ? -10.089 -18.824 14.423 1.00 95.88 345 GLN A N 1
ATOM 2777 C CA . GLN A 1 345 ? -10.379 -19.718 15.542 1.00 95.88 345 GLN A CA 1
ATOM 2778 C C . GLN A 1 345 ? -9.255 -19.717 16.589 1.00 95.88 345 GLN A C 1
ATOM 2780 O O . GLN A 1 345 ? -9.519 -19.680 17.799 1.00 95.88 345 GLN A O 1
ATOM 2785 N N . ALA A 1 346 ? -8.003 -19.759 16.131 1.00 95.56 346 ALA A N 1
ATOM 2786 C CA . ALA A 1 346 ? -6.816 -19.738 16.968 1.00 95.56 346 ALA A CA 1
ATOM 2787 C C . ALA A 1 346 ? -6.754 -18.450 17.783 1.00 95.56 346 ALA A C 1
ATOM 2789 O O . ALA A 1 346 ? -6.566 -18.537 18.992 1.00 95.56 346 ALA A O 1
ATOM 2790 N N . ASN A 1 347 ? -7.001 -17.283 17.175 1.00 95.38 347 ASN A N 1
ATOM 2791 C CA . ASN A 1 347 ? -6.985 -15.999 17.879 1.00 95.38 347 ASN A CA 1
ATOM 2792 C C . ASN A 1 347 ? -7.968 -15.957 19.051 1.00 95.38 347 ASN A C 1
ATOM 2794 O O . ASN A 1 347 ? -7.587 -15.610 20.171 1.00 95.38 347 ASN A O 1
ATOM 2798 N N . ILE A 1 348 ? -9.221 -16.351 18.817 1.00 94.31 348 ILE A N 1
ATOM 2799 C CA . ILE A 1 348 ? -10.267 -16.322 19.847 1.00 94.31 348 ILE A CA 1
ATOM 2800 C C . ILE A 1 348 ? -9.931 -17.323 20.958 1.00 94.31 348 ILE A C 1
ATOM 2802 O O . ILE A 1 348 ? -9.918 -16.973 22.139 1.00 94.31 348 ILE A O 1
ATOM 2806 N N . THR A 1 349 ? -9.586 -18.560 20.592 1.00 93.94 349 THR A N 1
ATOM 2807 C CA . THR A 1 349 ? -9.273 -19.621 21.565 1.00 93.94 349 THR A CA 1
ATOM 2808 C C . THR A 1 349 ? -8.044 -19.268 22.400 1.00 93.94 349 THR A C 1
ATOM 2810 O O . THR A 1 349 ? -8.061 -19.383 23.627 1.00 93.94 349 THR A O 1
ATOM 2813 N N . TRP A 1 350 ? -6.985 -18.791 21.746 1.00 94.31 350 TRP A N 1
ATOM 2814 C CA . TRP A 1 350 ? -5.752 -18.348 22.385 1.00 94.31 350 TRP A CA 1
ATOM 2815 C C . TRP A 1 350 ? -5.981 -17.142 23.299 1.00 94.31 350 TRP A C 1
ATOM 2817 O O . TRP A 1 350 ? -5.422 -17.093 24.389 1.00 94.31 350 TRP A O 1
ATOM 2827 N N . SER A 1 351 ? -6.854 -16.205 22.935 1.00 93.38 351 SER A N 1
ATOM 2828 C CA . SER A 1 351 ? -7.150 -15.033 23.770 1.00 93.38 351 SER A CA 1
ATOM 2829 C C . SER A 1 351 ? -7.769 -15.400 25.127 1.00 93.38 351 SER A C 1
ATOM 2831 O O . SER A 1 351 ? -7.499 -14.734 26.127 1.00 93.38 351 SER A O 1
ATOM 2833 N N . PHE A 1 352 ? -8.555 -16.482 25.189 1.00 91.88 352 PHE A N 1
ATOM 2834 C CA . PHE A 1 352 ? -9.110 -17.012 26.442 1.00 91.88 352 PHE A CA 1
ATOM 2835 C C . PHE A 1 352 ? -8.206 -18.038 27.138 1.00 91.88 352 PHE A C 1
ATOM 2837 O O . PHE A 1 352 ? -8.326 -18.228 28.346 1.00 91.88 352 PHE A O 1
ATOM 2844 N N . ARG A 1 353 ? -7.332 -18.735 26.407 1.00 89.75 353 ARG A N 1
ATOM 2845 C CA . ARG A 1 353 ? -6.446 -19.760 26.984 1.00 89.75 353 ARG A CA 1
ATOM 2846 C C . ARG A 1 353 ? -5.112 -19.191 27.459 1.00 89.75 353 ARG A C 1
ATOM 2848 O O . ARG A 1 353 ? -4.568 -19.670 28.451 1.00 89.75 353 ARG A O 1
ATOM 2855 N N . SER A 1 354 ? -4.593 -18.186 26.765 1.00 86.56 354 SER A N 1
ATOM 2856 C CA . SER A 1 354 ? -3.370 -17.498 27.154 1.00 86.56 354 SER A CA 1
ATOM 2857 C C . SER A 1 354 ? -3.580 -16.752 28.465 1.00 86.56 354 SER A C 1
ATOM 2859 O O . SER A 1 354 ? -4.671 -16.279 28.798 1.00 86.56 354 SER A O 1
ATOM 2861 N N . GLY A 1 355 ? -2.496 -16.574 29.212 1.00 82.81 355 GLY A N 1
ATOM 2862 C CA . GLY A 1 355 ? -2.539 -15.723 30.389 1.00 82.81 355 GLY A CA 1
ATOM 2863 C C . GLY A 1 355 ? -2.687 -14.231 30.054 1.00 82.81 355 GLY A C 1
ATOM 2864 O O . GLY A 1 355 ? -2.953 -13.436 30.957 1.00 82.81 355 GLY A O 1
ATOM 2865 N N . ARG A 1 356 ? -2.511 -13.840 28.781 1.00 85.56 356 ARG A N 1
ATOM 2866 C CA . ARG A 1 356 ? -2.217 -12.465 28.347 1.00 85.56 356 ARG A CA 1
ATOM 2867 C C . ARG A 1 356 ? -3.327 -11.460 28.660 1.00 85.56 356 ARG A C 1
ATOM 2869 O O . ARG A 1 356 ? -3.007 -10.362 29.109 1.00 85.56 356 ARG A O 1
ATOM 2876 N N . TYR A 1 357 ? -4.595 -11.811 28.432 1.00 90.00 357 TYR A N 1
ATOM 2877 C CA . TYR A 1 357 ? -5.707 -10.853 28.539 1.00 90.00 357 TYR A CA 1
ATOM 2878 C C . TYR A 1 357 ? -6.522 -11.003 29.825 1.00 90.00 357 TYR A C 1
ATOM 2880 O O . TYR A 1 357 ? -6.747 -10.025 30.540 1.00 90.00 357 TYR A O 1
ATOM 2888 N N . PHE A 1 358 ? -6.939 -12.226 30.157 1.00 90.06 358 PHE A N 1
ATOM 2889 C CA . PHE A 1 358 ? -7.863 -12.467 31.274 1.00 90.06 358 PHE A CA 1
ATOM 2890 C C . PHE A 1 358 ? -7.248 -13.242 32.442 1.00 90.06 358 PHE A C 1
ATOM 2892 O O . PHE A 1 358 ? -7.829 -13.280 33.533 1.00 90.06 358 PHE A O 1
ATOM 2899 N N . GLY A 1 359 ? -6.080 -13.861 32.245 1.00 87.56 359 GLY A N 1
ATOM 2900 C CA . GLY A 1 359 ? -5.439 -14.706 33.250 1.00 87.56 359 GLY A CA 1
ATOM 2901 C C . GLY A 1 359 ? -6.416 -15.725 33.850 1.00 87.56 359 GLY A C 1
ATOM 2902 O O . GLY A 1 359 ? -7.143 -16.413 33.140 1.00 87.56 359 GLY A O 1
ATOM 2903 N N . LYS A 1 360 ? -6.490 -15.788 35.184 1.00 88.25 360 LYS A N 1
ATOM 2904 C CA . LYS A 1 360 ? -7.364 -16.737 35.900 1.00 88.25 360 LYS A CA 1
ATOM 2905 C C . LYS A 1 360 ? -8.868 -16.482 35.718 1.00 88.25 360 LYS A C 1
ATOM 2907 O O . LYS A 1 360 ? -9.655 -17.369 36.022 1.00 88.25 360 LYS A O 1
ATOM 2912 N N . GLN A 1 361 ? -9.273 -15.294 35.260 1.00 90.69 361 GLN A N 1
ATOM 2913 C CA . GLN A 1 361 ? -10.688 -14.947 35.069 1.00 90.69 361 GLN A CA 1
ATOM 2914 C C . GLN A 1 361 ? -11.243 -15.448 33.731 1.00 90.69 361 GLN A C 1
ATOM 2916 O O . GLN A 1 361 ? -12.449 -15.366 33.512 1.00 90.69 361 GLN A O 1
ATOM 2921 N N . ALA A 1 362 ? -10.393 -15.968 32.839 1.00 90.69 362 ALA A N 1
ATOM 2922 C CA . ALA A 1 362 ? -10.797 -16.327 31.486 1.00 90.69 362 ALA A CA 1
ATOM 2923 C C . ALA A 1 362 ? -11.987 -17.304 31.410 1.00 90.69 362 ALA A C 1
ATOM 2925 O O . ALA A 1 362 ? -12.887 -17.028 30.620 1.00 90.69 362 ALA A O 1
ATOM 2926 N N . PRO A 1 363 ? -12.077 -18.380 32.228 1.00 90.81 363 PRO A N 1
ATOM 2927 C CA . PRO A 1 363 ? -13.226 -19.288 32.176 1.00 90.81 363 PRO A CA 1
ATOM 2928 C C . PRO A 1 363 ? -14.548 -18.598 32.529 1.00 90.81 363 PRO A C 1
ATOM 2930 O O . PRO A 1 363 ? -15.563 -18.823 31.874 1.00 90.81 363 PRO A O 1
ATOM 2933 N N . GLU A 1 364 ? -14.529 -17.714 33.528 1.00 93.50 364 GLU A N 1
ATOM 2934 C CA . GLU A 1 364 ? -15.725 -16.999 33.976 1.00 93.50 364 GLU A CA 1
ATOM 2935 C C . GLU A 1 364 ? -16.134 -15.900 32.991 1.00 93.50 364 GLU A C 1
ATOM 2937 O O . GLU A 1 364 ? -17.316 -15.763 32.675 1.00 93.50 364 GLU A O 1
ATOM 2942 N N . ILE A 1 365 ? -15.168 -15.157 32.442 1.00 93.62 365 ILE A N 1
ATOM 2943 C CA . ILE A 1 365 ? -15.425 -14.156 31.398 1.00 93.62 365 ILE A CA 1
ATOM 2944 C C . ILE A 1 365 ? -15.934 -14.836 30.129 1.00 93.62 365 ILE A C 1
ATOM 2946 O O . ILE A 1 365 ? -16.867 -14.338 29.514 1.00 93.62 365 ILE A O 1
ATOM 2950 N N . ARG A 1 366 ? -15.389 -15.996 29.750 1.00 90.62 366 ARG A N 1
ATOM 2951 C CA . ARG A 1 366 ? -15.888 -16.773 28.608 1.00 90.62 366 ARG A CA 1
ATOM 2952 C C . ARG A 1 366 ? -17.343 -17.202 28.815 1.00 90.62 366 ARG A C 1
ATOM 2954 O O . ARG A 1 366 ? -18.141 -17.086 27.895 1.00 90.62 366 ARG A O 1
ATOM 2961 N N . ARG A 1 367 ? -17.693 -17.653 30.025 1.00 91.50 367 ARG A N 1
ATOM 2962 C CA . ARG A 1 367 ? -19.048 -18.105 30.379 1.00 91.50 367 ARG A CA 1
ATOM 2963 C C . ARG A 1 367 ? -20.063 -16.961 30.443 1.00 91.50 367 ARG A C 1
ATOM 2965 O O . ARG A 1 367 ? -21.191 -17.112 29.989 1.00 91.50 367 ARG A O 1
ATOM 2972 N N . THR A 1 368 ? -19.689 -15.839 31.051 1.00 94.75 368 THR A N 1
ATOM 2973 C CA . THR A 1 368 ? -20.602 -14.709 31.308 1.00 94.75 368 THR A CA 1
ATOM 2974 C C . THR A 1 368 ? -20.592 -13.660 30.205 1.00 94.75 368 THR A C 1
ATOM 2976 O O . THR A 1 368 ? -21.558 -12.914 30.068 1.00 94.75 368 THR A O 1
ATOM 2979 N N . ARG A 1 369 ? -19.500 -13.583 29.436 1.00 94.94 369 ARG A N 1
ATOM 2980 C CA . ARG A 1 369 ? -19.140 -12.477 28.538 1.00 94.94 369 ARG A CA 1
ATOM 2981 C C . ARG A 1 369 ? -19.023 -11.126 29.243 1.00 94.94 369 ARG A C 1
ATOM 2983 O O . ARG A 1 369 ? -19.023 -10.103 28.577 1.00 94.94 369 ARG A O 1
ATOM 2990 N N . MET A 1 370 ? -18.912 -11.084 30.568 1.00 95.81 370 MET A N 1
ATOM 2991 C CA . MET A 1 370 ? -18.909 -9.826 31.316 1.00 95.81 370 MET A CA 1
ATOM 2992 C C . MET A 1 370 ? -17.487 -9.396 31.665 1.00 95.81 370 MET A C 1
ATOM 2994 O O . MET A 1 370 ? -16.723 -10.163 32.254 1.00 95.81 370 MET A O 1
ATOM 2998 N N . ILE A 1 371 ? -17.139 -8.149 31.339 1.00 94.75 371 ILE A N 1
ATOM 2999 C CA . ILE A 1 371 ? -15.873 -7.533 31.737 1.00 94.75 371 ILE A CA 1
ATOM 3000 C C . ILE A 1 371 ? -16.077 -6.121 32.296 1.00 94.75 371 ILE A C 1
ATOM 3002 O O . ILE A 1 371 ? -16.751 -5.292 31.709 1.00 94.75 371 ILE A O 1
ATOM 3006 N N . ASP A 1 372 ? -15.435 -5.799 33.415 1.00 94.12 372 ASP A N 1
ATOM 3007 C CA . ASP A 1 372 ? -15.278 -4.417 33.879 1.00 94.12 372 ASP A CA 1
ATOM 3008 C C . ASP A 1 372 ? -14.193 -3.662 33.100 1.00 94.12 372 ASP A C 1
ATOM 3010 O O . ASP A 1 372 ? -13.057 -4.146 33.002 1.00 94.12 372 ASP A O 1
ATOM 3014 N N . VAL A 1 373 ? -14.533 -2.468 32.610 1.00 94.00 373 VAL A N 1
ATOM 3015 C CA . VAL A 1 373 ? -13.642 -1.529 31.901 1.00 94.00 373 VAL A CA 1
ATOM 3016 C C . VAL A 1 373 ? -13.729 -0.128 32.507 1.00 94.00 373 VAL A C 1
ATOM 3018 O O . VAL A 1 373 ? -14.732 0.213 33.135 1.00 94.00 373 VAL A O 1
ATOM 3021 N N . MET A 1 374 ? -12.703 0.709 32.351 1.00 92.06 374 MET A N 1
ATOM 3022 C CA . MET A 1 374 ? -12.707 2.071 32.901 1.00 92.06 374 MET A CA 1
ATOM 3023 C C . MET A 1 374 ? -13.775 2.946 32.242 1.00 92.06 374 MET A C 1
ATOM 3025 O O . MET A 1 374 ? -13.889 2.989 31.020 1.00 92.06 374 MET A O 1
ATOM 3029 N N . VAL A 1 375 ? -14.514 3.728 33.029 1.00 88.12 375 VAL A N 1
ATOM 3030 C CA . VAL A 1 375 ? -15.467 4.728 32.518 1.00 88.12 375 VAL A CA 1
ATOM 3031 C C . VAL A 1 375 ? -14.729 5.900 31.865 1.00 88.12 375 VAL A C 1
ATOM 3033 O O . VAL A 1 375 ? -15.146 6.359 30.808 1.00 88.12 375 VAL A O 1
ATOM 3036 N N . ASN A 1 376 ? -13.602 6.331 32.440 1.00 85.50 376 ASN A N 1
ATOM 3037 C CA . ASN A 1 376 ? -12.799 7.460 31.955 1.00 85.50 376 ASN A CA 1
ATOM 3038 C C . ASN A 1 376 ? -11.293 7.120 31.951 1.00 85.50 376 ASN A C 1
ATOM 3040 O O . ASN A 1 376 ? -10.570 7.599 32.831 1.00 85.50 376 ASN A O 1
ATOM 3044 N N . PRO A 1 377 ? -10.804 6.287 31.012 1.00 86.06 377 PRO A N 1
ATOM 3045 C CA . PRO A 1 377 ? -9.375 6.005 30.890 1.00 86.06 377 PRO A CA 1
ATOM 3046 C C . PRO A 1 377 ? -8.566 7.279 30.564 1.00 86.06 377 PRO A C 1
ATOM 3048 O O . PRO A 1 377 ? -9.127 8.232 30.007 1.00 86.06 377 PRO A O 1
ATOM 3051 N N . PRO A 1 378 ? -7.264 7.333 30.909 1.00 82.25 378 PRO A N 1
ATOM 3052 C CA . PRO A 1 378 ? -6.466 8.560 30.820 1.00 82.25 378 PRO A CA 1
ATOM 3053 C C . PRO A 1 378 ? -6.404 9.150 29.402 1.00 82.25 378 PRO A C 1
ATOM 3055 O O . PRO A 1 378 ? -6.566 10.364 29.245 1.00 82.25 378 PRO A O 1
ATOM 3058 N N . PHE A 1 379 ? -6.322 8.309 28.366 1.00 79.06 379 PHE A N 1
ATOM 3059 C CA . PHE A 1 379 ? -6.361 8.745 26.969 1.00 79.06 379 PHE A CA 1
ATOM 3060 C C . PHE A 1 379 ? -7.636 9.517 26.576 1.00 79.06 379 PHE A C 1
ATOM 3062 O O . PHE A 1 379 ? -7.588 10.345 25.666 1.00 79.06 379 PHE A O 1
ATOM 3069 N N . LEU A 1 380 ? -8.772 9.334 27.271 1.00 78.50 380 LEU A N 1
ATOM 3070 C CA . LEU A 1 380 ? -9.981 10.145 27.043 1.00 78.50 380 LEU A CA 1
ATOM 3071 C C . LEU A 1 380 ? -9.909 11.526 27.712 1.00 78.50 380 LEU A C 1
ATOM 3073 O O . LEU A 1 380 ? -10.567 12.459 27.254 1.00 78.50 380 LEU A O 1
ATOM 3077 N N . GLN A 1 381 ? -9.114 11.699 28.772 1.00 65.69 381 GLN A N 1
ATOM 3078 C CA . GLN A 1 381 ? -9.022 12.962 29.519 1.00 65.69 381 GLN A CA 1
ATOM 3079 C C . GLN A 1 381 ? -8.177 14.015 28.788 1.00 65.69 381 GLN A C 1
ATOM 3081 O O . GLN A 1 381 ? -8.469 15.210 28.874 1.00 65.69 381 GLN A O 1
ATOM 3086 N N . ALA A 1 382 ? -7.210 13.589 27.964 1.00 55.50 382 ALA A N 1
ATOM 3087 C CA . ALA A 1 382 ? -6.444 14.471 27.074 1.00 55.50 382 ALA A CA 1
ATOM 3088 C C . ALA A 1 382 ? -7.335 15.295 26.106 1.00 55.50 382 ALA A C 1
ATOM 3090 O O . ALA A 1 382 ? -6.900 16.328 25.591 1.00 55.50 382 ALA A O 1
ATOM 3091 N N . ARG A 1 383 ? -8.600 14.879 25.917 1.00 46.91 383 ARG A N 1
ATOM 3092 C CA . ARG A 1 383 ? -9.661 15.569 25.164 1.00 46.91 383 ARG A CA 1
ATOM 3093 C C . ARG A 1 383 ? -10.222 16.802 25.886 1.00 46.91 383 ARG A C 1
ATOM 3095 O O . ARG A 1 383 ? -10.474 17.815 25.236 1.00 46.91 383 ARG A O 1
ATOM 3102 N N . GLN A 1 384 ? -10.413 16.747 27.209 1.00 41.47 384 GLN A N 1
ATOM 3103 C CA . GLN A 1 384 ? -11.127 17.794 27.964 1.00 41.47 384 GLN A CA 1
ATOM 3104 C C . GLN A 1 384 ? -10.323 19.095 28.115 1.00 41.47 384 GLN A C 1
ATOM 3106 O O . GLN A 1 384 ? -10.908 20.173 28.157 1.00 41.47 384 GLN A O 1
ATOM 3111 N N . LEU A 1 385 ? -8.989 19.023 28.128 1.00 36.34 385 LEU A N 1
ATOM 3112 C CA . LEU A 1 385 ? -8.124 20.208 28.227 1.00 36.34 385 LEU A CA 1
ATOM 3113 C C . LEU A 1 385 ? -7.890 20.915 26.877 1.00 36.34 385 LEU A C 1
ATOM 3115 O O . LEU A 1 385 ? -7.480 22.072 26.860 1.00 36.34 385 LEU A O 1
ATOM 3119 N N . ARG A 1 386 ? -8.166 20.258 25.739 1.00 41.41 386 ARG A N 1
ATOM 3120 C CA . ARG A 1 386 ? -7.882 20.801 24.393 1.00 41.41 386 ARG A CA 1
ATOM 3121 C C . ARG A 1 386 ? -9.101 21.402 23.688 1.00 41.41 386 ARG A C 1
ATOM 3123 O O . ARG A 1 386 ? -8.930 22.237 22.806 1.00 41.41 386 ARG A O 1
ATOM 3130 N N . SER A 1 387 ? -10.325 21.080 24.115 1.00 35.31 387 SER A N 1
ATOM 3131 C CA . SER A 1 387 ? -11.556 21.669 23.556 1.00 35.31 387 SER A CA 1
ATOM 3132 C C . SER A 1 387 ? -11.782 23.144 23.930 1.00 35.31 387 SER A C 1
ATOM 3134 O O . SER A 1 387 ? -12.666 23.783 23.365 1.00 35.31 387 SER A O 1
ATOM 3136 N N . GLY A 1 388 ? -10.989 23.707 24.852 1.00 28.98 388 GLY A N 1
ATOM 3137 C CA . GLY A 1 388 ? -11.082 25.112 25.275 1.00 28.98 388 GLY A CA 1
ATOM 3138 C C . GLY A 1 388 ? -10.407 26.128 24.342 1.00 28.98 388 GLY A C 1
ATOM 3139 O O . GLY A 1 388 ? -10.659 27.320 24.480 1.00 28.98 388 GLY A O 1
ATOM 3140 N N . TRP A 1 389 ? -9.578 25.685 23.387 1.00 28.20 389 TRP A N 1
ATOM 3141 C CA . TRP A 1 389 ? -8.725 26.570 22.570 1.00 28.20 389 TRP A CA 1
ATOM 3142 C C . TRP A 1 389 ? -9.032 26.562 21.062 1.00 28.20 389 TRP A C 1
ATOM 3144 O O . TRP A 1 389 ? -8.393 27.285 20.305 1.00 28.20 389 TRP A O 1
ATOM 3154 N N . SER A 1 390 ? -10.043 25.819 20.599 1.00 29.61 390 SER A N 1
ATOM 3155 C CA . SER A 1 390 ? -10.425 25.770 19.171 1.00 29.61 390 SER A CA 1
ATOM 3156 C C . SER A 1 390 ? -11.562 26.727 18.794 1.00 29.61 390 SER A C 1
ATOM 3158 O O . SER A 1 390 ? -12.246 26.525 17.793 1.00 29.61 390 SER A O 1
ATOM 3160 N N . ARG A 1 391 ? -11.769 27.797 19.571 1.00 31.22 391 ARG A N 1
ATOM 3161 C CA . ARG A 1 391 ? -12.788 28.823 19.295 1.00 31.22 391 ARG A CA 1
ATOM 3162 C C . ARG A 1 391 ? -12.198 30.204 19.027 1.00 31.22 391 ARG A C 1
ATOM 3164 O O . ARG A 1 391 ? -12.758 31.200 19.444 1.00 31.22 391 ARG A O 1
ATOM 3171 N N . MET A 1 392 ? -11.084 30.269 18.314 1.00 28.25 392 MET A N 1
ATOM 3172 C CA . MET A 1 392 ? -10.565 31.490 17.697 1.00 28.25 392 MET A CA 1
ATOM 3173 C C . MET A 1 392 ? -9.629 31.031 16.590 1.00 28.25 392 MET A C 1
ATOM 3175 O O . MET A 1 392 ? -8.647 30.381 16.910 1.00 28.25 392 MET A O 1
ATOM 3179 N N . HIS A 1 393 ? -9.976 31.321 15.336 1.00 28.34 393 HIS A N 1
ATOM 3180 C CA . HIS A 1 393 ? -9.171 31.387 14.097 1.00 28.34 393 HIS A CA 1
ATOM 3181 C C . HIS A 1 393 ? -10.086 31.019 12.920 1.00 28.34 393 HIS A C 1
ATOM 3183 O O . HIS A 1 393 ? -9.933 30.003 12.257 1.00 28.34 393 HIS A O 1
ATOM 3189 N N . ASN A 1 394 ? -11.082 31.878 12.699 1.00 30.31 394 ASN A N 1
ATOM 3190 C CA . ASN A 1 394 ? -11.843 31.944 11.459 1.00 30.31 394 ASN A CA 1
ATOM 3191 C C . ASN A 1 394 ? -11.837 33.414 11.031 1.00 30.31 394 ASN A C 1
ATOM 3193 O O . ASN A 1 394 ? -12.711 34.177 11.430 1.00 30.31 394 ASN A O 1
ATOM 3197 N N . ASN A 1 395 ? -10.761 33.834 10.363 1.00 31.44 395 ASN A N 1
ATOM 3198 C CA . ASN A 1 395 ? -10.740 34.926 9.385 1.00 31.44 395 ASN A CA 1
ATOM 3199 C C . ASN A 1 395 ? -9.298 35.242 8.997 1.00 31.44 395 ASN A C 1
ATOM 3201 O O . ASN A 1 395 ? -8.556 35.799 9.807 1.00 31.44 395 ASN A O 1
ATOM 3205 N N . LYS A 1 396 ? -8.951 34.925 7.749 1.00 30.48 396 LYS A N 1
ATOM 3206 C CA . LYS A 1 396 ? -8.279 35.800 6.775 1.00 30.48 396 LYS A CA 1
ATOM 3207 C C . LYS A 1 396 ? -7.911 34.947 5.564 1.00 30.48 396 LYS A C 1
ATOM 3209 O O . LYS A 1 396 ? -7.099 34.042 5.689 1.00 30.48 396 LYS A O 1
ATOM 3214 N N . ASP A 1 397 ? -8.654 35.164 4.480 1.00 29.94 397 ASP A N 1
ATOM 3215 C CA . ASP A 1 397 ? -8.166 35.322 3.101 1.00 29.94 397 ASP A CA 1
ATOM 3216 C C . ASP A 1 397 ? -9.361 35.180 2.146 1.00 29.94 397 ASP A C 1
ATOM 3218 O O . ASP A 1 397 ? -9.643 34.129 1.576 1.00 29.94 397 ASP A O 1
ATOM 3222 N N . HIS A 1 398 ? -10.109 36.277 2.013 1.00 32.84 398 HIS A N 1
ATOM 3223 C CA . HIS A 1 398 ? -11.000 36.507 0.883 1.00 32.84 398 HIS A CA 1
ATOM 3224 C C . HIS A 1 398 ? -10.311 37.520 -0.029 1.00 32.84 398 HIS A C 1
ATOM 3226 O O . HIS A 1 398 ? -10.420 38.722 0.201 1.00 32.84 398 HIS A O 1
ATOM 3232 N N . HIS A 1 399 ? -9.614 37.031 -1.052 1.00 31.69 399 HIS A N 1
ATOM 3233 C CA . HIS A 1 399 ? -9.283 37.831 -2.224 1.00 31.69 399 HIS A CA 1
ATOM 3234 C C . HIS A 1 399 ? -9.800 37.126 -3.486 1.00 31.69 399 HIS A C 1
ATOM 3236 O O . HIS A 1 399 ? -9.453 35.982 -3.769 1.00 31.69 399 HIS A O 1
ATOM 3242 N N . ASP A 1 400 ? -10.706 37.842 -4.154 1.00 36.09 400 ASP A N 1
ATOM 3243 C CA . ASP A 1 400 ? -11.158 37.761 -5.545 1.00 36.09 400 ASP A CA 1
ATOM 3244 C C . ASP A 1 400 ? -11.703 36.418 -6.056 1.00 36.09 400 ASP A C 1
ATOM 3246 O O . ASP A 1 400 ? -11.121 35.721 -6.886 1.00 36.09 400 ASP A O 1
ATOM 3250 N N . LEU A 1 401 ? -12.926 36.095 -5.619 1.00 42.22 401 LEU A N 1
ATOM 3251 C CA . LEU A 1 401 ? -13.770 35.093 -6.271 1.00 42.22 401 LEU A CA 1
ATOM 3252 C C . LEU A 1 401 ? -14.356 35.694 -7.558 1.00 42.22 401 LEU A C 1
ATOM 3254 O O . LEU A 1 401 ? -15.463 36.231 -7.549 1.00 42.22 401 LEU A O 1
ATOM 3258 N N . ALA A 1 402 ? -13.632 35.593 -8.674 1.00 53.81 402 ALA A N 1
ATOM 3259 C CA . ALA A 1 402 ? -14.267 35.703 -9.983 1.00 53.81 402 ALA A CA 1
ATOM 3260 C C . ALA A 1 402 ? -15.339 34.602 -10.075 1.00 53.81 402 ALA A C 1
ATOM 3262 O O . ALA A 1 402 ? -15.020 33.407 -10.055 1.00 53.81 402 ALA A O 1
ATOM 3263 N N . ILE A 1 403 ? -16.609 35.011 -10.081 1.00 62.69 403 ILE A N 1
ATOM 3264 C CA . ILE A 1 403 ? -17.748 34.106 -10.240 1.00 62.69 403 ILE A CA 1
ATOM 3265 C C . ILE A 1 403 ? -17.674 33.547 -11.660 1.00 62.69 403 ILE A C 1
ATOM 3267 O O . ILE A 1 403 ? -17.573 34.313 -12.618 1.00 62.69 403 ILE A O 1
ATOM 3271 N N . LEU A 1 404 ? -17.691 32.219 -11.780 1.00 71.25 404 LEU A N 1
ATOM 3272 C CA . LEU A 1 404 ? -17.722 31.546 -13.076 1.00 71.25 404 LEU A CA 1
ATOM 3273 C C . LEU A 1 404 ? -18.939 32.010 -13.884 1.00 71.25 404 LEU A C 1
ATOM 3275 O O . LEU A 1 404 ? -20.032 32.173 -13.335 1.00 71.25 404 LEU A O 1
ATOM 3279 N N . ASP A 1 405 ? -18.769 32.189 -15.194 1.00 79.38 405 ASP A N 1
ATOM 3280 C CA . ASP A 1 405 ? -19.922 32.383 -16.067 1.00 79.38 405 ASP A CA 1
ATOM 3281 C C . ASP A 1 405 ? -20.808 31.120 -16.096 1.00 79.38 405 ASP A C 1
ATOM 3283 O O . ASP A 1 405 ? -20.411 30.027 -15.678 1.00 79.38 405 ASP A O 1
ATOM 3287 N N . ALA A 1 406 ? -22.042 31.264 -16.583 1.00 76.88 406 ALA A N 1
ATOM 3288 C CA . ALA A 1 406 ? -23.022 30.179 -16.570 1.00 76.88 406 ALA A CA 1
ATOM 3289 C C . ALA A 1 406 ? -22.585 28.945 -17.388 1.00 76.88 406 ALA A C 1
ATOM 3291 O O . ALA A 1 406 ? -23.001 27.826 -17.075 1.00 76.88 406 ALA A O 1
ATOM 3292 N N . SER A 1 407 ? -21.754 29.136 -18.418 1.00 81.44 407 SER A N 1
ATOM 3293 C CA . SER A 1 407 ? -21.228 28.054 -19.253 1.00 81.44 407 SER A CA 1
ATOM 3294 C C . SER A 1 407 ? -20.148 27.277 -18.501 1.00 81.44 407 SER A C 1
ATOM 3296 O O . SER A 1 407 ? -20.261 26.059 -18.349 1.00 81.44 407 SER A O 1
ATOM 3298 N N . ALA A 1 408 ? -19.159 27.976 -17.939 1.00 81.25 408 ALA A N 1
ATOM 3299 C CA . ALA A 1 408 ? -18.082 27.394 -17.145 1.00 81.25 408 ALA A CA 1
ATOM 3300 C C . ALA A 1 408 ? -18.613 26.685 -15.886 1.00 81.25 408 ALA A C 1
ATOM 3302 O O . ALA A 1 408 ? -18.185 25.576 -15.570 1.00 81.25 408 ALA A O 1
ATOM 3303 N N . ASP A 1 409 ? -19.612 27.261 -15.213 1.00 82.81 409 ASP A N 1
ATOM 3304 C CA . ASP A 1 409 ? -20.292 26.646 -14.063 1.00 82.81 409 ASP A CA 1
ATOM 3305 C C . ASP A 1 409 ? -21.106 25.395 -14.461 1.00 82.81 409 ASP A C 1
ATOM 3307 O O . ASP A 1 409 ? -21.227 24.431 -13.699 1.00 82.81 409 ASP A O 1
ATOM 3311 N N . SER A 1 410 ? -21.666 25.361 -15.675 1.00 85.12 410 SER A N 1
ATOM 3312 C CA . SER A 1 410 ? -22.323 24.159 -16.209 1.00 85.12 410 SER A CA 1
ATOM 3313 C C . SER A 1 410 ? -21.314 23.052 -16.517 1.00 85.12 410 SER A C 1
ATOM 3315 O O . SER A 1 410 ? -21.502 21.904 -16.103 1.00 85.12 410 SER A O 1
ATOM 3317 N N . GLN A 1 411 ? -20.209 23.393 -17.183 1.00 85.56 411 GLN A N 1
ATOM 3318 C CA . GLN A 1 411 ? -19.150 22.439 -17.501 1.00 85.56 411 GLN A CA 1
ATOM 3319 C C . GLN A 1 411 ? -18.502 21.865 -16.239 1.00 85.56 411 GLN A C 1
ATOM 3321 O O . GLN A 1 411 ? -18.356 20.646 -16.146 1.00 85.56 411 GLN A O 1
ATOM 3326 N N . LEU A 1 412 ? -18.207 22.708 -15.241 1.00 85.75 412 LEU A N 1
ATOM 3327 C CA . LEU A 1 412 ? -17.683 22.275 -13.946 1.00 85.75 412 LEU A CA 1
ATOM 3328 C C . LEU A 1 412 ? -18.620 21.269 -13.276 1.00 85.75 412 LEU A C 1
ATOM 3330 O O . LEU A 1 412 ? -18.188 20.185 -12.890 1.00 85.75 412 LEU A O 1
ATOM 3334 N N . ARG A 1 413 ? -19.921 21.567 -13.210 1.00 85.75 413 ARG A N 1
ATOM 3335 C CA . ARG A 1 413 ? -20.909 20.649 -12.622 1.00 85.75 413 ARG A CA 1
ATOM 3336 C C . ARG A 1 413 ? -21.032 19.331 -13.376 1.00 85.75 413 ARG A C 1
ATOM 3338 O O . ARG A 1 413 ? -21.191 18.292 -12.739 1.00 85.75 413 ARG A O 1
ATOM 3345 N N . ASN A 1 414 ? -20.958 19.352 -14.704 1.00 86.75 414 ASN A N 1
ATOM 3346 C CA . ASN A 1 414 ? -20.987 18.130 -15.505 1.00 86.75 414 ASN A CA 1
ATOM 3347 C C . ASN A 1 414 ? -19.734 17.284 -15.282 1.00 86.75 414 ASN A C 1
ATOM 3349 O O . ASN A 1 414 ? -19.841 16.072 -15.121 1.00 86.75 414 ASN A O 1
ATOM 3353 N N . ALA A 1 415 ? -18.564 17.914 -15.218 1.00 87.06 415 ALA A N 1
ATOM 3354 C CA . ALA A 1 415 ? -17.320 17.209 -14.974 1.00 87.06 415 ALA A CA 1
ATOM 3355 C C . ALA A 1 415 ? -17.258 16.635 -13.554 1.00 87.06 415 ALA A C 1
ATOM 3357 O O . ALA A 1 415 ? -16.901 15.478 -13.404 1.00 87.06 415 ALA A O 1
ATOM 3358 N N . LEU A 1 416 ? -17.704 17.354 -12.519 1.00 88.56 416 LEU A N 1
ATOM 3359 C CA . LEU A 1 416 ? -17.731 16.830 -11.144 1.00 88.56 416 LEU A CA 1
ATOM 3360 C C . LEU A 1 416 ? -18.516 15.511 -11.005 1.00 88.56 416 LEU A C 1
ATOM 3362 O O . LEU A 1 416 ? -18.207 14.714 -10.127 1.00 88.56 416 LEU A O 1
ATOM 3366 N N . ARG A 1 417 ? -19.491 15.247 -11.887 1.00 88.62 417 ARG A N 1
ATOM 3367 C CA . ARG A 1 417 ? -20.236 13.973 -11.932 1.00 88.62 417 ARG A CA 1
ATOM 3368 C C . ARG A 1 417 ? -19.439 12.809 -12.526 1.00 88.62 417 ARG A C 1
ATOM 3370 O O . ARG A 1 417 ? -19.824 11.666 -12.321 1.00 88.62 417 ARG A O 1
ATOM 3377 N N . LEU A 1 418 ? -18.389 13.099 -13.294 1.00 89.62 418 LEU A N 1
ATOM 3378 C CA . LEU A 1 418 ? -17.492 12.104 -13.888 1.00 89.62 418 LEU A CA 1
ATOM 3379 C C . LEU A 1 418 ? -16.375 11.685 -12.933 1.00 89.62 418 LEU A C 1
ATOM 3381 O O . LEU A 1 418 ? -15.705 10.694 -13.203 1.00 89.62 418 LEU A O 1
ATOM 3385 N N . LEU A 1 419 ? -16.141 12.436 -11.853 1.00 90.56 419 LEU A N 1
ATOM 3386 C CA . LEU A 1 419 ? -15.167 12.030 -10.851 1.00 90.56 419 LEU A CA 1
ATOM 3387 C C . LEU A 1 419 ? -15.645 10.765 -10.129 1.00 90.56 419 LEU A C 1
ATOM 3389 O O . LEU A 1 419 ? -16.842 10.619 -9.863 1.00 90.56 419 LEU A O 1
ATOM 3393 N N . PRO A 1 420 ? -14.716 9.864 -9.777 1.00 89.31 420 PRO A N 1
ATOM 3394 C CA . PRO A 1 420 ? -15.056 8.685 -9.007 1.00 89.31 420 PRO A CA 1
ATOM 3395 C C . PRO A 1 420 ? -15.492 9.072 -7.589 1.00 89.31 420 PRO A C 1
ATOM 3397 O O . PRO A 1 420 ? -15.281 10.197 -7.121 1.00 89.31 420 PRO A O 1
ATOM 3400 N N . ALA A 1 421 ? -16.096 8.116 -6.882 1.00 89.00 421 ALA A N 1
ATOM 3401 C CA . ALA A 1 421 ? -16.465 8.312 -5.485 1.00 89.00 421 ALA A CA 1
ATOM 3402 C C . ALA A 1 421 ? -15.234 8.712 -4.654 1.00 89.00 421 ALA A C 1
ATOM 3404 O O . ALA A 1 421 ? -14.126 8.242 -4.911 1.00 89.00 421 ALA A O 1
ATOM 3405 N N . LYS A 1 422 ? -15.434 9.546 -3.626 1.00 87.56 422 LYS A N 1
ATOM 3406 C CA . LYS A 1 422 ? -14.345 10.133 -2.826 1.00 87.56 422 LYS A CA 1
ATOM 3407 C C . LYS A 1 422 ? -13.259 9.129 -2.382 1.00 87.56 422 LYS A C 1
ATOM 3409 O O . LYS A 1 422 ? -12.097 9.475 -2.555 1.00 87.56 422 LYS A O 1
ATOM 3414 N N . PRO A 1 423 ? -13.570 7.899 -1.919 1.00 85.12 423 PRO A N 1
ATOM 3415 C CA . PRO A 1 423 ? -12.533 6.923 -1.563 1.00 85.12 423 PRO A CA 1
ATOM 3416 C C . PRO A 1 423 ? -11.653 6.492 -2.746 1.00 85.12 423 PRO A C 1
ATOM 3418 O O . PRO A 1 423 ? -10.437 6.413 -2.622 1.00 85.12 423 PRO A O 1
ATOM 3421 N N . GLN A 1 424 ? -12.253 6.266 -3.917 1.00 86.81 424 GLN A N 1
ATOM 3422 C CA . GLN A 1 424 ? -11.515 5.922 -5.137 1.00 86.81 424 GLN A CA 1
ATOM 3423 C C . GLN A 1 424 ? -10.716 7.118 -5.663 1.00 86.81 424 GLN A C 1
ATOM 3425 O O . GLN A 1 424 ? -9.603 6.951 -6.156 1.00 86.81 424 GLN A O 1
ATOM 3430 N N . LEU A 1 425 ? -11.267 8.330 -5.537 1.00 91.50 425 LEU A N 1
ATOM 3431 C CA . LEU A 1 425 ? -10.549 9.557 -5.865 1.00 91.50 425 LEU A CA 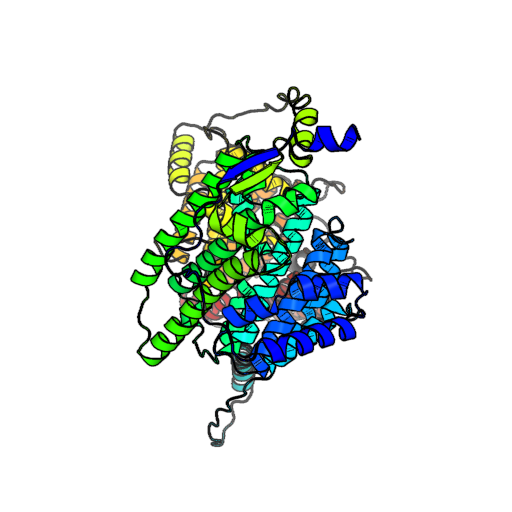1
ATOM 3432 C C . LEU A 1 425 ? -9.321 9.732 -4.962 1.00 91.50 425 LEU A C 1
ATOM 3434 O O . LEU A 1 425 ? -8.245 10.041 -5.459 1.00 91.50 425 LEU A O 1
ATOM 3438 N N . ASP A 1 426 ? -9.459 9.478 -3.660 1.00 89.31 426 ASP A N 1
ATOM 3439 C CA . ASP A 1 426 ? -8.353 9.538 -2.699 1.00 89.31 426 ASP A CA 1
ATOM 3440 C C . ASP A 1 426 ? -7.252 8.531 -3.035 1.00 89.31 426 ASP A C 1
ATOM 3442 O O . ASP A 1 426 ? -6.087 8.920 -3.114 1.00 89.31 426 ASP A O 1
ATOM 3446 N N . ALA A 1 427 ? -7.622 7.284 -3.338 1.00 81.81 427 ALA A N 1
ATOM 3447 C CA . ALA A 1 427 ? -6.679 6.246 -3.745 1.00 81.81 427 ALA A CA 1
ATOM 3448 C C . ALA A 1 427 ? -5.927 6.610 -5.038 1.00 81.81 427 ALA A C 1
ATOM 3450 O O . ALA A 1 427 ? -4.712 6.433 -5.124 1.00 81.81 427 ALA A O 1
ATOM 3451 N N . LEU A 1 428 ? -6.617 7.181 -6.034 1.00 83.19 428 LEU A N 1
ATOM 3452 C CA . LEU A 1 428 ? -5.986 7.675 -7.264 1.00 83.19 428 LEU A CA 1
ATOM 3453 C C . LEU A 1 428 ? -5.002 8.819 -6.985 1.00 83.19 428 LEU A C 1
ATOM 3455 O O . LEU A 1 428 ? -3.913 8.853 -7.557 1.00 83.19 428 LEU A O 1
ATOM 3459 N N . ILE A 1 429 ? -5.359 9.759 -6.109 1.00 89.81 429 ILE A N 1
ATOM 3460 C CA . ILE A 1 429 ? -4.487 10.882 -5.747 1.00 89.81 429 ILE A CA 1
ATOM 3461 C C . ILE A 1 429 ? -3.255 10.399 -4.969 1.00 89.81 429 ILE A C 1
ATOM 3463 O O . ILE A 1 429 ? -2.145 10.864 -5.234 1.00 89.81 429 ILE A O 1
ATOM 3467 N N . GLU A 1 430 ? -3.416 9.447 -4.052 1.00 83.75 430 GLU A N 1
ATOM 3468 C CA . GLU A 1 430 ? -2.302 8.832 -3.328 1.00 83.75 430 GLU A CA 1
ATOM 3469 C C . GLU A 1 430 ? -1.370 8.063 -4.275 1.00 83.75 430 GLU A C 1
ATOM 3471 O O . GLU A 1 430 ? -0.159 8.305 -4.290 1.00 83.75 430 GLU A O 1
ATOM 3476 N N . ALA A 1 431 ? -1.935 7.222 -5.145 1.00 76.44 431 ALA A N 1
ATOM 3477 C CA . ALA A 1 431 ? -1.194 6.492 -6.169 1.00 76.44 431 ALA A CA 1
ATOM 3478 C C . ALA A 1 431 ? -0.408 7.426 -7.094 1.00 76.44 431 ALA A C 1
ATOM 3480 O O . ALA A 1 431 ? 0.725 7.121 -7.468 1.00 76.44 431 ALA A O 1
ATOM 3481 N N . PHE A 1 432 ? -0.964 8.593 -7.435 1.00 84.62 432 PHE A N 1
ATOM 3482 C CA . PHE A 1 432 ? -0.256 9.585 -8.236 1.00 84.62 432 PHE A CA 1
ATOM 3483 C C . PHE A 1 432 ? 1.026 10.051 -7.540 1.00 84.62 432 PHE A C 1
ATOM 3485 O O . PHE A 1 432 ? 2.082 10.122 -8.174 1.00 84.62 432 PHE A O 1
ATOM 3492 N N . PHE A 1 433 ? 0.970 10.364 -6.244 1.00 80.81 433 PHE A N 1
ATOM 3493 C CA . PHE A 1 433 ? 2.151 10.828 -5.516 1.00 80.81 433 PHE A CA 1
ATOM 3494 C C . PHE A 1 433 ? 3.193 9.729 -5.318 1.00 80.81 433 PHE A C 1
ATOM 3496 O O . PHE A 1 433 ? 4.387 10.017 -5.431 1.00 80.81 433 PHE A O 1
ATOM 3503 N N . SER A 1 434 ? 2.749 8.493 -5.101 1.00 69.75 434 SER A N 1
ATOM 3504 C CA . SER A 1 434 ? 3.622 7.328 -4.945 1.00 69.75 434 SER A CA 1
ATOM 3505 C C . SER A 1 434 ? 4.303 6.945 -6.261 1.00 69.75 434 SER A C 1
ATOM 3507 O O . SER A 1 434 ? 5.526 6.803 -6.312 1.00 69.75 434 SER A O 1
ATOM 3509 N N . ASN A 1 435 ? 3.541 6.876 -7.354 1.00 67.00 435 ASN A N 1
ATOM 3510 C CA . ASN A 1 435 ? 3.973 6.182 -8.569 1.00 67.00 435 ASN A CA 1
ATOM 3511 C C . ASN A 1 435 ? 4.303 7.126 -9.732 1.00 67.00 435 ASN A C 1
ATOM 3513 O O . ASN A 1 435 ? 5.117 6.783 -10.581 1.00 67.00 435 ASN A O 1
ATOM 3517 N N . VAL A 1 436 ? 3.718 8.327 -9.782 1.00 76.88 436 VAL A N 1
ATOM 3518 C CA . VAL A 1 436 ? 3.840 9.221 -10.947 1.00 76.88 436 VAL A CA 1
ATOM 3519 C C . VAL A 1 436 ? 4.661 10.466 -10.622 1.00 76.88 436 VAL A C 1
ATOM 3521 O O . VAL A 1 436 ? 5.595 10.803 -11.353 1.00 76.88 436 VAL A O 1
ATOM 3524 N N . ASN A 1 437 ? 4.359 11.155 -9.519 1.00 82.81 437 ASN A N 1
ATOM 3525 C CA . ASN A 1 437 ? 4.892 12.491 -9.254 1.00 82.81 437 ASN A CA 1
ATOM 3526 C C . ASN A 1 437 ? 6.421 12.517 -9.109 1.00 82.81 437 ASN A C 1
ATOM 3528 O O . ASN A 1 437 ? 7.040 13.493 -9.518 1.00 82.81 437 ASN A O 1
ATOM 3532 N N . HIS A 1 438 ? 7.051 11.462 -8.586 1.00 70.00 438 HIS A N 1
ATOM 3533 C CA . HIS A 1 438 ? 8.497 11.432 -8.329 1.00 70.00 438 HIS A CA 1
ATOM 3534 C C . HIS A 1 438 ? 9.367 11.506 -9.603 1.00 70.00 438 HIS A C 1
ATOM 3536 O O . HIS A 1 438 ? 10.552 11.836 -9.513 1.00 70.00 438 HIS A O 1
ATOM 3542 N N . HIS A 1 439 ? 8.794 11.252 -10.788 1.00 68.25 439 HIS A N 1
ATOM 3543 C CA . HIS A 1 439 ? 9.500 11.363 -12.067 1.00 68.25 439 HIS A CA 1
ATOM 3544 C C . HIS A 1 439 ? 9.971 12.792 -12.337 1.00 68.25 439 HIS A C 1
ATOM 3546 O O . HIS A 1 439 ? 11.144 13.013 -12.609 1.00 68.25 439 HIS A O 1
ATOM 3552 N N . TYR A 1 440 ? 9.077 13.774 -12.204 1.00 73.75 440 TYR A N 1
ATOM 3553 C CA . TYR A 1 440 ? 9.382 15.176 -12.513 1.00 73.75 440 TYR A CA 1
ATOM 3554 C C . TYR A 1 440 ? 9.083 16.140 -11.366 1.00 73.75 440 TYR A C 1
ATOM 3556 O O . TYR A 1 440 ? 9.493 17.296 -11.412 1.00 73.75 440 TYR A O 1
ATOM 3564 N N . ASN A 1 441 ? 8.398 15.684 -10.319 1.00 82.31 441 ASN A N 1
ATOM 3565 C CA . ASN A 1 441 ? 7.974 16.460 -9.157 1.00 82.31 441 ASN A CA 1
ATOM 3566 C C . ASN A 1 441 ? 7.237 17.752 -9.550 1.00 82.31 441 ASN A C 1
ATOM 3568 O O . ASN A 1 441 ? 7.531 18.824 -9.025 1.00 82.31 441 ASN A O 1
ATOM 3572 N N . PHE A 1 442 ? 6.313 17.687 -10.512 1.00 85.62 442 PHE A N 1
ATOM 3573 C CA . PHE A 1 442 ? 5.562 18.870 -10.944 1.00 85.62 442 PHE A CA 1
ATOM 3574 C C . PHE A 1 442 ? 4.555 19.349 -9.901 1.00 85.62 442 PHE A C 1
ATOM 3576 O O . PHE A 1 442 ? 4.151 20.503 -9.957 1.00 85.62 442 PHE A O 1
ATOM 3583 N N . ILE A 1 443 ? 4.174 18.510 -8.937 1.00 88.69 443 ILE A N 1
ATOM 3584 C CA . ILE A 1 443 ? 3.238 18.869 -7.870 1.00 88.69 443 ILE A CA 1
ATOM 3585 C C . ILE A 1 443 ? 3.938 18.743 -6.515 1.00 88.69 443 ILE A C 1
ATOM 3587 O O . ILE A 1 443 ? 4.599 17.742 -6.239 1.00 88.69 443 ILE A O 1
ATOM 3591 N N . HIS A 1 444 ? 3.783 19.748 -5.647 1.00 87.25 444 HIS A N 1
ATOM 3592 C CA . HIS A 1 444 ? 4.247 19.674 -4.260 1.00 87.25 444 HIS A CA 1
ATOM 3593 C C . HIS A 1 444 ? 3.162 19.037 -3.368 1.00 87.25 444 HIS A C 1
ATOM 3595 O O . HIS A 1 444 ? 2.124 19.678 -3.158 1.00 87.25 444 HIS A O 1
ATOM 3601 N N . PRO A 1 445 ? 3.374 17.828 -2.804 1.00 85.06 445 PRO A N 1
ATOM 3602 C CA . PRO A 1 445 ? 2.295 17.074 -2.161 1.00 85.06 445 PRO A CA 1
ATOM 3603 C C . PRO A 1 445 ? 1.634 17.799 -0.976 1.00 85.06 445 PRO A C 1
ATOM 3605 O O . PRO A 1 445 ? 0.413 17.942 -0.992 1.00 85.06 445 PRO A O 1
ATOM 3608 N N . PRO A 1 446 ? 2.371 18.367 0.005 1.00 81.38 446 PRO A N 1
ATOM 3609 C CA . PRO A 1 446 ? 1.743 19.069 1.128 1.00 81.38 446 PRO A CA 1
ATOM 3610 C C . PRO A 1 446 ? 0.899 20.282 0.720 1.00 81.38 446 PRO A C 1
ATOM 3612 O O . PRO A 1 446 ? -0.093 20.587 1.377 1.00 81.38 446 PRO A O 1
ATOM 3615 N N . ALA A 1 447 ? 1.295 21.000 -0.337 1.00 82.56 447 ALA A N 1
ATOM 3616 C CA . ALA A 1 447 ? 0.529 22.147 -0.824 1.00 82.56 447 ALA A CA 1
ATOM 3617 C C . ALA A 1 447 ? -0.743 21.689 -1.544 1.00 82.56 447 ALA A C 1
ATOM 3619 O O . ALA A 1 447 ? -1.823 22.199 -1.253 1.00 82.56 447 ALA A O 1
ATOM 3620 N N . PHE A 1 448 ? -0.620 20.684 -2.414 1.00 92.38 448 PHE A N 1
ATOM 3621 C CA . PHE A 1 448 ? -1.749 20.127 -3.147 1.00 92.38 448 PHE A CA 1
ATOM 3622 C C . PHE A 1 448 ? -2.777 19.474 -2.219 1.00 92.38 448 PHE A C 1
ATOM 3624 O O . PHE A 1 448 ? -3.954 19.789 -2.326 1.00 92.38 448 PHE A O 1
ATOM 3631 N N . ILE A 1 449 ? -2.359 18.629 -1.268 1.00 84.88 449 ILE A N 1
ATOM 3632 C CA . ILE A 1 449 ? -3.285 17.924 -0.365 1.00 84.88 449 ILE A CA 1
ATOM 3633 C C . ILE A 1 449 ? -4.133 18.909 0.448 1.00 84.88 449 ILE A C 1
ATOM 3635 O O . ILE A 1 449 ? -5.334 18.699 0.596 1.00 84.88 449 ILE A O 1
ATOM 3639 N N . ARG A 1 450 ? -3.561 20.035 0.902 1.00 82.56 450 ARG A N 1
ATOM 3640 C CA . ARG A 1 450 ? -4.342 21.098 1.561 1.00 82.56 450 ARG A CA 1
ATOM 3641 C C . ARG A 1 450 ? -5.411 21.688 0.639 1.00 82.56 450 ARG A C 1
ATOM 3643 O O . ARG A 1 450 ? -6.546 21.875 1.070 1.00 82.56 450 ARG A O 1
ATOM 3650 N N . GLN A 1 451 ? -5.061 21.977 -0.616 1.00 86.62 451 GLN A N 1
ATOM 3651 C CA . GLN A 1 451 ? -6.010 22.500 -1.604 1.00 86.62 451 GLN A CA 1
ATOM 3652 C C . GLN A 1 451 ? -7.092 21.467 -1.943 1.00 86.62 451 GLN A C 1
ATOM 3654 O O . GLN A 1 451 ? -8.271 21.807 -1.956 1.00 86.62 451 GLN A O 1
ATOM 3659 N N . TYR A 1 452 ? -6.705 20.205 -2.127 1.00 91.62 452 TYR A N 1
ATOM 3660 C CA . TYR A 1 452 ? -7.588 19.082 -2.431 1.00 91.62 452 TYR A CA 1
ATOM 3661 C C . TYR A 1 452 ? -8.602 18.809 -1.312 1.00 91.62 452 TYR A C 1
ATOM 3663 O O . TYR A 1 452 ? -9.800 18.736 -1.578 1.00 91.62 452 TYR A O 1
ATOM 3671 N N . VAL A 1 453 ? -8.158 18.739 -0.050 1.00 82.94 453 VAL A N 1
ATOM 3672 C CA . VAL A 1 453 ? -9.056 18.557 1.103 1.00 82.94 453 VAL A CA 1
ATOM 3673 C C . VAL A 1 453 ? -10.053 19.712 1.183 1.00 82.94 453 VAL A C 1
ATOM 3675 O O . VAL A 1 453 ? -11.259 19.474 1.242 1.00 82.94 453 VAL A O 1
ATOM 3678 N N . ASN A 1 454 ? -9.576 20.958 1.088 1.00 83.69 454 ASN A N 1
ATOM 3679 C CA . ASN A 1 454 ? -10.441 22.139 1.102 1.00 83.69 454 ASN A CA 1
ATOM 3680 C C . ASN A 1 454 ? -11.466 22.122 -0.040 1.00 83.69 454 ASN A C 1
ATOM 3682 O O . ASN A 1 454 ? -12.643 22.391 0.191 1.00 83.69 454 ASN A O 1
ATOM 3686 N N . TRP A 1 455 ? -11.034 21.789 -1.254 1.00 90.62 455 TRP A N 1
ATOM 3687 C CA . TRP A 1 455 ? -11.894 21.667 -2.430 1.00 90.62 455 TRP A CA 1
ATOM 3688 C C . TRP A 1 455 ? -12.947 20.561 -2.269 1.00 90.62 455 TRP A C 1
ATOM 3690 O O . TRP A 1 455 ? -14.110 20.775 -2.615 1.00 90.62 455 TRP A O 1
ATOM 3700 N N . SER A 1 456 ? -12.581 19.427 -1.660 1.00 85.81 456 SER A N 1
ATOM 3701 C CA . SER A 1 456 ? -13.486 18.290 -1.441 1.00 85.81 456 SER A CA 1
ATOM 3702 C C . SER A 1 456 ? -14.531 18.528 -0.342 1.00 85.81 456 SER A C 1
ATOM 3704 O O . SER A 1 456 ? -15.623 17.969 -0.400 1.00 85.81 456 SER A O 1
ATOM 3706 N N . CYS A 1 457 ? -14.228 19.384 0.640 1.00 78.19 457 CYS A N 1
ATOM 3707 C CA . CYS A 1 457 ? -15.128 19.710 1.753 1.00 78.19 457 CYS A CA 1
ATOM 3708 C C . CYS A 1 457 ? -16.105 20.859 1.440 1.00 78.19 457 CYS A C 1
ATOM 3710 O O . CYS A 1 457 ? -17.049 21.101 2.199 1.00 78.19 457 CYS A O 1
ATOM 3712 N N . ARG A 1 458 ? -15.890 21.611 0.351 1.00 77.31 458 ARG A N 1
ATOM 3713 C CA . ARG A 1 458 ? -16.769 22.722 -0.044 1.00 77.31 458 ARG A CA 1
ATOM 3714 C C . ARG A 1 458 ? -18.081 22.190 -0.620 1.00 77.31 458 ARG A C 1
ATOM 3716 O O . ARG A 1 458 ? -18.091 21.366 -1.526 1.00 77.31 458 ARG A O 1
ATOM 3723 N N . LYS A 1 459 ? -19.207 22.732 -0.139 1.00 65.44 459 LYS A N 1
ATOM 3724 C CA . LYS A 1 459 ? -20.557 22.370 -0.619 1.00 65.44 459 LYS A CA 1
ATOM 3725 C C . LYS A 1 459 ? -20.828 22.799 -2.064 1.00 65.44 459 LYS A C 1
ATOM 3727 O O . LYS A 1 459 ? -21.723 22.249 -2.694 1.00 65.44 459 LYS A O 1
ATOM 3732 N N . GLN A 1 460 ? -20.129 23.826 -2.547 1.00 64.94 460 GLN A N 1
ATOM 3733 C CA . GLN A 1 460 ? -20.268 24.357 -3.900 1.00 64.94 460 GLN A CA 1
ATOM 3734 C C . GLN A 1 460 ? -18.909 24.857 -4.391 1.00 64.94 460 GLN A C 1
ATOM 3736 O O . GLN A 1 460 ? -18.291 25.697 -3.738 1.00 64.94 460 GLN A O 1
ATOM 3741 N N . GLN A 1 461 ? -18.479 24.353 -5.542 1.00 71.75 461 GLN A N 1
ATOM 3742 C CA . GLN A 1 461 ? -17.339 24.848 -6.304 1.00 71.75 461 GLN A CA 1
ATOM 3743 C C . GLN A 1 461 ? -17.851 25.933 -7.257 1.00 71.75 461 GLN A C 1
ATOM 3745 O O . GLN A 1 461 ? -18.711 25.650 -8.088 1.00 71.75 461 GLN A O 1
ATOM 3750 N N . ARG A 1 462 ? -17.411 27.185 -7.092 1.00 70.31 462 ARG A N 1
ATOM 3751 C CA . ARG A 1 462 ? -17.988 28.344 -7.818 1.00 70.31 462 ARG A CA 1
ATOM 3752 C C . ARG A 1 462 ? -16.970 29.354 -8.324 1.00 70.31 462 ARG A C 1
ATOM 3754 O O . ARG A 1 462 ? -17.367 30.344 -8.940 1.00 70.31 462 ARG A O 1
ATOM 3761 N N . CYS A 1 463 ? -15.687 29.149 -8.051 1.00 79.19 463 CYS A N 1
ATOM 3762 C CA . CYS A 1 463 ? -14.655 30.074 -8.492 1.00 79.19 463 CYS A CA 1
ATOM 3763 C C . CYS A 1 463 ? -13.722 29.450 -9.523 1.00 79.19 463 CYS A C 1
ATOM 3765 O O . CYS A 1 463 ? -13.600 28.231 -9.651 1.00 79.19 463 CYS A O 1
ATOM 3767 N N . LEU A 1 464 ? -13.024 30.328 -10.237 1.00 81.50 464 LEU A N 1
ATOM 3768 C CA . LEU A 1 464 ? -12.021 29.968 -11.231 1.00 81.50 464 LEU A CA 1
ATOM 3769 C C . LEU A 1 464 ? -10.947 29.010 -10.688 1.00 81.50 464 LEU A C 1
ATOM 3771 O O . LEU A 1 464 ? -10.554 28.079 -11.381 1.00 81.50 464 LEU A O 1
ATOM 3775 N N . GLN A 1 465 ? -10.518 29.176 -9.437 1.00 85.12 465 GLN A N 1
ATOM 3776 C CA . GLN A 1 465 ? -9.534 28.281 -8.817 1.00 85.12 465 GLN A CA 1
ATOM 3777 C C . GLN A 1 465 ? -10.074 26.858 -8.633 1.00 85.12 465 GLN A C 1
ATOM 3779 O O . GLN A 1 465 ? -9.327 25.898 -8.812 1.00 85.12 465 GLN A O 1
ATOM 3784 N N . ASP A 1 466 ? -11.366 26.700 -8.319 1.00 85.81 466 ASP A N 1
ATOM 3785 C CA . ASP A 1 466 ? -11.979 25.374 -8.227 1.00 85.81 466 ASP A CA 1
ATOM 3786 C C . ASP A 1 466 ? -12.004 24.703 -9.612 1.00 85.81 466 ASP A C 1
ATOM 3788 O O . ASP A 1 466 ? -11.728 23.508 -9.715 1.00 85.81 466 ASP A O 1
ATOM 3792 N N . LEU A 1 467 ? -12.275 25.467 -10.680 1.00 88.94 467 LEU A N 1
ATOM 3793 C CA . LEU A 1 467 ? -12.222 24.985 -12.066 1.00 88.94 467 LEU A CA 1
ATOM 3794 C C . LEU A 1 467 ? -10.809 24.489 -12.415 1.00 88.94 467 LEU A C 1
ATOM 3796 O O . LEU A 1 467 ? -10.641 23.340 -12.823 1.00 88.94 467 LEU A O 1
ATOM 3800 N N . GLN A 1 468 ? -9.791 25.318 -12.173 1.00 92.69 468 GLN A N 1
ATOM 3801 C CA . GLN A 1 468 ? -8.385 24.989 -12.427 1.00 92.69 468 GLN A CA 1
ATOM 3802 C C . GLN A 1 468 ? -7.942 23.755 -11.633 1.00 92.69 468 GLN A C 1
ATOM 3804 O O . GLN A 1 468 ? -7.378 22.821 -12.201 1.00 92.69 468 GLN A O 1
ATOM 3809 N N . LEU A 1 469 ? -8.236 23.695 -10.333 1.00 94.12 469 LEU A N 1
ATOM 3810 C CA . LEU A 1 469 ? -7.869 22.550 -9.502 1.00 94.12 469 LEU A CA 1
ATOM 3811 C C . LEU A 1 469 ? -8.579 21.266 -9.953 1.00 94.12 469 LEU A C 1
ATOM 3813 O O . LEU A 1 469 ? -7.958 20.205 -9.985 1.00 94.12 469 LEU A O 1
ATOM 3817 N N . THR A 1 470 ? -9.842 21.362 -10.375 1.00 94.88 470 THR A N 1
ATOM 3818 C CA . THR A 1 470 ? -10.595 20.213 -10.898 1.00 94.88 470 THR A CA 1
ATOM 3819 C C . THR A 1 470 ? -9.966 19.674 -12.187 1.00 94.88 470 THR A C 1
ATOM 3821 O O . THR A 1 470 ? -9.862 18.456 -12.331 1.00 94.88 470 THR A O 1
ATOM 3824 N N . THR A 1 471 ? -9.464 20.538 -13.088 1.00 96.06 471 THR A N 1
ATOM 3825 C CA . THR A 1 471 ? -8.704 20.070 -14.270 1.00 96.06 471 THR A CA 1
ATOM 3826 C C . THR A 1 471 ? -7.493 19.236 -13.851 1.00 96.06 471 THR A C 1
ATOM 3828 O O . THR A 1 471 ? -7.304 18.123 -14.340 1.00 96.06 471 THR A O 1
ATOM 3831 N N . LEU A 1 472 ? -6.710 19.721 -12.883 1.00 97.19 472 LEU A N 1
ATOM 3832 C CA . LEU A 1 472 ? -5.508 19.037 -12.414 1.00 97.19 472 LEU A CA 1
ATOM 3833 C C . LEU A 1 472 ? -5.825 17.688 -11.754 1.00 97.19 472 LEU A C 1
ATOM 3835 O O . LEU A 1 472 ? -5.131 16.709 -12.024 1.00 97.19 472 LEU A O 1
ATOM 3839 N N . ILE A 1 473 ? -6.891 17.618 -10.951 1.00 97.56 473 ILE A N 1
ATOM 3840 C CA . ILE A 1 473 ? -7.370 16.373 -10.329 1.00 97.56 473 ILE A CA 1
ATOM 3841 C C . ILE A 1 473 ? -7.698 15.324 -11.399 1.00 97.56 473 ILE A C 1
ATOM 3843 O O . ILE A 1 473 ? -7.253 14.179 -11.287 1.00 97.56 473 ILE A O 1
ATOM 3847 N N . PHE A 1 474 ? -8.403 15.711 -12.467 1.00 97.56 474 PHE A N 1
ATOM 3848 C CA . PHE A 1 474 ? -8.668 14.814 -13.593 1.00 97.56 474 PHE A CA 1
ATOM 3849 C C . PHE A 1 474 ? -7.387 14.301 -14.250 1.00 97.56 474 PHE A C 1
ATOM 3851 O O . PHE A 1 474 ? -7.304 13.115 -14.560 1.00 97.56 474 PHE A O 1
ATOM 3858 N N . MET A 1 475 ? -6.364 15.146 -14.414 1.00 97.12 475 MET A N 1
ATOM 3859 C CA . MET A 1 475 ? -5.086 14.698 -14.987 1.00 97.12 475 MET A CA 1
ATOM 3860 C C . MET A 1 475 ? -4.377 13.699 -14.100 1.00 97.12 475 MET A C 1
ATOM 3862 O O . MET A 1 475 ? -3.827 12.722 -14.589 1.00 97.12 475 MET A O 1
ATOM 3866 N N . MET A 1 476 ? -4.361 13.950 -12.793 1.00 95.31 476 MET A N 1
ATOM 3867 C CA . MET A 1 476 ? -3.724 13.042 -11.848 1.00 95.31 476 MET A CA 1
ATOM 3868 C C . MET A 1 476 ? -4.398 11.670 -11.909 1.00 95.31 476 MET A C 1
ATOM 3870 O O . MET A 1 476 ? -3.706 10.660 -12.022 1.00 95.31 476 MET A O 1
ATOM 3874 N N . CYS A 1 477 ? -5.734 11.647 -11.964 1.00 94.19 477 CYS A N 1
ATOM 3875 C CA . CYS A 1 477 ? -6.502 10.423 -12.177 1.00 94.19 477 CYS A CA 1
ATOM 3876 C C . CYS A 1 477 ? -6.156 9.766 -13.519 1.00 94.19 477 CYS A C 1
ATOM 3878 O O . CYS A 1 477 ? -5.871 8.573 -13.551 1.00 94.19 477 CYS A O 1
ATOM 3880 N N . ALA A 1 478 ? -6.132 10.523 -14.619 1.00 90.88 478 ALA A N 1
ATOM 3881 C CA . ALA A 1 478 ? -5.810 10.005 -15.947 1.00 90.88 478 ALA A CA 1
ATOM 3882 C C . ALA A 1 478 ? -4.402 9.388 -16.004 1.00 90.88 478 ALA A C 1
ATOM 3884 O O . ALA A 1 478 ? -4.265 8.258 -16.469 1.00 90.88 478 ALA A O 1
ATOM 3885 N N . CYS A 1 479 ? -3.382 10.073 -15.477 1.00 85.38 479 CYS A N 1
ATOM 3886 C CA . CYS A 1 479 ? -2.003 9.580 -15.419 1.00 85.38 479 CYS A CA 1
ATOM 3887 C C . CYS A 1 479 ? -1.881 8.282 -14.621 1.00 85.38 479 CYS A C 1
ATOM 3889 O O . CYS A 1 479 ? -1.189 7.374 -15.056 1.00 85.38 479 CYS A O 1
ATOM 3891 N N . VAL A 1 480 ? -2.550 8.166 -13.472 1.00 84.44 480 VAL A N 1
ATOM 3892 C CA . VAL A 1 480 ? -2.534 6.911 -12.705 1.00 84.44 480 VAL A CA 1
ATOM 3893 C C . VAL A 1 480 ? -3.251 5.815 -13.480 1.00 84.44 480 VAL A C 1
ATOM 3895 O O . VAL A 1 480 ? -2.686 4.753 -13.713 1.00 84.44 480 VAL A O 1
ATOM 3898 N N . THR A 1 481 ? -4.460 6.109 -13.960 1.00 85.88 481 THR A N 1
ATOM 3899 C CA . THR A 1 481 ? -5.324 5.148 -14.660 1.00 85.88 481 THR A CA 1
ATOM 3900 C C . THR A 1 481 ? -4.693 4.616 -15.952 1.00 85.88 481 THR A C 1
ATOM 3902 O O . THR A 1 481 ? -4.953 3.484 -16.344 1.00 85.88 481 THR A O 1
ATOM 3905 N N . GLN A 1 482 ? -3.816 5.393 -16.592 1.00 82.44 482 GLN A N 1
ATOM 3906 C CA . GLN A 1 482 ? -3.075 4.984 -17.789 1.00 82.44 482 GLN A CA 1
ATOM 3907 C C . GLN A 1 482 ? -2.165 3.770 -17.550 1.00 82.44 482 GLN A C 1
ATOM 3909 O O . GLN A 1 482 ? -1.951 2.967 -18.459 1.00 82.44 482 GLN A O 1
ATOM 3914 N N . HIS A 1 483 ? -1.644 3.646 -16.330 1.00 73.62 483 HIS A N 1
ATOM 3915 C CA . HIS A 1 483 ? -0.712 2.598 -15.917 1.00 73.62 483 HIS A CA 1
ATOM 3916 C C . HIS A 1 483 ? -1.341 1.626 -14.913 1.00 73.62 483 HIS A C 1
ATOM 3918 O O . HIS A 1 483 ? -0.643 0.794 -14.347 1.00 73.62 483 HIS A O 1
ATOM 3924 N N . LEU A 1 484 ? -2.656 1.731 -14.686 1.00 68.44 484 LEU A N 1
ATOM 3925 C CA . LEU A 1 484 ? -3.391 0.799 -13.843 1.00 68.44 484 LEU A CA 1
ATOM 3926 C C . LEU A 1 484 ? -3.504 -0.551 -14.556 1.00 68.44 484 LEU A C 1
ATOM 3928 O O . LEU A 1 484 ? -4.347 -0.742 -15.435 1.00 68.44 484 LEU A O 1
ATOM 3932 N N . ASP A 1 485 ? -2.656 -1.492 -14.161 1.00 67.69 485 ASP A N 1
ATOM 3933 C CA . ASP A 1 485 ? -2.850 -2.912 -14.426 1.00 67.69 485 ASP A CA 1
ATOM 3934 C C . ASP A 1 485 ? -3.864 -3.518 -13.439 1.00 67.69 485 ASP A C 1
ATOM 3936 O O . ASP A 1 485 ? -4.484 -2.820 -12.626 1.00 67.69 485 ASP A O 1
ATOM 3940 N N . LEU A 1 486 ? -4.131 -4.815 -13.583 1.00 62.31 486 LEU A N 1
ATOM 3941 C CA . LEU A 1 486 ? -5.114 -5.510 -12.755 1.00 62.31 486 LEU A CA 1
ATOM 3942 C C . LEU A 1 486 ? -4.682 -5.527 -11.276 1.00 62.31 486 LEU A C 1
ATOM 3944 O O . LEU A 1 486 ? -5.509 -5.291 -10.392 1.00 62.31 486 LEU A O 1
ATOM 3948 N N . ASP A 1 487 ? -3.383 -5.684 -11.020 1.00 52.78 487 ASP A N 1
ATOM 3949 C CA . ASP A 1 487 ? -2.786 -5.709 -9.682 1.00 52.78 487 ASP A CA 1
ATOM 3950 C C . ASP A 1 487 ? -2.865 -4.342 -8.992 1.00 52.78 487 ASP A C 1
ATOM 3952 O O . ASP A 1 487 ? -3.227 -4.245 -7.816 1.00 52.78 487 ASP A O 1
ATOM 3956 N N . SER A 1 488 ? -2.601 -3.259 -9.725 1.00 57.19 488 SER A N 1
ATOM 3957 C CA . SER A 1 488 ? -2.665 -1.885 -9.220 1.00 57.19 488 SER A CA 1
ATOM 3958 C C . SER A 1 488 ? -4.101 -1.437 -8.959 1.00 57.19 488 SER A C 1
ATOM 3960 O O . SER A 1 488 ? -4.357 -0.772 -7.957 1.00 57.19 488 SER A O 1
ATOM 3962 N N . GLN A 1 489 ? -5.057 -1.815 -9.818 1.00 64.62 489 GLN A N 1
ATOM 3963 C CA . GLN A 1 489 ? -6.488 -1.562 -9.578 1.00 64.62 489 GLN A CA 1
ATOM 3964 C C . GLN A 1 489 ? -6.956 -2.214 -8.283 1.00 64.62 489 GLN A C 1
ATOM 3966 O O . GLN A 1 489 ? -7.649 -1.593 -7.477 1.00 64.62 489 GLN A O 1
ATOM 3971 N N . THR A 1 490 ? -6.521 -3.451 -8.076 1.00 64.81 490 THR A N 1
ATOM 3972 C CA . THR A 1 490 ? -6.875 -4.253 -6.913 1.00 64.81 490 THR A CA 1
ATOM 3973 C C . THR A 1 490 ? -6.222 -3.707 -5.642 1.00 64.81 490 THR A C 1
ATOM 3975 O O . THR A 1 490 ? -6.909 -3.475 -4.649 1.00 64.81 490 THR A O 1
ATOM 3978 N N . THR A 1 491 ? -4.931 -3.370 -5.703 1.00 63.62 491 THR A N 1
ATOM 3979 C CA . THR A 1 491 ? -4.172 -2.755 -4.599 1.00 63.62 491 THR A CA 1
ATOM 3980 C C . THR A 1 491 ? -4.762 -1.413 -4.159 1.00 63.62 491 THR A C 1
ATOM 3982 O O . THR A 1 491 ? -4.765 -1.094 -2.973 1.00 63.62 491 THR A O 1
ATOM 3985 N N . LEU A 1 492 ? -5.275 -0.619 -5.101 1.00 54.41 492 LEU A N 1
ATOM 3986 C CA . LEU A 1 492 ? -5.842 0.703 -4.828 1.00 54.41 492 LEU A CA 1
ATOM 3987 C C . LEU A 1 492 ? -7.350 0.672 -4.524 1.00 54.41 492 LEU A C 1
ATOM 3989 O O . LEU A 1 492 ? -7.933 1.720 -4.254 1.00 54.41 492 LEU A O 1
ATOM 3993 N N . GLY A 1 493 ? -8.001 -0.497 -4.579 1.00 67.94 493 GLY A N 1
ATOM 3994 C CA . GLY A 1 493 ? -9.451 -0.617 -4.382 1.00 67.94 493 GLY A CA 1
ATOM 3995 C C . GLY A 1 493 ? -10.277 0.129 -5.441 1.00 67.94 493 GLY A C 1
ATOM 3996 O O . GLY A 1 493 ? -11.382 0.606 -5.165 1.00 67.94 493 GLY A O 1
ATOM 3997 N N . ILE A 1 494 ? -9.734 0.275 -6.654 1.00 71.56 494 ILE A N 1
ATOM 3998 C CA . ILE A 1 494 ? -10.359 0.994 -7.765 1.00 71.56 494 ILE A CA 1
ATOM 3999 C C . ILE A 1 494 ? -10.955 -0.031 -8.727 1.00 71.56 494 ILE A C 1
ATOM 4001 O O . ILE A 1 494 ? -10.236 -0.741 -9.423 1.00 71.56 494 ILE A O 1
ATOM 4005 N N . HIS A 1 495 ? -12.284 -0.067 -8.811 1.00 76.06 495 HIS A N 1
ATOM 4006 C CA . HIS A 1 495 ? -12.997 -0.926 -9.754 1.00 76.06 495 HIS A CA 1
ATOM 4007 C C . HIS A 1 495 ? -13.514 -0.099 -10.923 1.00 76.06 495 HIS A C 1
ATOM 4009 O O . HIS A 1 495 ? -14.498 0.635 -10.801 1.00 76.06 495 HIS A O 1
ATOM 4015 N N . LEU A 1 496 ? -12.835 -0.211 -12.060 1.00 77.25 496 LEU A N 1
ATOM 4016 C CA . LEU A 1 496 ? -13.218 0.484 -13.277 1.00 77.25 496 LEU A CA 1
ATOM 4017 C C . LEU A 1 496 ? -14.245 -0.345 -14.050 1.00 77.25 496 LEU A C 1
ATOM 4019 O O . LEU A 1 496 ? -14.017 -1.509 -14.360 1.00 77.25 496 LEU A O 1
ATOM 4023 N N . ALA A 1 497 ? -15.382 0.265 -14.388 1.00 74.44 497 ALA A N 1
ATOM 4024 C CA . ALA A 1 497 ? -16.419 -0.381 -15.201 1.00 74.44 497 ALA A CA 1
ATOM 4025 C C . ALA A 1 497 ? -16.025 -0.525 -16.685 1.00 74.44 497 ALA A C 1
ATOM 4027 O O . ALA A 1 497 ? -16.694 -1.213 -17.451 1.00 74.44 497 ALA A O 1
ATOM 4028 N N . GLN A 1 498 ? -14.965 0.165 -17.098 1.00 85.31 498 GLN A N 1
ATOM 4029 C CA . GLN A 1 498 ? -14.419 0.177 -18.449 1.00 85.31 498 GLN A CA 1
ATOM 4030 C C . GLN A 1 498 ? -12.915 -0.107 -18.376 1.00 85.31 498 GLN A C 1
ATOM 4032 O O . GLN A 1 498 ? -12.318 0.094 -17.314 1.00 85.31 498 GLN A O 1
ATOM 4037 N N . PRO A 1 499 ? -12.282 -0.535 -19.482 1.00 84.69 499 PRO A N 1
ATOM 4038 C CA . PRO A 1 499 ? -10.839 -0.721 -19.526 1.00 84.69 499 PRO A CA 1
ATOM 4039 C C . PRO A 1 499 ? -10.091 0.512 -18.986 1.00 84.69 499 PRO A C 1
ATOM 4041 O O . PRO A 1 499 ? -10.463 1.638 -19.333 1.00 84.69 499 PRO A O 1
ATOM 4044 N N . PRO A 1 500 ? -9.015 0.343 -18.191 1.00 82.88 500 PRO A N 1
ATOM 4045 C CA . PRO A 1 500 ? -8.275 1.463 -17.601 1.00 82.88 500 PRO A CA 1
ATOM 4046 C C . PRO A 1 500 ? -7.849 2.513 -18.622 1.00 82.88 500 PRO A C 1
ATOM 4048 O O . PRO A 1 500 ? -7.949 3.711 -18.378 1.00 82.88 500 PRO A O 1
ATOM 4051 N N . LYS A 1 501 ? -7.473 2.073 -19.824 1.00 80.31 501 LYS A N 1
ATOM 4052 C CA . LYS A 1 501 ? -7.140 2.951 -20.946 1.00 80.31 501 LYS A CA 1
ATOM 4053 C C . LYS A 1 501 ? -8.290 3.891 -21.339 1.00 80.31 501 LYS A C 1
ATOM 4055 O O . LYS A 1 501 ? -8.057 5.075 -21.586 1.00 80.31 501 LYS A O 1
ATOM 4060 N N . ASP A 1 502 ? -9.518 3.385 -21.366 1.00 89.38 502 ASP A N 1
ATOM 4061 C CA . ASP A 1 502 ? -10.705 4.151 -21.753 1.00 89.38 502 ASP A CA 1
ATOM 4062 C C . ASP A 1 502 ? -11.117 5.120 -20.646 1.00 89.38 502 ASP A C 1
ATOM 4064 O O . ASP A 1 502 ? -11.390 6.288 -20.918 1.00 89.38 502 ASP A O 1
ATOM 4068 N N . VAL A 1 503 ? -11.065 4.678 -19.386 1.00 90.56 503 VAL A N 1
ATOM 4069 C CA . VAL A 1 503 ? -11.323 5.547 -18.226 1.00 90.56 503 VAL A CA 1
ATOM 4070 C C . VAL A 1 503 ? -10.267 6.644 -18.118 1.00 90.56 503 VAL A C 1
ATOM 4072 O O . VAL A 1 503 ? -10.592 7.812 -17.913 1.00 90.56 503 VAL A O 1
ATOM 4075 N N . SER A 1 504 ? -8.998 6.287 -18.305 1.00 91.75 504 SER A N 1
ATOM 4076 C CA . SER A 1 504 ? -7.877 7.222 -18.323 1.00 91.75 504 SER A CA 1
ATOM 4077 C C . SER A 1 504 ? -8.087 8.302 -19.385 1.00 91.75 504 SER A C 1
ATOM 4079 O O . SER A 1 504 ? -7.985 9.497 -19.091 1.00 91.75 504 SER A O 1
ATOM 4081 N N . LYS A 1 505 ? -8.487 7.895 -20.597 1.00 93.75 505 LYS A N 1
ATOM 4082 C CA . LYS A 1 505 ? -8.867 8.820 -21.664 1.00 93.75 505 LYS A CA 1
ATOM 4083 C C . LYS A 1 505 ? -10.084 9.672 -21.290 1.00 93.75 505 LYS A C 1
ATOM 4085 O O . LYS A 1 505 ? -10.069 10.870 -21.551 1.00 93.75 505 LYS A O 1
ATOM 4090 N N . ALA A 1 506 ? -11.115 9.098 -20.674 1.00 93.88 506 ALA A N 1
ATOM 4091 C CA . ALA A 1 506 ? -12.309 9.837 -20.271 1.00 93.88 506 ALA A CA 1
ATOM 4092 C C . ALA A 1 506 ? -11.995 10.928 -19.233 1.00 93.88 506 ALA A C 1
ATOM 4094 O O . ALA A 1 506 ? -12.514 12.042 -19.343 1.00 93.88 506 ALA A O 1
ATOM 4095 N N . TYR A 1 507 ? -11.115 10.641 -18.267 1.00 95.75 507 TYR A N 1
ATOM 4096 C CA . TYR A 1 507 ? -10.618 11.632 -17.311 1.00 95.75 507 TYR A CA 1
ATOM 4097 C C . TYR A 1 507 ? -9.805 12.732 -17.993 1.00 95.75 507 TYR A C 1
ATOM 4099 O O . TYR A 1 507 ? -10.038 13.910 -17.720 1.00 95.75 507 TYR A O 1
ATOM 4107 N N . HIS A 1 508 ? -8.904 12.375 -18.913 1.00 96.12 508 HIS A N 1
ATOM 4108 C CA . HIS A 1 508 ? -8.149 13.356 -19.698 1.00 96.12 508 HIS A CA 1
ATOM 4109 C C . HIS A 1 508 ? -9.086 14.273 -20.500 1.00 96.12 508 HIS A C 1
ATOM 4111 O O . HIS A 1 508 ? -9.014 15.493 -20.361 1.00 96.12 508 HIS A O 1
ATOM 4117 N N . ASP A 1 509 ? -10.037 13.703 -21.244 1.00 94.94 509 ASP A N 1
ATOM 4118 C CA . ASP A 1 509 ? -11.002 14.460 -22.048 1.00 94.94 509 ASP A CA 1
ATOM 4119 C C . ASP A 1 509 ? -11.888 15.371 -21.173 1.00 94.94 509 ASP A C 1
ATOM 4121 O O . ASP A 1 509 ? -12.242 16.479 -21.577 1.00 94.94 509 ASP A O 1
ATOM 4125 N N . ALA A 1 510 ? -12.264 14.923 -19.969 1.00 94.25 510 ALA A N 1
ATOM 4126 C CA . ALA A 1 510 ? -13.028 15.732 -19.020 1.00 94.25 510 ALA A CA 1
ATOM 4127 C C . ALA A 1 510 ? -12.219 16.931 -18.509 1.00 94.25 510 ALA A C 1
ATOM 4129 O O . ALA A 1 510 ? -12.734 18.051 -18.504 1.00 94.25 510 ALA A O 1
ATOM 4130 N N . GLY A 1 511 ? -10.953 16.715 -18.142 1.00 94.94 511 GLY A N 1
ATOM 4131 C CA . GLY A 1 511 ? -10.033 17.787 -17.765 1.00 94.94 511 GLY A CA 1
ATOM 4132 C C . GLY A 1 511 ? -9.773 18.767 -18.913 1.00 94.94 511 GLY A C 1
ATOM 4133 O O . GLY A 1 511 ? -9.779 19.975 -18.690 1.00 94.94 511 GLY A O 1
ATOM 4134 N N . ALA A 1 512 ? -9.632 18.273 -20.147 1.00 93.88 512 ALA A N 1
ATOM 4135 C CA . ALA A 1 512 ? -9.430 19.102 -21.334 1.00 93.88 512 ALA A CA 1
ATOM 4136 C C . ALA A 1 512 ? -10.635 20.012 -21.618 1.00 93.88 512 ALA A C 1
ATOM 4138 O O . ALA A 1 512 ? -10.454 21.216 -21.776 1.00 93.88 512 ALA A O 1
ATOM 4139 N N . ARG A 1 513 ? -11.862 19.470 -21.578 1.00 92.12 513 ARG A N 1
ATOM 4140 C CA . ARG A 1 513 ? -13.093 20.271 -21.716 1.00 92.12 513 ARG A CA 1
ATOM 4141 C C . ARG A 1 513 ? -13.192 21.354 -20.644 1.00 92.12 513 ARG A C 1
ATOM 4143 O O . ARG A 1 513 ? -13.494 22.496 -20.953 1.00 92.12 513 ARG A O 1
ATOM 4150 N N . LEU A 1 514 ? -12.888 21.019 -19.389 1.00 91.19 514 LEU A N 1
ATOM 4151 C CA . LEU A 1 514 ? -12.861 22.014 -18.314 1.00 91.19 514 LEU A CA 1
ATOM 4152 C C . LEU A 1 514 ? -11.793 23.090 -18.528 1.00 91.19 514 LEU A C 1
ATOM 4154 O O . LEU A 1 514 ? -12.020 24.248 -18.187 1.00 91.19 514 LEU A O 1
ATOM 4158 N N . ALA A 1 515 ? -10.639 22.722 -19.083 1.00 91.56 515 ALA A N 1
ATOM 4159 C CA . ALA A 1 515 ? -9.581 23.673 -19.385 1.00 91.56 515 ALA A CA 1
ATOM 4160 C C . ALA A 1 515 ? -9.987 24.661 -20.493 1.00 91.56 515 ALA A C 1
ATOM 4162 O O . ALA A 1 515 ? -9.549 25.807 -20.453 1.00 91.56 515 ALA A O 1
ATOM 4163 N N . GLU A 1 516 ? -10.848 24.263 -21.438 1.00 90.56 516 GLU A N 1
ATOM 4164 C CA . GLU A 1 516 ? -11.415 25.161 -22.461 1.00 90.56 516 GLU A CA 1
ATOM 4165 C C . GLU A 1 516 ? -12.357 26.220 -21.866 1.00 90.56 516 GLU A C 1
ATOM 4167 O O . GLU A 1 516 ? -12.478 27.311 -22.419 1.00 90.5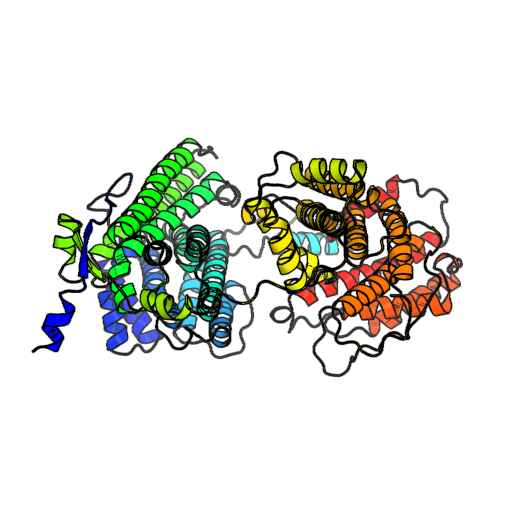6 516 GLU A O 1
ATOM 4172 N N . ALA A 1 517 ? -12.993 25.933 -20.724 1.00 88.69 517 ALA A N 1
ATOM 4173 C CA . ALA A 1 517 ? -13.815 26.901 -19.994 1.00 88.69 517 ALA A CA 1
ATOM 4174 C C . ALA A 1 517 ? -13.005 27.916 -19.171 1.00 88.69 517 ALA A C 1
ATOM 4176 O O . ALA A 1 517 ? -13.588 28.843 -18.607 1.00 88.69 517 ALA A O 1
ATOM 4177 N N . ILE A 1 518 ? -11.680 27.765 -19.073 1.00 88.38 518 ILE A N 1
ATOM 4178 C CA . ILE A 1 518 ? -10.826 28.752 -18.409 1.00 88.38 518 ILE A CA 1
ATOM 4179 C C . ILE A 1 518 ? -10.704 29.977 -19.333 1.00 88.38 518 ILE A C 1
ATOM 4181 O O . ILE A 1 518 ? -10.219 29.834 -20.458 1.00 88.38 518 ILE A O 1
ATOM 4185 N N . PRO A 1 519 ? -11.093 31.191 -18.891 1.00 85.62 519 PRO A N 1
ATOM 4186 C CA . PRO A 1 519 ? -11.030 32.376 -19.741 1.00 85.62 519 PRO A CA 1
ATOM 4187 C C . PRO A 1 519 ? -9.601 32.680 -20.199 1.00 85.62 519 PRO A C 1
ATOM 4189 O O . PRO A 1 519 ? -8.655 32.608 -19.409 1.00 85.62 519 PRO A O 1
ATOM 4192 N N . ALA A 1 520 ? -9.444 33.094 -21.458 1.00 82.88 520 ALA A N 1
ATOM 4193 C CA . ALA A 1 520 ? -8.158 33.560 -21.973 1.00 82.88 520 ALA A CA 1
ATOM 4194 C C . ALA A 1 520 ? -7.587 34.683 -21.084 1.00 82.88 520 ALA A C 1
ATOM 4196 O O . ALA A 1 520 ? -8.321 35.562 -20.633 1.00 82.88 520 ALA A O 1
ATOM 4197 N N . GLY A 1 521 ? -6.282 34.638 -20.803 1.00 79.94 521 GLY A N 1
ATOM 4198 C CA . GLY A 1 521 ? -5.623 35.549 -19.858 1.00 79.94 521 GLY A CA 1
ATOM 4199 C C . GLY A 1 521 ? -5.624 35.080 -18.395 1.00 79.94 521 GLY A C 1
ATOM 4200 O O . GLY A 1 521 ? -4.944 35.678 -17.565 1.00 79.94 521 GLY A O 1
ATOM 4201 N N . SER A 1 522 ? -6.341 34.001 -18.060 1.00 86.56 522 SER A N 1
ATOM 4202 C CA . SER A 1 522 ? -6.396 33.444 -16.699 1.00 86.56 522 SER A CA 1
ATOM 4203 C C . SER A 1 522 ? -5.267 32.448 -16.430 1.00 86.56 522 SER A C 1
ATOM 4205 O O . SER A 1 522 ? -5.500 31.241 -16.311 1.00 86.56 522 SER A O 1
ATOM 4207 N N . TYR A 1 523 ? -4.037 32.951 -16.338 1.00 88.81 523 TYR A N 1
ATOM 4208 C CA . TYR A 1 523 ? -2.851 32.112 -16.175 1.00 88.81 523 TYR A CA 1
ATOM 4209 C C . TYR A 1 523 ? -2.609 31.698 -14.720 1.00 88.81 523 TYR A C 1
ATOM 4211 O O . TYR A 1 523 ? -2.780 32.494 -13.797 1.00 88.81 523 TYR A O 1
ATOM 4219 N N . HIS A 1 524 ? -2.204 30.447 -14.499 1.00 92.06 524 HIS A N 1
ATOM 4220 C CA . HIS A 1 524 ? -1.962 29.909 -13.161 1.00 92.06 524 HIS A CA 1
ATOM 4221 C C . HIS A 1 524 ? -1.018 28.700 -13.183 1.00 92.06 524 HIS A C 1
ATOM 4223 O O . HIS A 1 524 ? -1.022 27.905 -14.123 1.00 92.06 524 HIS A O 1
ATOM 4229 N N . LEU A 1 525 ? -0.250 28.483 -12.107 1.00 92.31 525 LEU A N 1
ATOM 4230 C CA . LEU A 1 525 ? 0.659 27.331 -12.012 1.00 92.31 525 LEU A CA 1
ATOM 4231 C C . LEU A 1 525 ? -0.079 25.988 -12.161 1.00 92.31 525 LEU A C 1
ATOM 4233 O O . LEU A 1 525 ? 0.433 25.074 -12.803 1.00 92.31 525 LEU A O 1
ATOM 4237 N N . ILE A 1 526 ? -1.299 25.886 -11.628 1.00 94.62 526 ILE A N 1
ATOM 4238 C CA . ILE A 1 526 ? -2.160 24.695 -11.762 1.00 94.62 526 ILE A CA 1
ATOM 4239 C C . ILE A 1 526 ? -2.468 24.393 -13.236 1.00 94.62 526 ILE A C 1
ATOM 4241 O O . ILE A 1 526 ? -2.408 23.236 -13.650 1.00 94.62 526 ILE A O 1
ATOM 4245 N N . ASN A 1 527 ? -2.716 25.420 -14.055 1.00 94.94 527 ASN A N 1
ATOM 4246 C CA . ASN A 1 527 ? -2.944 25.242 -15.489 1.00 94.94 527 ASN A CA 1
ATOM 4247 C C . ASN A 1 527 ? -1.698 24.684 -16.181 1.00 94.94 527 ASN A C 1
ATOM 4249 O O . ASN A 1 527 ? -1.808 23.849 -17.079 1.00 94.94 527 ASN A O 1
ATOM 4253 N N . LEU A 1 528 ? -0.512 25.158 -15.785 1.00 95.56 528 LEU A N 1
ATOM 4254 C CA . LEU A 1 528 ? 0.755 24.655 -16.304 1.00 95.56 528 LEU A CA 1
ATOM 4255 C C . LEU A 1 528 ? 0.981 23.200 -15.876 1.00 95.56 528 LEU A C 1
ATOM 4257 O O . LEU A 1 528 ? 1.353 22.382 -16.713 1.00 95.56 528 LEU A O 1
ATOM 4261 N N . GLN A 1 529 ? 0.709 22.865 -14.609 1.00 96.19 529 GLN A N 1
ATOM 4262 C CA . GLN A 1 529 ? 0.793 21.504 -14.062 1.00 96.19 529 GLN A CA 1
ATOM 4263 C C . GLN A 1 529 ? -0.131 20.528 -14.807 1.00 96.19 529 GLN A C 1
ATOM 4265 O O . GLN A 1 529 ? 0.312 19.445 -15.186 1.00 96.19 529 GLN A O 1
ATOM 4270 N N . TRP A 1 530 ? -1.372 20.936 -15.093 1.00 95.75 530 TRP A N 1
ATOM 4271 C CA . TRP A 1 530 ? -2.299 20.194 -15.955 1.00 95.75 530 TRP A CA 1
ATOM 4272 C C . TRP A 1 530 ? -1.669 19.917 -17.328 1.00 95.75 530 TRP A C 1
ATOM 4274 O O . TRP A 1 530 ? -1.576 18.765 -17.752 1.00 95.75 530 TRP A O 1
ATOM 4284 N N . LYS A 1 531 ? -1.169 20.959 -18.005 1.00 97.00 531 LYS A N 1
ATOM 4285 C CA . LYS A 1 531 ? -0.609 20.835 -19.360 1.00 97.00 531 LYS A CA 1
ATOM 4286 C C . LYS A 1 531 ? 0.630 19.934 -19.403 1.00 97.00 531 LYS A C 1
ATOM 4288 O O . LYS A 1 531 ? 0.726 19.092 -20.292 1.00 97.00 531 LYS A O 1
ATOM 4293 N N . VAL A 1 532 ? 1.562 20.053 -18.450 1.00 94.31 532 VAL A N 1
ATOM 4294 C CA . VAL A 1 532 ? 2.768 19.196 -18.424 1.00 94.31 532 VAL A CA 1
ATOM 4295 C C . VAL A 1 532 ? 2.452 17.734 -18.121 1.00 94.31 532 VAL A C 1
ATOM 4297 O O . VAL A 1 532 ? 3.083 16.853 -18.700 1.00 94.31 532 VAL A O 1
ATOM 4300 N N . LEU A 1 533 ? 1.452 17.454 -17.282 1.00 93.56 533 LEU A N 1
ATOM 4301 C CA . LEU A 1 533 ? 1.001 16.082 -17.038 1.00 93.56 533 LEU A CA 1
ATOM 4302 C C . LEU A 1 533 ? 0.212 15.515 -18.224 1.00 93.56 533 LEU A C 1
ATOM 4304 O O . LEU A 1 533 ? 0.383 14.348 -18.560 1.00 93.56 533 LEU A O 1
ATOM 4308 N N . SER A 1 534 ? -0.564 16.344 -18.922 1.00 94.94 534 SER A N 1
ATOM 4309 C CA . SER A 1 534 ? -1.215 15.978 -20.185 1.00 94.94 534 SER A CA 1
ATOM 4310 C C . SER A 1 534 ? -0.188 15.589 -21.259 1.00 94.94 534 SER A C 1
ATOM 4312 O O . SER A 1 534 ? -0.358 14.586 -21.949 1.00 94.94 534 SER A O 1
ATOM 4314 N N . ILE A 1 535 ? 0.947 16.297 -21.338 1.00 90.25 535 ILE A N 1
ATOM 4315 C CA . ILE A 1 535 ? 2.071 15.918 -22.211 1.00 90.25 535 ILE A CA 1
ATOM 4316 C C . ILE A 1 535 ? 2.664 14.559 -21.804 1.00 90.25 535 ILE A C 1
ATOM 4318 O O . ILE A 1 535 ? 2.924 13.738 -22.684 1.00 90.25 535 ILE A O 1
ATOM 4322 N N . CYS A 1 536 ? 2.862 14.291 -20.504 1.00 85.31 536 CYS A N 1
ATOM 4323 C CA . CYS A 1 536 ? 3.290 12.964 -20.033 1.00 85.31 536 CYS A CA 1
ATOM 4324 C C . CYS A 1 536 ? 2.325 11.869 -20.497 1.00 85.31 536 CYS A C 1
ATOM 4326 O O . CYS A 1 536 ? 2.768 10.864 -21.050 1.00 85.31 536 CYS A O 1
ATOM 4328 N N . TRP A 1 537 ? 1.025 12.100 -20.324 1.00 89.50 537 TRP A N 1
ATOM 4329 C CA . TRP A 1 537 ? -0.015 11.150 -20.697 1.00 89.50 537 TRP A CA 1
ATOM 4330 C C . TRP A 1 537 ? -0.029 10.865 -22.201 1.00 89.50 537 TRP A C 1
ATOM 4332 O O . TRP A 1 537 ? 0.013 9.707 -22.617 1.00 89.50 537 TRP A O 1
ATOM 4342 N N . PHE A 1 538 ? 0.022 11.908 -23.038 1.00 83.06 538 PHE A N 1
ATOM 4343 C CA . PHE A 1 538 ? 0.112 11.744 -24.490 1.00 83.06 538 PHE A CA 1
ATOM 4344 C C . PHE A 1 538 ? 1.368 10.980 -24.910 1.00 83.06 538 PHE A C 1
ATOM 4346 O O . PHE A 1 538 ? 1.299 10.131 -25.796 1.00 83.06 538 PHE A O 1
ATOM 4353 N N . LYS A 1 539 ? 2.514 11.236 -24.267 1.00 78.50 539 LYS A N 1
ATOM 4354 C CA . LYS A 1 539 ? 3.744 10.476 -24.527 1.00 78.50 539 LYS A CA 1
ATOM 4355 C C . LYS A 1 539 ? 3.595 8.999 -24.144 1.00 78.50 539 LYS A C 1
ATOM 4357 O O . LYS A 1 539 ? 4.067 8.161 -24.905 1.00 78.50 539 LYS A O 1
ATOM 4362 N N . GLY A 1 540 ? 2.927 8.687 -23.030 1.00 71.31 540 GLY A N 1
ATOM 4363 C CA . GLY A 1 540 ? 2.614 7.310 -22.620 1.00 71.31 540 GLY A CA 1
ATOM 4364 C C . GLY A 1 540 ? 1.689 6.579 -23.602 1.00 71.31 540 GLY A C 1
ATOM 4365 O O . GLY A 1 540 ? 1.879 5.395 -23.861 1.00 71.31 540 GLY A O 1
ATOM 4366 N N . GLU A 1 541 ? 0.762 7.303 -24.240 1.00 76.94 541 GLU A N 1
ATOM 4367 C CA . GLU A 1 541 ? -0.109 6.787 -25.310 1.00 76.94 541 GLU A CA 1
ATOM 4368 C C . GLU A 1 541 ? 0.549 6.777 -26.702 1.00 76.94 541 GLU A C 1
ATOM 4370 O O . GLU A 1 541 ? -0.113 6.463 -27.692 1.00 76.94 541 GLU A O 1
ATOM 4375 N N . ALA A 1 542 ? 1.825 7.165 -26.811 1.00 73.62 542 ALA A N 1
ATOM 4376 C CA . ALA A 1 542 ? 2.530 7.392 -28.078 1.00 73.62 542 ALA A CA 1
ATOM 4377 C C . ALA A 1 542 ? 1.862 8.428 -29.018 1.00 73.62 542 ALA A C 1
ATOM 4379 O O . ALA A 1 542 ? 2.124 8.466 -30.220 1.00 73.62 542 ALA A O 1
ATOM 4380 N N . LYS A 1 543 ? 1.047 9.331 -28.466 1.00 77.50 543 LYS A N 1
ATOM 4381 C CA . LYS A 1 543 ? 0.386 10.454 -29.152 1.00 77.50 543 LYS A CA 1
ATOM 4382 C C . LYS A 1 543 ? 1.300 11.676 -29.232 1.00 77.50 543 LYS A C 1
ATOM 4384 O O . LYS A 1 543 ? 1.064 12.730 -28.640 1.00 77.50 543 LYS A O 1
ATOM 4389 N N . PHE A 1 544 ? 2.424 11.511 -29.924 1.00 77.19 544 PHE A N 1
ATOM 4390 C CA . PHE A 1 544 ? 3.502 12.504 -29.947 1.00 77.19 544 PHE A CA 1
ATOM 4391 C C . PHE A 1 544 ? 3.106 13.828 -30.616 1.00 77.19 544 PHE A C 1
ATOM 4393 O O . PHE A 1 544 ? 3.607 14.884 -30.225 1.00 77.19 544 PHE A O 1
ATOM 4400 N N . THR A 1 545 ? 2.192 13.795 -31.588 1.00 82.69 545 THR A N 1
ATOM 4401 C CA . THR A 1 545 ? 1.673 15.002 -32.248 1.00 82.69 545 THR A CA 1
ATOM 4402 C C . THR A 1 545 ? 0.877 15.864 -31.270 1.00 82.69 545 THR A C 1
ATOM 4404 O O . THR A 1 545 ? 1.128 17.064 -31.151 1.00 82.69 545 THR A O 1
ATOM 4407 N N . GLU A 1 546 ? -0.042 15.260 -30.525 1.00 90.06 546 GLU A N 1
ATOM 4408 C CA . GLU A 1 546 ? -0.868 15.918 -29.515 1.00 90.06 546 GLU A CA 1
ATOM 4409 C C . GLU A 1 546 ? -0.021 16.416 -28.340 1.00 90.06 546 GLU A C 1
ATOM 4411 O O . GLU A 1 546 ? -0.216 17.538 -27.862 1.00 90.06 546 GLU A O 1
ATOM 4416 N N . ALA A 1 547 ? 0.990 15.637 -27.937 1.00 84.25 547 ALA A N 1
ATOM 4417 C CA . ALA A 1 547 ? 1.994 16.071 -26.971 1.00 84.25 547 ALA A CA 1
ATOM 4418 C C . ALA A 1 547 ? 2.713 17.347 -27.444 1.00 84.25 547 ALA A C 1
ATOM 4420 O O . ALA A 1 547 ? 2.849 18.299 -26.676 1.00 84.25 547 ALA A O 1
ATOM 4421 N N . TRP A 1 548 ? 3.129 17.407 -28.714 1.00 90.31 548 TRP A N 1
ATOM 4422 C CA . TRP A 1 548 ? 3.792 18.583 -29.285 1.00 90.31 548 TRP A CA 1
ATOM 4423 C C . TRP A 1 548 ? 2.866 19.811 -29.344 1.00 90.31 548 TRP A C 1
ATOM 4425 O O . TRP A 1 548 ? 3.290 20.913 -29.000 1.00 90.31 548 TRP A O 1
ATOM 4435 N N . HIS A 1 549 ? 1.589 19.640 -29.702 1.00 92.81 549 HIS A N 1
ATOM 4436 C CA . HIS A 1 549 ? 0.612 20.738 -29.658 1.00 92.81 549 HIS A CA 1
ATOM 4437 C C . HIS A 1 549 ? 0.396 21.257 -28.230 1.00 92.81 549 HIS A C 1
ATOM 4439 O O . HIS A 1 549 ? 0.388 22.467 -27.998 1.00 92.81 549 HIS A O 1
ATOM 4445 N N . THR A 1 550 ? 0.301 20.346 -27.261 1.00 95.44 550 THR A N 1
ATOM 4446 C CA . THR A 1 550 ? 0.140 20.697 -25.844 1.00 95.44 550 THR A CA 1
ATOM 4447 C C . THR A 1 550 ? 1.381 21.402 -25.288 1.00 95.44 550 THR A C 1
ATOM 4449 O O . THR A 1 550 ? 1.239 22.306 -24.466 1.00 95.44 550 THR A O 1
ATOM 4452 N N . ILE A 1 551 ? 2.591 21.079 -25.774 1.00 94.44 551 ILE A N 1
ATOM 4453 C CA . ILE A 1 551 ? 3.813 21.844 -25.463 1.00 94.44 551 ILE A CA 1
ATOM 4454 C C . ILE A 1 551 ? 3.654 23.307 -25.868 1.00 94.44 551 ILE A C 1
ATOM 4456 O O . ILE A 1 551 ? 3.988 24.173 -25.068 1.00 94.44 551 ILE A O 1
ATOM 4460 N N . GLY A 1 552 ? 3.102 23.603 -27.047 1.00 93.56 552 GLY A N 1
ATOM 4461 C CA . GLY A 1 552 ? 2.852 24.987 -27.468 1.00 93.56 552 GLY A CA 1
ATOM 4462 C C . GLY A 1 552 ? 1.982 25.762 -26.473 1.00 93.56 552 GLY A C 1
ATOM 4463 O O . GLY A 1 552 ? 2.345 26.865 -26.064 1.00 93.56 552 GLY A O 1
ATOM 4464 N N . LEU A 1 553 ? 0.890 25.149 -26.008 1.00 94.12 553 LEU A N 1
ATOM 4465 C CA . LEU A 1 553 ? 0.002 25.738 -24.996 1.00 94.12 553 LEU A CA 1
ATOM 4466 C C . LEU A 1 553 ? 0.689 25.888 -23.629 1.00 94.12 553 LEU A C 1
ATOM 4468 O O . LEU A 1 553 ? 0.487 26.879 -22.930 1.00 94.12 553 LEU A O 1
ATOM 4472 N N . ALA A 1 554 ? 1.501 24.907 -23.226 1.00 95.38 554 ALA A N 1
ATOM 4473 C CA . ALA A 1 554 ? 2.231 24.933 -21.958 1.00 95.38 554 ALA A CA 1
ATOM 4474 C C . ALA A 1 554 ? 3.329 26.004 -21.949 1.00 95.38 554 ALA A C 1
ATOM 4476 O O . ALA A 1 554 ? 3.553 26.661 -20.935 1.00 95.38 554 ALA A O 1
ATOM 4477 N N . VAL A 1 555 ? 3.997 26.196 -23.086 1.00 93.19 555 VAL A N 1
ATOM 4478 C CA . VAL A 1 555 ? 5.015 27.229 -23.279 1.00 93.19 555 VAL A CA 1
ATOM 4479 C C . VAL A 1 555 ? 4.392 28.618 -23.172 1.00 93.19 555 VAL A C 1
ATOM 4481 O O . VAL A 1 555 ? 4.936 29.449 -22.451 1.00 93.19 555 VAL A O 1
ATOM 4484 N N . GLN A 1 556 ? 3.238 28.858 -23.805 1.00 91.62 556 GLN A N 1
ATOM 4485 C CA . GLN A 1 556 ? 2.503 30.124 -23.674 1.00 91.62 556 GLN A CA 1
ATOM 4486 C C . GLN A 1 556 ? 2.140 30.423 -22.212 1.00 91.62 556 GLN A C 1
ATOM 4488 O O . GLN A 1 556 ? 2.471 31.492 -21.707 1.00 91.62 556 GLN A O 1
ATOM 4493 N N . GLU A 1 557 ? 1.557 29.452 -21.503 1.00 93.44 557 GLU A N 1
ATOM 4494 C CA . GLU A 1 557 ? 1.247 29.575 -20.070 1.00 93.44 557 GLU A CA 1
ATOM 4495 C C . GLU A 1 557 ? 2.498 29.923 -19.243 1.00 93.44 557 GLU A C 1
ATOM 4497 O O . GLU A 1 557 ? 2.478 30.815 -18.397 1.00 93.44 557 GLU A O 1
ATOM 4502 N N . ALA A 1 558 ? 3.618 29.242 -19.499 1.00 90.50 558 ALA A N 1
ATOM 4503 C CA . ALA A 1 558 ? 4.858 29.472 -18.770 1.00 90.50 558 ALA A CA 1
ATOM 4504 C C . ALA A 1 558 ? 5.508 30.832 -19.089 1.00 90.50 558 ALA A C 1
ATOM 4506 O O . ALA A 1 558 ? 6.152 31.425 -18.216 1.00 90.50 558 ALA A O 1
ATOM 4507 N N . TYR A 1 559 ? 5.335 31.341 -20.313 1.00 88.44 559 TYR A N 1
ATOM 4508 C CA . TYR A 1 559 ? 5.753 32.690 -20.694 1.00 88.44 559 TYR A CA 1
ATOM 4509 C C . TYR A 1 559 ? 4.995 33.751 -19.899 1.00 88.44 559 TYR A C 1
ATOM 4511 O O . TYR A 1 559 ? 5.623 34.638 -19.317 1.00 88.44 559 TYR A O 1
ATOM 4519 N N . GLU A 1 560 ? 3.677 33.613 -19.817 1.00 89.44 560 GLU A N 1
ATOM 4520 C CA . GLU A 1 560 ? 2.784 34.553 -19.133 1.00 89.44 560 GLU A CA 1
ATOM 4521 C C . GLU A 1 560 ? 3.002 34.559 -17.616 1.00 89.44 560 GLU A C 1
ATOM 4523 O O . GLU A 1 560 ? 3.038 35.612 -16.982 1.00 89.44 560 GLU A O 1
ATOM 4528 N N . LEU A 1 561 ? 3.308 33.393 -17.038 1.00 87.94 561 LEU A N 1
ATOM 4529 C CA . LEU A 1 561 ? 3.756 33.266 -15.646 1.00 87.94 561 LEU A CA 1
ATOM 4530 C C . LEU A 1 561 ? 5.190 33.785 -15.410 1.00 87.94 561 LEU A C 1
ATOM 4532 O O . LEU A 1 561 ? 5.688 33.752 -14.285 1.00 87.94 561 LEU A O 1
ATOM 4536 N N . GLY A 1 562 ? 5.892 34.244 -16.451 1.00 85.81 562 GLY A N 1
ATOM 4537 C CA . GLY A 1 562 ? 7.242 34.802 -16.348 1.00 85.81 562 GLY A CA 1
ATOM 4538 C C . GLY A 1 562 ? 8.344 33.778 -16.056 1.00 85.81 562 GLY A C 1
ATOM 4539 O O . GLY A 1 562 ? 9.463 34.174 -15.731 1.00 85.81 562 GLY A O 1
ATOM 4540 N N . LEU A 1 563 ? 8.072 32.477 -16.201 1.00 84.56 563 LEU A N 1
ATOM 4541 C CA . LEU A 1 563 ? 8.979 31.394 -15.786 1.00 84.56 563 LEU A CA 1
ATOM 4542 C C . LEU A 1 563 ? 10.260 31.298 -16.632 1.00 84.56 563 LEU A C 1
ATOM 4544 O O . LEU A 1 563 ? 11.245 30.710 -16.184 1.00 84.56 563 LEU A O 1
ATOM 4548 N N . HIS A 1 564 ? 10.255 31.917 -17.814 1.00 79.31 564 HIS A N 1
ATOM 4549 C CA . HIS A 1 564 ? 11.396 32.060 -18.720 1.00 79.31 564 HIS A CA 1
ATOM 4550 C C . HIS A 1 564 ? 12.460 33.055 -18.217 1.00 79.31 564 HIS A C 1
ATOM 4552 O O . HIS A 1 564 ? 13.606 33.007 -18.653 1.00 79.31 564 HIS A O 1
ATOM 4558 N N . LYS A 1 565 ? 12.119 33.962 -17.289 1.00 74.31 565 LYS A N 1
ATOM 4559 C CA . LYS A 1 565 ? 13.013 35.051 -16.864 1.00 74.31 565 LYS A CA 1
ATOM 4560 C C . LYS A 1 565 ? 14.091 34.561 -15.882 1.00 74.31 565 LYS A C 1
ATOM 4562 O O . LYS A 1 565 ? 13.803 33.989 -14.823 1.00 74.31 565 LYS A O 1
ATOM 4567 N N . SER A 1 566 ? 15.352 34.905 -16.164 1.00 57.59 566 SER A N 1
ATOM 4568 C CA . SER A 1 566 ? 16.533 34.587 -15.333 1.00 57.59 566 SER A CA 1
ATOM 4569 C C . SER A 1 566 ? 16.483 35.200 -13.909 1.00 57.59 566 SER A C 1
ATOM 4571 O O . SER A 1 566 ? 16.960 34.613 -12.935 1.00 57.59 566 SER A O 1
ATOM 4573 N N . ARG A 1 567 ? 15.790 36.335 -13.727 1.00 53.31 567 ARG A N 1
ATOM 4574 C CA . ARG A 1 567 ? 15.933 37.252 -12.573 1.00 53.31 567 ARG A CA 1
ATOM 4575 C C . ARG A 1 567 ? 15.138 36.974 -11.283 1.00 53.31 567 ARG A C 1
ATOM 4577 O O . ARG A 1 567 ? 15.117 37.848 -10.414 1.00 53.31 567 ARG A O 1
ATOM 4584 N N . HIS A 1 568 ? 14.541 35.801 -11.074 1.00 54.25 568 HIS A N 1
ATOM 4585 C CA . HIS A 1 568 ? 14.096 35.448 -9.717 1.00 54.25 568 HIS A CA 1
ATOM 4586 C C . HIS A 1 568 ? 15.333 35.086 -8.883 1.00 54.25 568 HIS A C 1
ATOM 4588 O O . HIS A 1 568 ? 15.860 33.977 -9.004 1.00 54.25 568 HIS A O 1
ATOM 4594 N N . LYS A 1 569 ? 15.837 36.047 -8.084 1.00 49.22 569 LYS A N 1
ATOM 4595 C CA . LYS A 1 569 ? 16.808 35.800 -6.995 1.00 49.22 569 LYS A CA 1
ATOM 4596 C C . LYS A 1 569 ? 16.388 34.530 -6.271 1.00 49.22 569 LYS A C 1
ATOM 4598 O O . LYS A 1 569 ? 15.197 34.425 -6.039 1.00 49.22 569 LYS A O 1
ATOM 4603 N N . ALA A 1 570 ? 17.316 33.633 -5.925 1.00 51.03 570 ALA A N 1
ATOM 4604 C CA . ALA A 1 570 ? 17.063 32.361 -5.236 1.00 51.03 570 ALA A CA 1
ATOM 4605 C C . ALA A 1 570 ? 15.896 32.453 -4.230 1.00 51.03 570 ALA A C 1
ATOM 4607 O O . ALA A 1 570 ? 16.073 32.802 -3.062 1.00 51.03 570 ALA A O 1
ATOM 4608 N N . THR A 1 571 ? 14.679 32.209 -4.716 1.00 52.03 571 THR A N 1
ATOM 4609 C CA . THR A 1 571 ? 13.471 32.304 -3.915 1.00 52.03 571 THR A CA 1
ATOM 4610 C C . THR A 1 571 ? 13.295 30.937 -3.286 1.00 52.03 571 THR A C 1
ATOM 4612 O O . THR A 1 571 ? 13.293 29.916 -3.976 1.00 52.03 571 THR A O 1
ATOM 4615 N N . HIS A 1 572 ? 13.107 30.911 -1.970 1.00 60.81 572 HIS A N 1
ATOM 4616 C CA . HIS A 1 572 ? 12.658 29.708 -1.264 1.00 60.81 572 HIS A CA 1
ATOM 4617 C C . HIS A 1 572 ? 11.188 29.371 -1.594 1.00 60.81 572 HIS A C 1
ATOM 4619 O O . HIS A 1 572 ? 10.627 28.432 -1.040 1.00 60.81 572 HIS A O 1
ATOM 4625 N N . ASP A 1 573 ? 10.573 30.140 -2.499 1.00 74.62 573 ASP A N 1
ATOM 4626 C CA . ASP A 1 573 ? 9.237 29.919 -3.023 1.00 74.62 573 ASP A CA 1
ATOM 4627 C C . ASP A 1 573 ? 9.181 28.640 -3.867 1.00 74.62 573 ASP A C 1
ATOM 4629 O O . ASP A 1 573 ? 9.818 28.508 -4.919 1.00 74.62 573 ASP A O 1
ATOM 4633 N N . ILE A 1 574 ? 8.402 27.688 -3.369 1.00 77.06 574 ILE A N 1
ATOM 4634 C CA . ILE A 1 574 ? 8.244 26.360 -3.938 1.00 77.06 574 ILE A CA 1
ATOM 4635 C C . ILE A 1 574 ? 7.490 26.361 -5.271 1.00 77.06 574 ILE A C 1
ATOM 4637 O O . ILE A 1 574 ? 7.772 25.524 -6.131 1.00 77.06 574 ILE A O 1
ATOM 4641 N N . GLU A 1 575 ? 6.576 27.308 -5.476 1.00 79.50 575 GLU A N 1
ATOM 4642 C CA . GLU A 1 575 ? 5.770 27.412 -6.693 1.00 79.50 575 GLU A CA 1
ATOM 4643 C C . GLU A 1 575 ? 6.632 27.886 -7.864 1.00 79.50 575 GLU A C 1
ATOM 4645 O O . GLU A 1 575 ? 6.611 27.291 -8.946 1.00 79.50 575 GLU A O 1
ATOM 4650 N N . VAL A 1 576 ? 7.507 28.864 -7.613 1.00 79.81 576 VAL A N 1
ATOM 4651 C CA . VAL A 1 576 ? 8.510 29.327 -8.586 1.00 79.81 576 VAL A CA 1
ATOM 4652 C C . VAL A 1 576 ? 9.481 28.200 -8.955 1.00 79.81 576 VAL A C 1
ATOM 4654 O O . VAL A 1 576 ? 9.828 28.034 -10.128 1.00 79.81 576 VAL A O 1
ATOM 4657 N N . GLN A 1 577 ? 9.912 27.387 -7.983 1.00 80.25 577 GLN A N 1
ATOM 4658 C CA . GLN A 1 577 ? 10.797 26.246 -8.249 1.00 80.25 577 GLN A CA 1
ATOM 4659 C C . GLN A 1 577 ? 10.128 25.172 -9.115 1.00 80.25 577 GLN A C 1
ATOM 4661 O O . GLN A 1 577 ? 10.767 24.636 -10.025 1.00 80.25 577 GLN A O 1
ATOM 4666 N N . ILE A 1 578 ? 8.851 24.874 -8.864 1.00 85.19 578 ILE A N 1
ATOM 4667 C CA . ILE A 1 578 ? 8.057 23.966 -9.700 1.00 85.19 578 ILE A CA 1
ATOM 4668 C C . ILE A 1 578 ? 7.921 24.526 -11.117 1.00 85.19 578 ILE A C 1
ATOM 4670 O O . ILE A 1 578 ? 8.202 23.811 -12.080 1.00 85.19 578 ILE A O 1
ATOM 4674 N N . GLY A 1 579 ? 7.549 25.800 -11.257 1.00 86.25 579 GLY A N 1
ATOM 4675 C CA . GLY A 1 579 ? 7.384 26.440 -12.560 1.00 86.25 579 GLY A CA 1
ATOM 4676 C C . GLY A 1 579 ? 8.677 26.432 -13.384 1.00 86.25 579 GLY A C 1
ATOM 4677 O O . GLY A 1 579 ? 8.679 26.039 -14.550 1.00 86.25 579 GLY A O 1
ATOM 4678 N N . ARG A 1 580 ? 9.819 26.754 -12.765 1.00 82.00 580 ARG A N 1
ATOM 4679 C CA . ARG A 1 580 ? 11.136 26.678 -13.427 1.00 82.00 580 ARG A CA 1
ATOM 4680 C C . ARG A 1 580 ? 11.520 25.255 -13.826 1.00 82.00 580 ARG A C 1
ATOM 4682 O O . ARG A 1 580 ? 12.168 25.050 -14.853 1.00 82.00 580 ARG A O 1
ATOM 4689 N N . ARG A 1 581 ? 11.131 24.257 -13.032 1.00 87.00 581 ARG A N 1
ATOM 4690 C CA . ARG A 1 581 ? 11.333 22.847 -13.380 1.00 87.00 581 ARG A CA 1
ATOM 4691 C C . ARG A 1 581 ? 10.500 22.461 -14.600 1.00 87.00 581 ARG A C 1
ATOM 4693 O O . ARG A 1 581 ? 11.050 21.869 -15.524 1.00 87.00 581 ARG A O 1
ATOM 4700 N N . ALA A 1 582 ? 9.225 22.849 -14.630 1.00 89.56 582 ALA A N 1
ATOM 4701 C CA . ALA A 1 582 ? 8.345 22.656 -15.781 1.00 89.56 582 ALA A CA 1
ATOM 4702 C C . ALA A 1 582 ? 8.922 23.303 -17.050 1.00 89.56 582 ALA A C 1
ATOM 4704 O O . ALA A 1 582 ? 9.018 22.631 -18.072 1.00 89.56 582 ALA A O 1
ATOM 4705 N N . TRP A 1 583 ? 9.414 24.544 -16.967 1.00 89.81 583 TRP A N 1
ATOM 4706 C CA . TRP A 1 583 ? 10.069 25.236 -18.084 1.00 89.81 583 TRP A CA 1
ATOM 4707 C C . TRP A 1 583 ? 11.243 24.442 -18.682 1.00 89.81 583 TRP A C 1
ATOM 4709 O O . TRP A 1 583 ? 11.298 24.209 -19.889 1.00 89.81 583 TRP A O 1
ATOM 4719 N N . ARG A 1 584 ? 12.162 23.961 -17.834 1.00 87.19 584 ARG A N 1
ATOM 4720 C CA . ARG A 1 584 ? 13.334 23.178 -18.272 1.00 87.19 584 ARG A CA 1
ATOM 4721 C C . ARG A 1 584 ? 12.937 21.859 -18.933 1.00 87.19 584 ARG A C 1
ATOM 4723 O O . ARG A 1 584 ? 13.545 21.462 -19.928 1.00 87.19 584 ARG A O 1
ATOM 4730 N N . VAL A 1 585 ? 11.927 21.179 -18.389 1.00 87.75 585 VAL A N 1
ATOM 4731 C CA . VAL A 1 585 ? 11.425 19.923 -18.961 1.00 87.75 585 VAL A CA 1
ATOM 4732 C C . VAL A 1 585 ? 10.728 20.173 -20.302 1.00 87.75 585 VAL A C 1
ATOM 4734 O O . VAL A 1 585 ? 11.009 19.454 -21.259 1.00 87.75 585 VAL A O 1
ATOM 4737 N N . LEU A 1 586 ? 9.905 21.223 -20.407 1.00 91.75 586 LEU A N 1
ATOM 4738 C CA . LEU A 1 586 ? 9.261 21.633 -21.659 1.00 91.75 586 LEU A CA 1
ATOM 4739 C C . LEU A 1 586 ? 10.287 21.921 -22.755 1.00 91.75 586 LEU A C 1
ATOM 4741 O O . LEU A 1 586 ? 10.124 21.434 -23.869 1.00 91.75 586 LEU A O 1
ATOM 4745 N N . TYR A 1 587 ? 11.380 22.611 -22.426 1.00 89.62 587 TYR A N 1
ATOM 4746 C CA . TYR A 1 587 ? 12.473 22.872 -23.364 1.00 89.62 587 TYR A CA 1
ATOM 4747 C C . TYR A 1 587 ? 13.088 21.579 -23.919 1.00 89.62 587 TYR A C 1
ATOM 4749 O O . TYR A 1 587 ? 13.265 21.418 -25.129 1.00 89.62 587 TYR A O 1
ATOM 4757 N N . CYS A 1 588 ? 13.351 20.609 -23.038 1.00 87.44 588 CYS A N 1
ATOM 4758 C CA . CYS A 1 588 ? 13.899 19.312 -23.429 1.00 87.44 588 CYS A CA 1
ATOM 4759 C C . CYS A 1 588 ? 12.924 18.507 -24.295 1.00 87.44 588 CYS A C 1
ATOM 4761 O O . CYS A 1 588 ? 13.316 17.968 -25.331 1.00 87.44 588 CYS A O 1
ATOM 4763 N N . TRP A 1 589 ? 11.653 18.430 -23.894 1.00 88.56 589 TRP A N 1
ATOM 4764 C CA . TRP A 1 589 ? 10.634 17.711 -24.655 1.00 88.56 589 TRP A CA 1
ATOM 4765 C C . TRP A 1 589 ? 10.324 18.378 -25.989 1.00 88.56 589 TRP A C 1
ATOM 4767 O O . TRP A 1 589 ? 10.105 17.669 -26.970 1.00 88.56 589 TRP A O 1
ATOM 4777 N N . ASN A 1 590 ? 10.353 19.712 -26.064 1.00 90.00 590 ASN A N 1
ATOM 4778 C CA . ASN A 1 590 ? 10.176 20.418 -27.324 1.00 90.00 590 ASN A CA 1
ATOM 4779 C C . ASN A 1 590 ? 11.293 20.036 -28.297 1.00 90.00 590 ASN A C 1
ATOM 4781 O O . ASN A 1 590 ? 10.986 19.722 -29.442 1.00 90.00 590 ASN A O 1
ATOM 4785 N N . TRP A 1 591 ? 12.553 19.989 -27.850 1.00 87.25 591 TRP A N 1
ATOM 4786 C CA . TRP A 1 591 ? 13.678 19.612 -28.711 1.00 87.25 591 TRP A CA 1
ATOM 4787 C C . TRP A 1 591 ? 13.502 18.192 -29.248 1.00 87.25 591 TRP A C 1
ATOM 4789 O O . TRP A 1 591 ? 13.621 17.956 -30.450 1.00 87.25 591 TRP A O 1
ATOM 4799 N N . GLN A 1 592 ? 13.171 17.253 -28.361 1.00 79.56 592 GLN A N 1
ATOM 4800 C CA . GLN A 1 592 ? 12.972 15.846 -28.705 1.00 79.56 592 GLN A CA 1
ATOM 4801 C C . GLN A 1 592 ? 11.819 15.663 -29.695 1.00 79.56 592 GLN A C 1
ATOM 4803 O O . GLN A 1 592 ? 12.018 15.112 -30.771 1.00 79.56 592 GLN A O 1
ATOM 4808 N N . LEU A 1 593 ? 10.627 16.175 -29.381 1.00 79.06 593 LEU A N 1
ATOM 4809 C CA . LEU A 1 593 ? 9.451 15.979 -30.231 1.00 79.06 593 LEU A CA 1
ATOM 4810 C C . LEU A 1 593 ? 9.549 16.746 -31.553 1.00 79.06 593 LEU A C 1
ATOM 4812 O O . LEU A 1 593 ? 9.118 16.233 -32.581 1.00 79.06 593 LEU A O 1
ATOM 4816 N N . SER A 1 594 ? 10.173 17.926 -31.569 1.00 82.06 594 SER A N 1
ATOM 4817 C CA . SER A 1 594 ? 10.477 18.643 -32.815 1.00 82.06 594 SER A CA 1
ATOM 4818 C C . SER A 1 594 ? 11.467 17.884 -33.700 1.00 82.06 594 SER A C 1
ATOM 4820 O O . SER A 1 594 ? 11.342 17.933 -34.924 1.00 82.06 594 SER A O 1
ATOM 4822 N N . SER A 1 595 ? 12.417 17.157 -33.100 1.00 77.12 595 SER A N 1
ATOM 4823 C CA . SER A 1 595 ? 13.342 16.280 -33.830 1.00 77.12 595 SER A CA 1
ATOM 4824 C C . SER A 1 595 ? 12.616 15.062 -34.404 1.00 77.12 595 SER A C 1
ATOM 4826 O O . SER A 1 595 ? 12.657 14.847 -35.612 1.00 77.12 595 SER A O 1
ATOM 4828 N N . ILE A 1 596 ? 11.899 14.316 -33.555 1.00 69.12 596 ILE A N 1
ATOM 4829 C CA . ILE A 1 596 ? 11.195 13.069 -33.907 1.00 69.12 596 ILE A CA 1
ATOM 4830 C C . ILE A 1 596 ? 10.134 13.306 -34.987 1.00 69.12 596 ILE A C 1
ATOM 4832 O O . ILE A 1 596 ? 10.010 12.523 -35.924 1.00 69.12 596 ILE A O 1
ATOM 4836 N N . LEU A 1 597 ? 9.366 14.391 -34.866 1.00 75.00 597 LEU A N 1
ATOM 4837 C CA . LEU A 1 597 ? 8.247 14.692 -35.764 1.00 75.00 597 LEU A CA 1
ATOM 4838 C C . LEU A 1 597 ? 8.645 15.579 -36.951 1.00 75.00 597 LEU A C 1
ATOM 4840 O O . LEU A 1 597 ? 7.792 15.900 -37.776 1.00 75.00 597 LEU A O 1
ATOM 4844 N N . GLY A 1 598 ? 9.895 16.053 -37.009 1.00 74.00 598 GLY A N 1
ATOM 4845 C CA . GLY A 1 598 ? 10.333 17.033 -38.007 1.00 74.00 598 GLY A CA 1
ATOM 4846 C C . GLY A 1 598 ? 9.592 18.379 -37.931 1.00 74.00 598 GLY A C 1
ATOM 4847 O O . GLY A 1 598 ? 9.487 19.081 -38.934 1.00 74.00 598 GLY A O 1
ATOM 4848 N N . ARG A 1 599 ? 9.055 18.746 -36.760 1.00 80.81 599 ARG A N 1
ATOM 4849 C CA . ARG A 1 599 ? 8.244 19.962 -36.543 1.00 80.81 599 ARG A CA 1
ATOM 4850 C C . ARG A 1 599 ? 9.079 21.118 -36.005 1.00 80.81 599 ARG A C 1
ATOM 4852 O O . ARG A 1 599 ? 10.007 20.844 -35.254 1.00 80.81 599 ARG A O 1
ATOM 4859 N N . PRO A 1 600 ? 8.736 22.392 -36.275 1.00 84.31 600 PRO A N 1
ATOM 4860 C CA . PRO A 1 600 ? 9.476 23.540 -35.747 1.00 84.31 600 PRO A CA 1
ATOM 4861 C C . PRO A 1 600 ? 9.699 23.468 -34.231 1.00 84.31 600 PRO A C 1
ATOM 4863 O O . PRO A 1 600 ? 8.875 22.935 -33.485 1.00 84.31 600 PRO A O 1
ATOM 4866 N N . PHE A 1 601 ? 10.831 23.977 -33.762 1.00 87.06 601 PHE A N 1
ATOM 4867 C CA . PHE A 1 601 ? 11.045 24.220 -32.337 1.00 87.06 601 PHE A CA 1
ATOM 4868 C C . PHE A 1 601 ? 10.262 25.476 -31.931 1.00 87.06 601 PHE A C 1
ATOM 4870 O O . PHE A 1 601 ? 10.248 26.448 -32.682 1.00 87.06 601 PHE A O 1
ATOM 4877 N N . ILE A 1 602 ? 9.536 25.425 -30.810 1.00 86.50 602 ILE A N 1
ATOM 4878 C CA . ILE A 1 602 ? 8.562 26.466 -30.426 1.00 86.50 602 ILE A CA 1
ATOM 4879 C C . ILE A 1 602 ? 9.216 27.500 -29.504 1.00 86.50 602 ILE A C 1
ATOM 4881 O O . ILE A 1 602 ? 8.897 28.685 -29.564 1.00 86.50 602 ILE A O 1
ATOM 4885 N N . MET A 1 603 ? 10.117 27.051 -28.630 1.00 87.00 603 MET A N 1
ATOM 4886 C CA . MET A 1 603 ? 10.755 27.892 -27.618 1.00 87.00 603 MET A CA 1
ATOM 4887 C C . MET A 1 603 ? 11.957 28.636 -28.209 1.00 87.00 603 MET A C 1
ATOM 4889 O O . MET A 1 603 ? 12.896 28.009 -28.676 1.00 87.00 603 MET A O 1
ATOM 4893 N N . ASN A 1 604 ? 11.960 29.969 -28.171 1.00 70.38 604 ASN A N 1
ATOM 4894 C CA . ASN A 1 604 ? 13.045 30.775 -28.755 1.00 70.38 604 ASN A CA 1
ATOM 4895 C C . ASN A 1 604 ? 14.083 31.254 -27.726 1.00 70.38 604 ASN A C 1
ATOM 4897 O O . ASN A 1 604 ? 15.188 31.631 -28.112 1.00 70.38 604 ASN A O 1
ATOM 4901 N N . ASP A 1 605 ? 13.754 31.217 -26.431 1.00 62.75 605 ASP A N 1
ATOM 4902 C CA . ASP A 1 605 ? 14.639 31.696 -25.367 1.00 62.75 605 ASP A CA 1
ATOM 4903 C C . ASP A 1 605 ? 15.454 30.567 -24.734 1.00 62.75 605 ASP A C 1
ATOM 4905 O O . ASP A 1 605 ? 14.927 29.690 -24.045 1.00 62.75 605 ASP A O 1
ATOM 4909 N N . ILE A 1 606 ? 16.773 30.650 -24.909 1.00 58.06 606 ILE A N 1
ATOM 4910 C CA . ILE A 1 606 ? 17.759 29.941 -24.089 1.00 58.06 606 ILE A CA 1
ATOM 4911 C C . ILE A 1 606 ? 18.119 30.870 -22.928 1.00 58.06 606 ILE A C 1
ATOM 4913 O O . ILE A 1 606 ? 19.172 31.500 -22.981 1.00 58.06 606 ILE A O 1
ATOM 4917 N N . ASP A 1 607 ? 17.266 31.022 -21.912 1.00 50.16 607 ASP A N 1
ATOM 4918 C CA . ASP A 1 607 ? 17.596 31.932 -20.806 1.00 50.16 607 ASP A CA 1
ATOM 4919 C C . ASP A 1 607 ? 17.774 31.245 -19.445 1.00 50.16 607 ASP A C 1
ATOM 4921 O O . ASP A 1 607 ? 17.054 30.318 -19.063 1.00 50.16 607 ASP A O 1
ATOM 4925 N N . SER A 1 608 ? 18.758 31.759 -18.699 1.00 49.44 608 SER A N 1
ATOM 4926 C CA . SER A 1 608 ? 19.501 31.172 -17.564 1.00 49.44 608 SER A CA 1
ATOM 4927 C C . SER A 1 608 ? 20.563 30.135 -17.961 1.00 49.44 608 SER A C 1
ATOM 4929 O O . SER A 1 608 ? 20.235 29.029 -18.399 1.00 49.44 608 SER A O 1
ATOM 4931 N N . GLU A 1 609 ? 21.847 30.450 -17.725 1.00 51.28 609 GLU A N 1
ATOM 4932 C CA . GLU A 1 609 ? 22.906 29.435 -17.674 1.00 51.28 609 GLU A CA 1
ATOM 4933 C C . GLU A 1 609 ? 22.416 28.238 -16.851 1.00 51.28 609 GLU A C 1
ATOM 4935 O O . GLU A 1 609 ? 21.855 28.435 -15.765 1.00 51.28 609 GLU A O 1
ATOM 4940 N N . PRO A 1 610 ? 22.554 26.998 -17.353 1.00 53.12 610 PRO A N 1
ATOM 4941 C CA . PRO A 1 610 ? 22.228 25.856 -16.529 1.00 53.12 610 PRO A CA 1
ATOM 4942 C C . PRO A 1 610 ? 23.112 25.952 -15.288 1.00 53.12 610 PRO A C 1
ATOM 4944 O O . PRO A 1 610 ? 24.332 25.916 -15.423 1.00 53.12 610 PRO A O 1
ATOM 4947 N N . GLU A 1 611 ? 22.513 26.090 -14.099 1.00 53.34 611 GLU A N 1
ATOM 4948 C CA . GLU A 1 611 ? 23.241 25.864 -12.849 1.00 53.34 611 GLU A CA 1
ATOM 4949 C C . GLU A 1 611 ? 24.015 24.563 -13.039 1.00 53.34 611 GLU A C 1
ATOM 4951 O O . GLU A 1 611 ? 23.406 23.505 -13.258 1.00 53.34 611 GLU A O 1
ATOM 4956 N N . LEU A 1 612 ? 25.346 24.659 -13.063 1.00 54.91 612 LEU A N 1
ATOM 4957 C CA . LEU A 1 612 ? 26.191 23.481 -13.158 1.00 54.91 612 LEU A CA 1
ATOM 4958 C C . LEU A 1 612 ? 25.791 22.588 -11.984 1.00 54.91 612 LEU A C 1
ATOM 4960 O O . LEU A 1 612 ? 25.642 23.093 -10.866 1.00 54.91 612 LEU A O 1
ATOM 4964 N N . PRO A 1 613 ? 25.508 21.295 -12.214 1.00 56.56 613 PRO A N 1
ATOM 4965 C CA . PRO A 1 613 ? 25.166 20.442 -11.099 1.00 56.56 613 PRO A CA 1
ATOM 4966 C C . PRO A 1 613 ? 26.423 20.410 -10.225 1.00 56.56 613 PRO A C 1
ATOM 4968 O O . PRO A 1 613 ? 27.537 20.359 -10.753 1.00 56.56 613 PRO A O 1
ATOM 4971 N N . ASP A 1 614 ? 26.282 20.478 -8.906 1.00 53.94 614 ASP A N 1
ATOM 4972 C CA . ASP A 1 614 ? 27.436 20.237 -8.048 1.00 53.94 614 ASP A CA 1
ATOM 4973 C C . ASP A 1 614 ? 27.770 18.742 -8.119 1.00 53.94 614 ASP A C 1
ATOM 4975 O O . ASP A 1 614 ? 27.257 17.920 -7.366 1.00 53.94 614 ASP A O 1
ATOM 4979 N N . LEU A 1 615 ? 28.549 18.377 -9.138 1.00 56.25 615 LEU A N 1
ATOM 4980 C CA . LEU A 1 615 ? 28.930 17.004 -9.455 1.00 56.25 615 LEU A CA 1
ATOM 4981 C C . LEU A 1 615 ? 30.049 16.502 -8.524 1.00 56.25 615 LEU A C 1
ATOM 4983 O O . LEU A 1 615 ? 30.506 15.371 -8.679 1.00 56.25 615 LEU A O 1
ATOM 4987 N N . LYS A 1 616 ? 30.518 17.325 -7.572 1.00 47.66 616 LYS A N 1
ATOM 4988 C CA . LYS A 1 616 ? 31.620 16.990 -6.666 1.00 47.66 616 LYS A CA 1
ATOM 4989 C C . LYS A 1 616 ? 31.096 16.674 -5.262 1.00 47.66 616 LYS A C 1
ATOM 4991 O O . LYS A 1 616 ? 30.809 17.560 -4.471 1.00 47.66 616 LYS A O 1
ATOM 4996 N N . GLY A 1 617 ? 31.037 15.384 -4.928 1.00 53.97 617 GLY A N 1
ATOM 4997 C CA . GLY A 1 617 ? 30.988 14.910 -3.536 1.00 53.97 617 GLY A CA 1
ATOM 4998 C C . GLY A 1 617 ? 29.647 15.005 -2.795 1.00 53.97 617 GLY A C 1
ATOM 4999 O O . GLY A 1 617 ? 29.620 14.701 -1.605 1.00 53.97 617 GLY A O 1
ATOM 5000 N N . SER A 1 618 ? 28.545 15.381 -3.454 1.00 56.41 618 SER A N 1
ATOM 5001 C CA . SER A 1 618 ? 27.205 15.409 -2.847 1.00 56.41 618 SER A CA 1
ATOM 5002 C C . SER A 1 618 ? 26.281 14.323 -3.416 1.00 56.41 618 SER A C 1
ATOM 5004 O O . SER A 1 618 ? 26.453 13.861 -4.546 1.00 56.41 618 SER A O 1
ATOM 5006 N N . ALA A 1 619 ? 25.308 13.880 -2.612 1.00 64.88 619 ALA A N 1
ATOM 5007 C CA . ALA A 1 619 ? 24.292 12.923 -3.042 1.00 64.88 619 ALA A CA 1
ATOM 5008 C C . ALA A 1 619 ? 23.466 13.493 -4.216 1.00 64.88 619 ALA A C 1
ATOM 5010 O O . ALA A 1 619 ? 23.097 14.673 -4.183 1.00 64.88 619 ALA A O 1
ATOM 5011 N N . PRO A 1 620 ? 23.135 12.684 -5.243 1.00 71.50 620 PRO A N 1
ATOM 5012 C CA . PRO A 1 620 ? 22.272 13.114 -6.325 1.00 71.50 620 PRO A CA 1
ATOM 5013 C C . PRO A 1 620 ? 20.934 13.580 -5.751 1.00 71.50 620 PRO A C 1
ATOM 5015 O O . PRO A 1 620 ? 20.387 12.998 -4.817 1.00 71.50 620 PRO A O 1
ATOM 5018 N N . THR A 1 621 ? 20.391 14.653 -6.316 1.00 75.81 621 THR A N 1
ATOM 5019 C CA . THR A 1 621 ? 19.043 15.110 -5.963 1.00 75.81 621 THR A CA 1
ATOM 5020 C C . THR A 1 621 ? 18.015 14.451 -6.888 1.00 75.81 621 THR A C 1
ATOM 5022 O O . THR A 1 621 ? 18.346 14.195 -8.050 1.00 75.81 621 THR A O 1
ATOM 5025 N N . PRO A 1 622 ? 16.742 14.295 -6.474 1.00 72.75 622 PRO A N 1
ATOM 5026 C CA . PRO A 1 622 ? 15.666 13.774 -7.332 1.00 72.75 622 PRO A CA 1
ATOM 5027 C C . PRO A 1 622 ? 15.394 14.579 -8.618 1.00 72.75 622 PRO A C 1
ATOM 5029 O O . PRO A 1 622 ? 14.542 14.221 -9.421 1.00 72.75 622 PRO A O 1
ATOM 5032 N N . THR A 1 623 ? 16.085 15.703 -8.823 1.00 77.62 623 THR A N 1
ATOM 5033 C CA . THR A 1 623 ? 15.970 16.545 -10.025 1.00 77.62 623 THR A CA 1
ATOM 5034 C C . THR A 1 623 ? 17.243 16.550 -10.871 1.00 77.62 623 THR A C 1
ATOM 5036 O O . THR A 1 623 ? 17.298 17.240 -11.889 1.00 77.62 623 THR A O 1
ATOM 5039 N N . LEU A 1 624 ? 18.275 15.796 -10.473 1.00 81.44 624 LEU A N 1
ATOM 5040 C CA . LEU A 1 624 ? 19.573 15.795 -11.144 1.00 81.44 624 LEU A CA 1
ATOM 5041 C C . LEU A 1 624 ? 19.459 15.342 -12.604 1.00 81.44 624 LEU A C 1
ATOM 5043 O O . LEU A 1 624 ? 20.042 15.982 -13.474 1.00 81.44 624 LEU A O 1
ATOM 5047 N N . HIS A 1 625 ? 18.646 14.325 -12.896 1.00 78.56 625 HIS A N 1
ATOM 5048 C CA . HIS A 1 625 ? 18.420 13.864 -14.268 1.00 78.56 625 HIS A CA 1
ATOM 5049 C C . HIS A 1 625 ? 17.831 14.965 -15.176 1.00 78.56 625 HIS A C 1
ATOM 5051 O O . HIS A 1 625 ? 18.248 15.103 -16.325 1.00 78.56 625 HIS A O 1
ATOM 5057 N N . ILE A 1 626 ? 16.936 15.813 -14.645 1.00 80.75 626 ILE A N 1
ATOM 5058 C CA . ILE A 1 626 ? 16.370 16.973 -15.358 1.00 80.75 626 ILE A CA 1
ATOM 5059 C C . ILE A 1 626 ? 17.472 17.990 -15.664 1.00 80.75 626 ILE A C 1
ATOM 5061 O O . ILE A 1 626 ? 17.537 18.517 -16.773 1.00 80.75 626 ILE A O 1
ATOM 5065 N N . LYS A 1 627 ? 18.357 18.262 -14.693 1.00 82.50 627 LYS A N 1
ATOM 5066 C CA . LYS A 1 627 ? 19.482 19.195 -14.872 1.00 82.50 627 LYS A CA 1
ATOM 5067 C C . LYS A 1 627 ? 20.460 18.693 -15.939 1.00 82.50 627 LYS A C 1
ATOM 5069 O O . LYS A 1 627 ? 20.830 19.465 -16.820 1.00 82.50 627 LYS A O 1
ATOM 5074 N N . LEU A 1 628 ? 20.820 17.407 -15.892 1.00 83.31 628 LEU A N 1
ATOM 5075 C CA . LEU A 1 628 ? 21.714 16.767 -16.864 1.00 83.31 628 LEU A CA 1
ATOM 5076 C C . LEU A 1 628 ? 21.133 16.801 -18.284 1.00 83.31 628 LEU A C 1
ATOM 5078 O O . LEU A 1 628 ? 21.849 17.134 -19.231 1.00 83.31 628 LEU A O 1
ATOM 5082 N N . GLN A 1 629 ? 19.835 16.510 -18.429 1.00 82.88 629 GLN A N 1
ATOM 5083 C CA . GLN A 1 629 ? 19.137 16.581 -19.714 1.00 82.88 629 GLN A CA 1
ATOM 5084 C C . GLN A 1 629 ? 19.088 18.020 -20.238 1.00 82.88 629 GLN A C 1
ATOM 5086 O O . GLN A 1 629 ? 19.445 18.275 -21.387 1.00 82.88 629 GLN A O 1
ATOM 5091 N N . TYR A 1 630 ? 18.695 18.972 -19.391 1.00 85.62 630 TYR A N 1
ATOM 5092 C CA . TYR A 1 630 ? 18.615 20.378 -19.773 1.00 85.62 630 TYR A CA 1
ATOM 5093 C C . TYR A 1 630 ? 19.973 20.932 -20.208 1.00 85.62 630 TYR A C 1
ATOM 5095 O O . TYR A 1 630 ? 20.038 21.668 -21.188 1.00 85.62 630 TYR A O 1
ATOM 5103 N N . GLN A 1 631 ? 21.066 20.537 -19.552 1.00 85.38 631 GLN A N 1
ATOM 5104 C CA . GLN A 1 631 ? 22.427 20.912 -19.950 1.00 85.38 631 GLN A CA 1
ATOM 5105 C C . GLN A 1 631 ? 22.807 20.394 -21.332 1.00 85.38 631 GLN A C 1
ATOM 5107 O O . GLN A 1 631 ? 23.334 21.163 -22.141 1.00 85.38 631 GLN A O 1
ATOM 5112 N N . LEU A 1 632 ? 22.503 19.128 -21.625 1.00 85.19 632 LEU A N 1
ATOM 5113 C CA . LEU A 1 632 ? 22.745 18.554 -22.945 1.00 85.19 632 LEU A CA 1
ATOM 5114 C C . LEU A 1 632 ? 21.966 19.318 -24.014 1.00 85.19 632 LEU A C 1
ATOM 5116 O O . LEU A 1 632 ? 22.557 19.850 -24.952 1.00 85.19 632 LEU A O 1
ATOM 5120 N N . ILE A 1 633 ? 20.646 19.418 -23.848 1.00 86.44 633 ILE A N 1
ATOM 5121 C CA . ILE A 1 633 ? 19.768 20.045 -24.841 1.00 86.44 633 ILE A CA 1
ATOM 5122 C C . ILE A 1 633 ? 20.103 21.530 -25.011 1.00 86.44 633 ILE A C 1
ATOM 5124 O O . ILE A 1 633 ? 20.153 22.015 -26.136 1.00 86.44 633 ILE A O 1
ATOM 5128 N N . SER A 1 634 ? 20.429 22.242 -23.930 1.00 86.12 634 SER A N 1
ATOM 5129 C CA . SER A 1 634 ? 20.892 23.634 -24.005 1.00 86.12 634 SER A CA 1
ATOM 5130 C C . SER A 1 634 ? 22.201 23.759 -24.783 1.00 86.12 634 SER A C 1
ATOM 5132 O O . SER A 1 634 ? 22.360 24.693 -25.561 1.00 86.12 634 SER A O 1
ATOM 5134 N N . SER A 1 635 ? 23.139 22.824 -24.615 1.00 86.75 635 SER A N 1
ATOM 5135 C CA . SER A 1 635 ? 24.414 22.834 -25.348 1.00 86.75 635 SER A CA 1
ATOM 5136 C C . SER A 1 635 ? 24.209 22.559 -26.838 1.00 86.75 635 SER A C 1
ATOM 5138 O O . SER A 1 635 ? 24.807 23.226 -27.684 1.00 86.75 635 SER A O 1
ATOM 5140 N N . LEU A 1 636 ? 23.318 21.621 -27.169 1.00 86.69 636 LEU A N 1
ATOM 5141 C CA . LEU A 1 636 ? 22.911 21.336 -28.545 1.00 86.69 636 LEU A CA 1
ATOM 5142 C C . LEU A 1 636 ? 22.208 22.551 -29.175 1.00 86.69 636 LEU A C 1
ATOM 5144 O O . LEU A 1 636 ? 22.559 22.968 -30.279 1.00 86.69 636 LEU A O 1
ATOM 5148 N N . ALA A 1 637 ? 21.284 23.180 -28.450 1.00 86.12 637 ALA A N 1
ATOM 5149 C CA . ALA A 1 637 ? 20.577 24.369 -28.908 1.00 86.12 637 ALA A CA 1
ATOM 5150 C C . ALA A 1 637 ? 21.490 25.594 -29.047 1.00 86.12 637 ALA A C 1
ATOM 5152 O O . ALA A 1 637 ? 21.355 26.341 -30.005 1.00 86.12 637 ALA A O 1
ATOM 5153 N N . LYS A 1 638 ? 22.495 25.784 -28.185 1.00 87.06 638 LYS A N 1
ATOM 5154 C CA . LYS A 1 638 ? 23.498 26.849 -28.377 1.00 87.06 638 LYS A CA 1
ATOM 5155 C C . LYS A 1 638 ? 24.257 26.699 -29.697 1.00 87.06 638 LYS A C 1
ATOM 5157 O O . LYS A 1 638 ? 24.597 27.699 -30.324 1.00 87.06 638 LYS A O 1
ATOM 5162 N N . ARG A 1 639 ? 24.524 25.460 -30.124 1.00 89.31 639 ARG A N 1
ATOM 5163 C CA . ARG A 1 639 ? 25.282 25.182 -31.349 1.00 89.31 639 ARG A CA 1
ATOM 5164 C C . ARG A 1 639 ? 24.432 25.232 -32.617 1.00 89.31 639 ARG A C 1
ATOM 5166 O O . ARG A 1 639 ? 24.919 25.712 -33.637 1.00 89.31 639 ARG A O 1
ATOM 5173 N N . TRP A 1 640 ? 23.203 24.720 -32.572 1.00 87.38 640 TRP A N 1
ATOM 5174 C CA . TRP A 1 640 ? 22.355 24.564 -33.763 1.00 87.38 640 TRP A CA 1
ATOM 5175 C C . TRP A 1 640 ? 21.047 25.350 -33.727 1.00 87.38 640 TRP A C 1
ATOM 5177 O O . TRP A 1 640 ? 20.341 25.340 -34.729 1.00 87.38 640 TRP A O 1
ATOM 5187 N N . GLN A 1 641 ? 20.728 26.040 -32.630 1.00 85.06 641 GLN A N 1
ATOM 5188 C CA . GLN A 1 641 ? 19.482 26.772 -32.342 1.00 85.06 641 GLN A CA 1
ATOM 5189 C C . GLN A 1 641 ? 18.233 25.882 -32.295 1.00 85.06 641 GLN A C 1
ATOM 5191 O O . GLN A 1 641 ? 17.499 25.891 -31.315 1.00 85.06 641 GLN A O 1
ATOM 5196 N N . THR A 1 642 ? 18.029 25.065 -33.322 1.00 84.94 642 THR A N 1
ATOM 5197 C CA . THR A 1 642 ? 16.880 24.192 -33.519 1.00 84.94 642 THR A CA 1
ATOM 5198 C C . THR A 1 642 ? 17.342 22.856 -34.115 1.00 84.94 642 THR A C 1
ATOM 5200 O O . THR A 1 642 ? 18.304 22.833 -34.894 1.00 84.94 642 THR A O 1
ATOM 5203 N N . PRO A 1 643 ? 16.690 21.720 -33.808 1.00 82.44 643 PRO A N 1
ATOM 5204 C CA . PRO A 1 643 ? 17.149 20.418 -34.288 1.00 82.44 643 PRO A CA 1
ATOM 5205 C C . PRO A 1 643 ? 17.130 20.274 -35.819 1.00 82.44 643 PRO A C 1
ATOM 5207 O O . PRO A 1 643 ? 17.948 19.547 -36.375 1.00 82.44 643 PRO A O 1
ATOM 5210 N N . GLN A 1 644 ? 16.281 21.021 -36.534 1.00 83.25 644 GLN A N 1
ATOM 5211 C CA . GLN A 1 644 ? 16.207 20.993 -38.006 1.00 83.25 644 GLN A CA 1
ATOM 5212 C C . GLN A 1 644 ? 17.477 21.528 -38.677 1.00 83.25 644 GLN A C 1
ATOM 5214 O O . GLN A 1 644 ? 17.739 21.220 -39.839 1.00 83.25 644 GLN A O 1
ATOM 5219 N N . ASN A 1 645 ? 18.302 22.294 -37.957 1.00 84.69 645 ASN A N 1
ATOM 5220 C CA . ASN A 1 645 ? 19.581 22.766 -38.480 1.00 84.69 645 ASN A CA 1
ATOM 5221 C C . ASN A 1 645 ? 20.641 21.651 -38.542 1.00 84.69 645 ASN A C 1
ATOM 5223 O O . ASN A 1 645 ? 21.693 21.851 -39.162 1.00 84.69 645 ASN A O 1
ATOM 5227 N N . ILE A 1 646 ? 20.371 20.474 -37.959 1.00 83.19 646 ILE A N 1
ATOM 5228 C CA . ILE A 1 646 ? 21.181 19.249 -38.045 1.00 83.19 646 ILE A CA 1
ATOM 5229 C C . ILE A 1 646 ? 20.763 18.473 -39.305 1.00 83.19 646 ILE A C 1
ATOM 5231 O O . ILE A 1 646 ? 20.137 17.420 -39.260 1.00 83.19 646 ILE A O 1
ATOM 5235 N N . ASN A 1 647 ? 21.092 19.040 -40.461 1.00 79.38 647 ASN A N 1
ATOM 5236 C CA . ASN A 1 647 ? 20.580 18.616 -41.769 1.00 79.38 647 ASN A CA 1
ATOM 5237 C C . ASN A 1 647 ? 21.653 18.058 -42.716 1.00 79.38 647 ASN A C 1
ATOM 5239 O O . ASN A 1 647 ? 21.424 17.942 -43.916 1.00 79.38 647 ASN A O 1
ATOM 5243 N N . SER A 1 648 ? 22.839 17.729 -42.198 1.00 75.38 648 SER A N 1
ATOM 5244 C CA . SER A 1 648 ? 23.911 17.119 -42.986 1.00 75.38 648 SER A CA 1
ATOM 5245 C C . SER A 1 648 ? 24.560 15.952 -42.238 1.00 75.38 648 SER A C 1
ATOM 5247 O O . SER A 1 648 ? 24.645 15.986 -41.006 1.00 75.38 648 SER A O 1
ATOM 5249 N N . PRO A 1 649 ? 25.116 14.954 -42.951 1.00 76.25 649 PRO A N 1
ATOM 5250 C CA . PRO A 1 649 ? 25.834 13.847 -42.317 1.00 76.25 649 PRO A CA 1
ATOM 5251 C C . PRO A 1 649 ? 27.002 14.292 -41.423 1.00 76.25 649 PRO A C 1
ATOM 5253 O O . PRO A 1 649 ? 27.303 13.639 -40.427 1.00 76.25 649 PRO A O 1
ATOM 5256 N N . SER A 1 650 ? 27.669 15.409 -41.745 1.00 77.44 650 SER A N 1
ATOM 5257 C CA . SER A 1 650 ? 28.726 15.977 -40.895 1.00 77.44 650 SER A CA 1
ATOM 5258 C C . SER A 1 650 ? 28.175 16.517 -39.576 1.00 77.44 650 SER A C 1
ATOM 5260 O O . SER A 1 650 ? 28.709 16.190 -38.519 1.00 77.44 650 SER A O 1
ATOM 5262 N N . LYS A 1 651 ? 27.067 17.264 -39.619 1.00 80.00 651 LYS A N 1
ATOM 5263 C CA . LYS A 1 651 ? 26.400 17.786 -38.421 1.00 80.00 651 LYS A CA 1
ATOM 5264 C C . LYS A 1 651 ? 25.809 16.672 -37.559 1.00 80.00 651 LYS A C 1
ATOM 5266 O O . LYS A 1 651 ? 25.887 16.765 -36.343 1.00 80.00 651 LYS A O 1
A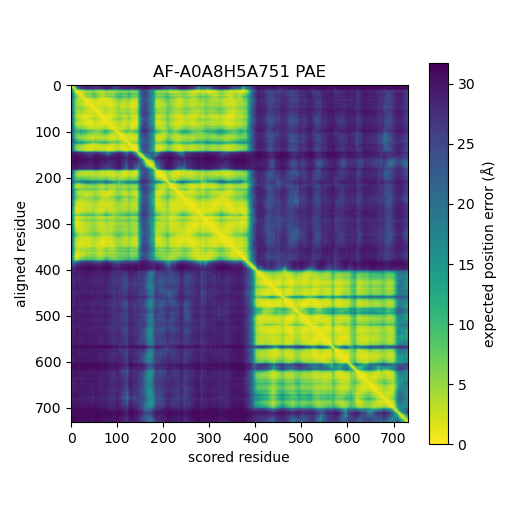TOM 5271 N N . VAL A 1 652 ? 25.285 15.606 -38.168 1.00 74.44 652 VAL A N 1
ATOM 5272 C CA . VAL A 1 652 ? 24.818 14.397 -37.464 1.00 74.44 652 VAL A CA 1
ATOM 5273 C C . VAL A 1 652 ? 25.955 13.739 -36.677 1.00 74.44 652 VAL A C 1
ATOM 5275 O O . VAL A 1 652 ? 25.791 13.419 -35.501 1.00 74.44 652 VAL A O 1
ATOM 5278 N N . ARG A 1 653 ? 27.140 13.585 -37.286 1.00 77.81 653 ARG A N 1
ATOM 5279 C CA . ARG A 1 653 ? 28.320 13.047 -36.586 1.00 77.81 653 ARG A CA 1
ATOM 5280 C C . ARG A 1 653 ? 28.764 13.944 -35.433 1.00 77.81 653 ARG A C 1
ATOM 5282 O O . ARG A 1 653 ? 29.084 13.438 -34.362 1.00 77.81 653 ARG A O 1
ATOM 5289 N N . ASP A 1 654 ? 28.768 15.256 -35.639 1.00 82.38 654 ASP A N 1
ATOM 5290 C CA . ASP A 1 654 ? 29.134 16.226 -34.605 1.00 82.38 654 ASP A CA 1
ATOM 5291 C C . ASP A 1 654 ? 28.133 16.261 -33.447 1.00 82.38 654 ASP A C 1
ATOM 5293 O O . ASP A 1 654 ? 28.532 16.359 -32.286 1.00 82.38 654 ASP A O 1
ATOM 5297 N N . TYR A 1 655 ? 26.842 16.144 -33.755 1.00 82.56 655 TYR A N 1
ATOM 5298 C CA . TYR A 1 655 ? 25.777 16.001 -32.772 1.00 82.56 655 TYR A CA 1
ATOM 5299 C C . TYR A 1 655 ? 25.982 14.743 -31.930 1.00 82.56 655 TYR A C 1
ATOM 5301 O O . TYR A 1 655 ? 26.009 14.818 -30.703 1.00 82.56 655 TYR A O 1
ATOM 5309 N N . LYS A 1 656 ? 26.200 13.595 -32.587 1.00 78.00 656 LYS A N 1
ATOM 5310 C CA . LYS A 1 656 ? 26.443 12.317 -31.914 1.00 78.00 656 LYS A CA 1
ATOM 5311 C C . LYS A 1 656 ? 27.645 12.404 -30.970 1.00 78.00 656 LYS A C 1
ATOM 5313 O O . LYS A 1 656 ? 27.513 12.033 -29.810 1.00 78.00 656 LYS A O 1
ATOM 5318 N N . LYS A 1 657 ? 28.759 12.994 -31.419 1.00 83.75 657 LYS A N 1
ATOM 5319 C CA . LYS A 1 657 ? 29.945 13.226 -30.576 1.00 83.75 657 LYS A CA 1
ATOM 5320 C C . LYS A 1 657 ? 29.645 14.092 -29.350 1.00 83.75 657 LYS A C 1
ATOM 5322 O O . LYS A 1 657 ? 30.134 13.785 -28.271 1.00 83.75 657 LYS A O 1
ATOM 5327 N N . MET A 1 658 ? 28.857 15.163 -29.494 1.00 87.38 658 MET A N 1
ATOM 5328 C CA . MET A 1 658 ? 28.459 15.998 -28.351 1.00 87.38 658 MET A CA 1
ATOM 5329 C C . MET A 1 658 ? 27.600 15.227 -27.347 1.00 87.38 658 MET A C 1
ATOM 5331 O O . MET A 1 658 ? 27.823 15.355 -26.146 1.00 87.38 658 MET A O 1
ATOM 5335 N N . VAL A 1 659 ? 26.649 14.419 -27.825 1.00 81.94 659 VAL A N 1
ATOM 5336 C CA . VAL A 1 659 ? 25.817 13.576 -26.954 1.00 81.94 659 VAL A CA 1
ATOM 5337 C C . VAL A 1 659 ? 26.674 12.536 -26.237 1.00 81.94 659 VAL A C 1
ATOM 5339 O O . VAL A 1 659 ? 26.600 12.441 -25.019 1.00 81.94 659 VAL A O 1
ATOM 5342 N N . GLU A 1 660 ? 27.527 11.805 -26.957 1.00 82.25 660 GLU A N 1
ATOM 5343 C CA . GLU A 1 660 ? 28.427 10.795 -26.382 1.00 82.25 660 GLU A CA 1
ATOM 5344 C C . GLU A 1 660 ? 29.381 11.402 -25.346 1.00 82.25 660 GLU A C 1
ATOM 5346 O O . GLU A 1 660 ? 29.535 10.856 -24.255 1.00 82.25 660 GLU A O 1
ATOM 5351 N N . HIS A 1 661 ? 29.964 12.566 -25.645 1.00 85.75 661 HIS A N 1
ATOM 5352 C CA . HIS A 1 661 ? 30.832 13.281 -24.713 1.00 85.75 661 HIS A CA 1
ATOM 5353 C C . HIS A 1 661 ? 30.083 13.692 -23.440 1.00 85.75 661 HIS A C 1
ATOM 5355 O O . HIS A 1 661 ? 30.553 13.435 -22.333 1.00 85.75 661 HIS A O 1
ATOM 5361 N N . HIS A 1 662 ? 28.889 14.272 -23.575 1.00 84.00 662 HIS A N 1
ATOM 5362 C CA . HIS A 1 662 ? 28.081 14.675 -22.423 1.00 84.00 662 HIS A CA 1
ATOM 5363 C C . HIS A 1 662 ? 27.655 13.476 -21.574 1.00 84.00 662 HIS A C 1
ATOM 5365 O O . HIS A 1 662 ? 27.754 13.508 -20.352 1.00 84.00 662 HIS A O 1
ATOM 5371 N N . VAL A 1 663 ? 27.245 12.387 -22.214 1.00 80.94 663 VAL A N 1
ATOM 5372 C CA . VAL A 1 663 ? 26.848 11.152 -21.535 1.00 80.94 663 VAL A CA 1
ATOM 5373 C C . VAL A 1 663 ? 28.027 10.500 -20.807 1.00 80.94 663 VAL A C 1
ATOM 5375 O O . VAL A 1 663 ? 27.859 10.001 -19.699 1.00 80.94 663 VAL A O 1
ATOM 5378 N N . SER A 1 664 ? 29.238 10.572 -21.370 1.00 82.12 664 SER A N 1
ATOM 5379 C CA . SER A 1 664 ? 30.455 10.102 -20.691 1.00 82.12 664 SER A CA 1
ATOM 5380 C C . SER A 1 664 ? 30.801 10.901 -19.427 1.00 82.12 664 SER A C 1
ATOM 5382 O O . SER A 1 664 ? 31.560 10.422 -18.592 1.00 82.12 664 SER A O 1
ATOM 5384 N N . SER A 1 665 ? 30.227 12.100 -19.269 1.00 83.50 665 SER A N 1
ATOM 5385 C CA . SER A 1 665 ? 30.409 12.959 -18.093 1.00 83.50 665 SER A CA 1
ATOM 5386 C C . SER A 1 665 ? 29.356 12.750 -16.997 1.00 83.50 665 SER A C 1
ATOM 5388 O O . SER A 1 665 ? 29.373 13.455 -15.986 1.00 83.50 665 SER A O 1
ATOM 5390 N N . PHE A 1 666 ? 28.422 11.807 -17.176 1.00 84.12 666 PHE A N 1
ATOM 5391 C CA . PHE A 1 666 ? 27.410 11.528 -16.163 1.00 84.12 666 PHE A CA 1
ATOM 5392 C C . PHE A 1 666 ? 28.028 10.990 -14.863 1.00 84.12 666 PHE A C 1
ATOM 5394 O O . PHE A 1 666 ? 29.013 10.251 -14.904 1.00 84.12 666 PHE A O 1
ATOM 5401 N N . PRO A 1 667 ? 27.439 11.325 -13.697 1.00 83.94 667 PRO A N 1
ATOM 5402 C CA . PRO A 1 667 ? 27.798 10.698 -12.429 1.00 83.94 667 PRO A CA 1
ATOM 5403 C C . PRO A 1 667 ? 27.745 9.172 -12.518 1.00 83.94 667 PRO A C 1
ATOM 5405 O O . PRO A 1 667 ? 26.913 8.637 -13.248 1.00 83.94 667 PRO A O 1
ATOM 5408 N N . ALA A 1 668 ? 28.543 8.480 -11.699 1.00 83.00 668 ALA A N 1
ATOM 5409 C CA . ALA A 1 668 ? 28.597 7.016 -11.676 1.00 83.00 668 ALA A CA 1
ATOM 5410 C C . ALA A 1 668 ? 27.206 6.367 -11.533 1.00 83.00 668 ALA A C 1
ATOM 5412 O O . ALA A 1 668 ? 26.900 5.404 -12.229 1.00 83.00 668 ALA A O 1
ATOM 5413 N N . VAL A 1 669 ? 26.313 6.958 -10.731 1.00 81.56 669 VAL A N 1
ATOM 5414 C CA . VAL A 1 669 ? 24.928 6.477 -10.559 1.00 81.56 669 VAL A CA 1
ATOM 5415 C C . VAL A 1 669 ? 24.082 6.526 -11.841 1.00 81.56 669 VAL A C 1
ATOM 5417 O O . VAL A 1 669 ? 23.072 5.835 -11.926 1.00 81.56 669 VAL A O 1
ATOM 5420 N N . PHE A 1 670 ? 24.475 7.316 -12.843 1.00 79.75 670 PHE A N 1
ATOM 5421 C CA . PHE A 1 670 ? 23.806 7.459 -14.142 1.00 79.75 670 PHE A CA 1
ATOM 5422 C C . PHE A 1 670 ? 24.680 7.019 -15.328 1.00 79.75 670 PHE A C 1
ATOM 5424 O O . PHE A 1 670 ? 24.334 7.308 -16.476 1.00 79.75 670 PHE A O 1
ATOM 5431 N N . ALA A 1 671 ? 25.797 6.326 -15.083 1.00 78.31 671 ALA A N 1
ATOM 5432 C CA . ALA A 1 671 ? 26.640 5.817 -16.158 1.00 78.31 671 ALA A CA 1
ATOM 5433 C C . ALA A 1 671 ? 25.855 4.844 -17.063 1.00 78.31 671 ALA A C 1
ATOM 5435 O O . ALA A 1 671 ? 24.984 4.095 -16.611 1.00 78.31 671 ALA A O 1
ATOM 5436 N N . LEU A 1 672 ? 26.139 4.862 -18.371 1.00 67.31 672 LEU A N 1
ATOM 5437 C CA . LEU A 1 672 ? 25.512 3.917 -19.307 1.00 67.31 672 LEU A CA 1
ATOM 5438 C C . LEU A 1 672 ? 26.056 2.492 -19.149 1.00 67.31 672 LEU A C 1
ATOM 5440 O O . LEU A 1 672 ? 25.349 1.531 -19.435 1.00 67.31 672 LEU A O 1
ATOM 5444 N N . SER A 1 673 ? 27.309 2.382 -18.714 1.00 70.12 673 SER A N 1
ATOM 5445 C CA . SER A 1 673 ? 28.033 1.128 -18.543 1.00 70.12 673 SER A CA 1
ATOM 5446 C C . SER A 1 673 ? 28.458 1.020 -17.087 1.00 70.12 673 SER A C 1
ATOM 5448 O O . SER A 1 673 ? 29.093 1.947 -16.591 1.00 70.12 673 SER A O 1
ATOM 5450 N N . ASP A 1 674 ? 28.107 -0.092 -16.441 1.00 73.38 674 ASP A N 1
ATOM 5451 C CA . ASP A 1 674 ? 28.420 -0.375 -15.032 1.00 73.38 674 ASP A CA 1
ATOM 5452 C C . ASP A 1 674 ? 28.041 0.777 -14.072 1.00 73.38 674 ASP A C 1
ATOM 5454 O O . ASP A 1 674 ? 28.904 1.372 -13.424 1.00 73.38 674 ASP A O 1
ATOM 5458 N N . PRO A 1 675 ? 26.754 1.181 -14.034 1.00 81.31 675 PRO A N 1
ATOM 5459 C CA . PRO A 1 675 ? 26.320 2.253 -13.151 1.00 81.31 675 PRO A CA 1
ATOM 5460 C C . PRO A 1 675 ? 26.509 1.872 -11.684 1.00 81.31 675 PRO A C 1
ATOM 5462 O O . PRO A 1 675 ? 26.243 0.741 -11.286 1.00 81.31 675 PRO A O 1
ATOM 5465 N N . ASP A 1 676 ? 26.872 2.849 -10.858 1.00 81.00 676 ASP A N 1
ATOM 5466 C CA . ASP A 1 676 ? 26.917 2.673 -9.410 1.00 81.00 676 ASP A CA 1
ATOM 5467 C C . ASP A 1 676 ? 25.495 2.464 -8.867 1.00 81.00 676 ASP A C 1
ATOM 5469 O O . ASP A 1 676 ? 24.682 3.394 -8.824 1.00 81.00 676 ASP A O 1
ATOM 5473 N N . THR A 1 677 ? 25.202 1.221 -8.480 1.00 82.75 677 THR A N 1
ATOM 5474 C CA . THR A 1 677 ? 23.934 0.793 -7.876 1.00 82.75 677 THR A CA 1
ATOM 5475 C C . THR A 1 677 ? 24.003 0.713 -6.350 1.00 82.75 677 THR A C 1
ATOM 5477 O O . THR A 1 677 ? 23.010 0.377 -5.702 1.00 82.75 677 THR A O 1
ATOM 5480 N N . SER A 1 678 ? 25.147 1.052 -5.736 1.00 79.19 678 SER A N 1
ATOM 5481 C CA . SER A 1 678 ? 25.387 0.883 -4.292 1.00 79.19 678 SER A CA 1
ATOM 5482 C C . SER A 1 678 ? 24.418 1.675 -3.406 1.00 79.19 678 SER A C 1
ATOM 5484 O O . SER A 1 678 ? 24.230 1.348 -2.232 1.00 79.19 678 SER A O 1
ATOM 5486 N N . LYS A 1 679 ? 23.782 2.705 -3.974 1.00 74.50 679 LYS A N 1
ATOM 5487 C CA . LYS A 1 679 ? 22.816 3.593 -3.319 1.00 74.50 679 LYS A CA 1
ATOM 5488 C C . LYS A 1 679 ? 21.385 3.458 -3.842 1.00 74.50 679 LYS A C 1
ATOM 5490 O O . LYS A 1 679 ? 20.518 4.195 -3.382 1.00 74.50 679 LYS A O 1
ATOM 5495 N N . ASP A 1 680 ? 21.094 2.499 -4.721 1.00 75.12 680 ASP A N 1
ATOM 5496 C CA . ASP A 1 680 ? 19.756 2.334 -5.319 1.00 75.12 680 ASP A CA 1
ATOM 5497 C C . ASP A 1 680 ? 18.677 2.030 -4.278 1.00 75.12 680 ASP A C 1
ATOM 5499 O O . ASP A 1 680 ? 17.544 2.492 -4.388 1.00 75.12 680 ASP A O 1
ATOM 5503 N N . ALA A 1 681 ? 19.039 1.305 -3.219 1.00 61.12 681 ALA A N 1
ATOM 5504 C CA . ALA A 1 681 ? 18.140 1.046 -2.100 1.00 61.12 681 ALA A CA 1
ATOM 5505 C C . ALA A 1 681 ? 17.875 2.298 -1.239 1.00 61.12 681 ALA A C 1
ATOM 5507 O O . ALA A 1 681 ? 16.801 2.407 -0.652 1.00 61.12 681 ALA A O 1
ATOM 5508 N N . GLU A 1 682 ? 18.836 3.227 -1.162 1.00 66.44 682 GLU A N 1
ATOM 5509 C CA . GLU A 1 682 ? 18.720 4.491 -0.417 1.00 66.44 682 GLU A CA 1
ATOM 5510 C C . GLU A 1 682 ? 17.958 5.547 -1.232 1.00 66.44 682 GLU A C 1
ATOM 5512 O O . GLU A 1 682 ? 17.193 6.341 -0.681 1.00 66.44 682 GLU A O 1
ATOM 5517 N N . TRP A 1 683 ? 18.113 5.521 -2.559 1.00 71.44 683 TRP A N 1
ATOM 5518 C CA . TRP A 1 683 ? 17.472 6.434 -3.498 1.00 71.44 683 TRP A CA 1
ATOM 5519 C C . TRP A 1 683 ? 16.715 5.666 -4.597 1.00 71.44 683 TRP A C 1
ATOM 5521 O O . TRP A 1 683 ? 17.142 5.683 -5.750 1.00 71.44 683 TRP A O 1
ATOM 5531 N N . PRO A 1 684 ? 15.559 5.038 -4.298 1.00 61.09 684 PRO A N 1
ATOM 5532 C CA . PRO A 1 684 ? 14.831 4.201 -5.264 1.00 61.09 684 PRO A CA 1
ATOM 5533 C C . PRO A 1 684 ? 14.470 4.918 -6.573 1.00 61.09 684 PRO A C 1
ATOM 5535 O O . PRO A 1 684 ? 14.426 4.315 -7.640 1.00 61.09 684 PRO A O 1
ATOM 5538 N N . TRP A 1 685 ? 14.278 6.237 -6.512 1.00 66.88 685 TRP A N 1
ATOM 5539 C CA . TRP A 1 685 ? 14.022 7.094 -7.670 1.00 66.88 685 TRP A CA 1
ATOM 5540 C C . TRP A 1 685 ? 15.212 7.181 -8.647 1.00 66.88 685 TRP A C 1
ATOM 5542 O O . TRP A 1 685 ? 15.001 7.456 -9.828 1.00 66.88 685 TRP A O 1
ATOM 5552 N N . VAL A 1 686 ? 16.453 6.927 -8.199 1.00 73.69 686 VAL A N 1
ATOM 5553 C CA . VAL A 1 686 ? 17.653 6.905 -9.060 1.00 73.69 686 VAL A CA 1
ATOM 5554 C C . VAL A 1 686 ? 17.545 5.808 -10.102 1.00 73.69 686 VAL A C 1
ATOM 5556 O O . VAL A 1 686 ? 17.961 6.029 -11.233 1.00 73.69 686 VAL A O 1
ATOM 5559 N N . VAL A 1 687 ? 16.950 4.666 -9.755 1.00 70.94 687 VAL A N 1
ATOM 5560 C CA . VAL A 1 687 ? 16.767 3.532 -10.667 1.00 70.94 687 VAL A CA 1
ATOM 5561 C C . VAL A 1 687 ? 15.955 3.974 -11.883 1.00 70.94 687 VAL A C 1
ATOM 5563 O O . VAL A 1 687 ? 16.433 3.916 -13.015 1.00 70.94 687 VAL A O 1
ATOM 5566 N N . THR A 1 688 ? 14.770 4.538 -11.653 1.00 65.44 688 THR A N 1
ATOM 5567 C CA . THR A 1 688 ? 13.899 5.046 -12.719 1.00 65.44 688 THR A CA 1
ATOM 5568 C C . THR A 1 688 ? 14.542 6.205 -13.486 1.00 65.44 688 THR A C 1
ATOM 5570 O O . THR A 1 688 ? 14.478 6.268 -14.715 1.00 65.44 688 THR A O 1
ATOM 5573 N N . HIS A 1 689 ? 15.227 7.118 -12.788 1.00 74.81 689 HIS A N 1
ATOM 5574 C CA . HIS A 1 689 ? 15.921 8.246 -13.423 1.00 74.81 689 HIS A CA 1
ATOM 5575 C C . HIS A 1 689 ? 17.116 7.800 -14.275 1.00 74.81 689 HIS A C 1
ATOM 5577 O O . HIS A 1 689 ? 17.372 8.404 -15.316 1.00 74.81 689 HIS A O 1
ATOM 5583 N N . ARG A 1 690 ? 17.818 6.729 -13.890 1.00 78.31 690 ARG A N 1
ATOM 5584 C CA . ARG A 1 690 ? 18.910 6.125 -14.661 1.00 78.31 690 ARG A CA 1
ATOM 5585 C C . ARG A 1 690 ? 18.393 5.587 -15.986 1.00 78.31 690 ARG A C 1
ATOM 5587 O O . ARG A 1 690 ? 18.934 5.955 -17.027 1.00 78.31 690 ARG A O 1
ATOM 5594 N N . TYR A 1 691 ? 17.307 4.814 -15.968 1.00 66.19 691 TYR A N 1
ATOM 5595 C CA . TYR A 1 691 ? 16.676 4.323 -17.196 1.00 66.19 691 TYR A CA 1
ATOM 5596 C C . TYR A 1 691 ? 16.168 5.464 -18.086 1.00 66.19 691 TYR A C 1
ATOM 5598 O O . TYR A 1 691 ? 16.339 5.421 -19.306 1.00 66.19 691 TYR A O 1
ATOM 5606 N N . TYR A 1 692 ? 15.618 6.529 -17.493 1.00 69.69 692 TYR A N 1
ATOM 5607 C CA . TYR A 1 692 ? 15.200 7.720 -18.235 1.00 69.69 692 TYR A CA 1
ATOM 5608 C C . TYR A 1 692 ? 16.375 8.408 -18.950 1.00 69.69 692 TYR A C 1
ATOM 5610 O O . TYR A 1 692 ? 16.291 8.713 -20.142 1.00 69.69 692 TYR A O 1
ATOM 5618 N N . VAL A 1 693 ? 17.492 8.625 -18.250 1.00 69.81 693 VAL A N 1
ATOM 5619 C CA . VAL A 1 693 ? 18.702 9.256 -18.806 1.00 69.81 693 VAL A CA 1
ATOM 5620 C C . VAL A 1 693 ? 19.328 8.392 -19.906 1.00 69.81 693 VAL A C 1
ATOM 5622 O O . VAL A 1 693 ? 19.719 8.915 -20.951 1.00 69.81 693 VAL A O 1
ATOM 5625 N N . GLN A 1 694 ? 19.360 7.073 -19.715 1.00 66.38 694 GLN A N 1
ATOM 5626 C CA . GLN A 1 694 ? 19.835 6.110 -20.713 1.00 66.38 694 GLN A CA 1
ATOM 5627 C C . GLN A 1 694 ? 18.954 6.112 -21.973 1.00 66.38 694 GLN A C 1
ATOM 5629 O O . GLN A 1 694 ? 19.460 6.215 -23.092 1.00 66.38 694 GLN A O 1
ATOM 5634 N N . THR A 1 695 ? 17.630 6.083 -21.799 1.00 62.59 695 THR A N 1
ATOM 5635 C CA . THR A 1 695 ? 16.659 6.157 -22.904 1.00 62.59 695 THR A CA 1
ATOM 5636 C C . THR A 1 695 ? 16.800 7.469 -23.667 1.00 62.59 695 THR A C 1
ATOM 5638 O O . THR A 1 695 ? 16.812 7.485 -24.895 1.00 62.59 695 THR A O 1
ATOM 5641 N N . MET A 1 696 ? 16.982 8.581 -22.954 1.00 65.56 696 MET A N 1
ATOM 5642 C CA . MET A 1 696 ? 17.220 9.888 -23.557 1.00 65.56 696 MET A CA 1
ATOM 5643 C C . MET A 1 696 ? 18.494 9.887 -24.410 1.00 65.56 696 MET A C 1
ATOM 5645 O O . MET A 1 696 ? 18.438 10.268 -25.582 1.00 65.56 696 MET A O 1
ATOM 5649 N N . ALA A 1 697 ? 19.619 9.412 -23.867 1.00 63.69 697 ALA A N 1
ATOM 5650 C CA . ALA A 1 697 ? 20.881 9.289 -24.600 1.00 63.69 697 ALA A CA 1
ATOM 5651 C C . ALA A 1 697 ? 20.715 8.471 -25.893 1.00 63.69 697 ALA A C 1
ATOM 5653 O O . ALA A 1 697 ? 21.218 8.855 -26.954 1.00 63.69 697 ALA A O 1
ATOM 5654 N N . PHE A 1 698 ? 19.946 7.385 -25.829 1.00 61.84 698 PHE A N 1
ATOM 5655 C CA . PHE A 1 698 ? 19.638 6.536 -26.975 1.00 61.84 698 PHE A CA 1
ATOM 5656 C C . PHE A 1 698 ? 18.753 7.221 -28.029 1.00 61.84 698 PHE A C 1
ATOM 5658 O O . PHE A 1 698 ? 19.067 7.175 -29.218 1.00 61.84 698 PHE A O 1
ATOM 5665 N N . VAL A 1 699 ? 17.678 7.900 -27.615 1.00 58.19 699 VAL A N 1
ATOM 5666 C CA . VAL A 1 699 ? 16.776 8.634 -28.524 1.00 58.19 699 VAL A CA 1
ATOM 5667 C C . VAL A 1 699 ? 17.544 9.725 -29.268 1.00 58.19 699 VAL A C 1
ATOM 5669 O O . VAL A 1 699 ? 17.544 9.757 -30.497 1.00 58.19 699 VAL A O 1
ATOM 5672 N N . CYS A 1 700 ? 18.329 10.536 -28.552 1.00 61.00 700 CYS A N 1
ATOM 5673 C CA . CYS A 1 700 ? 19.143 11.563 -29.199 1.00 61.00 700 CYS A CA 1
ATOM 5674 C C . CYS A 1 700 ? 20.179 10.968 -30.168 1.00 61.00 700 CYS A C 1
ATOM 5676 O O . CYS A 1 700 ? 20.407 11.533 -31.235 1.00 61.00 700 CYS A O 1
ATOM 5678 N N . THR A 1 701 ? 20.794 9.826 -29.856 1.00 60.03 701 THR A N 1
ATOM 5679 C CA . THR A 1 701 ? 21.785 9.210 -30.758 1.00 60.03 701 THR A CA 1
ATOM 5680 C C . THR A 1 701 ? 21.168 8.522 -31.983 1.00 60.03 701 THR A C 1
ATOM 5682 O O . THR A 1 701 ? 21.830 8.488 -33.021 1.00 60.03 701 THR A O 1
ATOM 5685 N N . ARG A 1 702 ? 19.923 8.020 -31.922 1.00 49.03 702 ARG A N 1
ATOM 5686 C CA . ARG A 1 702 ? 19.245 7.363 -33.061 1.00 49.03 702 ARG A CA 1
ATOM 5687 C C . ARG A 1 702 ? 18.455 8.295 -33.973 1.00 49.03 702 ARG A C 1
ATOM 5689 O O . ARG A 1 702 ? 18.479 8.071 -35.182 1.00 49.03 702 ARG A O 1
ATOM 5696 N N . ASP A 1 703 ? 17.822 9.341 -33.447 1.00 47.69 703 ASP A N 1
ATOM 5697 C CA . ASP A 1 703 ? 16.995 10.258 -34.252 1.00 47.69 703 ASP A CA 1
ATOM 5698 C C . ASP A 1 703 ? 17.802 10.983 -35.342 1.00 47.69 703 ASP A C 1
ATOM 5700 O O . ASP A 1 703 ? 17.286 11.326 -36.404 1.00 47.69 703 ASP A O 1
ATOM 5704 N N . THR A 1 704 ? 19.111 11.138 -35.137 1.00 43.72 704 THR A N 1
ATOM 5705 C CA . THR A 1 704 ? 20.008 11.740 -36.133 1.00 43.72 704 THR A CA 1
ATOM 5706 C C . THR A 1 704 ? 20.377 10.821 -37.300 1.00 43.72 704 THR A C 1
ATOM 5708 O O . THR A 1 704 ? 20.826 11.305 -38.338 1.00 43.72 704 THR A O 1
ATOM 5711 N N . ALA A 1 705 ? 20.163 9.507 -37.183 1.00 35.47 705 ALA A N 1
ATOM 5712 C CA . ALA A 1 705 ? 20.374 8.581 -38.294 1.00 35.47 705 ALA A CA 1
ATOM 5713 C C . ALA A 1 705 ? 19.223 8.649 -39.316 1.00 35.47 705 ALA A C 1
ATOM 5715 O O . ALA A 1 705 ? 19.467 8.558 -40.520 1.00 35.47 705 ALA A O 1
ATOM 5716 N N . ALA A 1 706 ? 17.987 8.880 -38.854 1.00 38.25 706 ALA A N 1
ATOM 5717 C CA . ALA A 1 706 ? 16.786 8.916 -39.694 1.00 38.25 706 ALA A CA 1
ATOM 5718 C C . ALA A 1 706 ? 16.717 10.152 -40.612 1.00 38.25 706 ALA A C 1
ATOM 5720 O O . ALA A 1 706 ? 16.202 10.076 -41.726 1.00 38.25 706 ALA A O 1
ATOM 5721 N N . THR A 1 707 ? 17.300 11.279 -40.201 1.00 39.06 707 THR A N 1
ATOM 5722 C CA . THR A 1 707 ? 17.333 12.517 -40.999 1.00 39.06 707 THR A CA 1
ATOM 5723 C C . THR A 1 707 ? 18.389 12.511 -42.113 1.00 39.06 707 THR A C 1
ATOM 5725 O O . THR A 1 707 ? 18.418 13.432 -42.929 1.00 39.06 707 THR A O 1
ATOM 5728 N N . SER A 1 708 ? 19.244 11.480 -42.194 1.00 39.53 708 SER A N 1
ATOM 5729 C CA . SER A 1 708 ? 20.418 11.454 -43.085 1.00 39.53 708 SER A CA 1
ATOM 5730 C C . SER A 1 708 ? 20.213 10.832 -44.478 1.00 39.53 708 SER A C 1
ATOM 5732 O O . SER A 1 708 ? 21.164 10.765 -45.253 1.00 39.53 708 SER A O 1
ATOM 5734 N N . GLY A 1 709 ? 18.977 10.483 -44.852 1.00 38.56 709 GLY A N 1
ATOM 5735 C CA . GLY A 1 709 ? 18.621 10.213 -46.249 1.00 38.56 709 GLY A CA 1
ATOM 5736 C C . GLY A 1 709 ? 18.318 8.751 -46.570 1.00 38.56 709 GLY A C 1
ATOM 5737 O O . GLY A 1 709 ? 19.173 7.997 -47.013 1.00 38.56 709 GLY A O 1
ATOM 5738 N N . SER A 1 710 ? 17.051 8.376 -46.433 1.00 29.73 710 SER A N 1
ATOM 5739 C CA . SER A 1 710 ? 16.284 7.683 -47.477 1.00 29.73 710 SER A CA 1
ATOM 5740 C C . SER A 1 710 ? 14.820 7.636 -47.036 1.00 29.73 710 SER A C 1
ATOM 5742 O O . SER A 1 710 ? 14.494 7.135 -45.968 1.00 29.73 710 SER A O 1
ATOM 5744 N N . GLY A 1 711 ? 13.941 8.212 -47.857 1.00 29.94 711 GLY A N 1
ATOM 5745 C CA . GLY A 1 711 ? 12.494 8.105 -47.696 1.00 29.94 711 GLY A CA 1
ATOM 5746 C C . GLY A 1 711 ? 11.824 9.279 -46.984 1.00 29.94 711 GLY A C 1
ATOM 5747 O O . GLY A 1 711 ? 11.618 9.261 -45.777 1.00 29.94 711 GLY A O 1
ATOM 5748 N N . ARG A 1 712 ? 11.265 10.196 -47.785 1.00 30.59 712 ARG A N 1
ATOM 5749 C CA . ARG A 1 712 ? 10.006 10.920 -47.490 1.00 30.59 712 ARG A CA 1
ATOM 5750 C C . ARG A 1 712 ? 8.797 9.958 -47.376 1.00 30.59 712 ARG A C 1
ATOM 5752 O O . ARG A 1 712 ? 7.686 10.295 -47.757 1.00 30.59 712 ARG A O 1
ATOM 5759 N N . VAL A 1 713 ? 9.028 8.743 -46.887 1.00 32.06 713 VAL A N 1
ATOM 5760 C CA . VAL A 1 713 ? 8.053 7.666 -46.711 1.00 32.06 713 VAL A CA 1
ATOM 5761 C C . VAL A 1 713 ? 8.287 7.073 -45.321 1.00 32.06 713 VAL A C 1
ATOM 5763 O O . VAL A 1 713 ? 8.548 5.891 -45.154 1.00 32.06 713 VAL A O 1
ATOM 5766 N N . PHE A 1 714 ? 8.253 7.924 -44.299 1.00 33.12 714 PHE A N 1
ATOM 5767 C CA . PHE A 1 714 ? 7.857 7.474 -42.971 1.00 33.12 714 PHE A CA 1
ATOM 5768 C C . PHE A 1 714 ? 6.356 7.741 -42.889 1.00 33.12 714 PHE A C 1
ATOM 5770 O O . PHE A 1 714 ? 5.926 8.783 -42.400 1.00 33.12 714 PHE A O 1
ATOM 5777 N N . SER A 1 715 ? 5.564 6.847 -43.494 1.00 33.72 715 SER A N 1
ATOM 5778 C CA . SER A 1 715 ? 4.127 6.808 -43.232 1.00 33.72 715 SER A CA 1
ATOM 5779 C C . SER A 1 715 ? 3.912 6.484 -41.752 1.00 33.72 715 SER A C 1
ATOM 5781 O O . SER A 1 715 ? 4.763 5.860 -41.107 1.00 33.72 715 SER A O 1
ATOM 5783 N N . GLU A 1 716 ? 2.774 6.922 -41.220 1.00 35.12 716 GLU A N 1
ATOM 5784 C CA . GLU A 1 716 ? 2.323 6.786 -39.826 1.00 35.12 716 GLU A CA 1
ATOM 5785 C C . GLU A 1 716 ? 2.520 5.372 -39.223 1.00 35.12 716 GLU A C 1
ATOM 5787 O O . GLU A 1 716 ? 2.644 5.218 -38.008 1.00 35.12 716 GLU A O 1
ATOM 5792 N N . ASP A 1 717 ? 2.673 4.345 -40.061 1.00 30.23 717 ASP A N 1
ATOM 5793 C CA . ASP A 1 717 ? 2.904 2.950 -39.684 1.00 30.23 717 ASP A CA 1
ATOM 5794 C C . ASP A 1 717 ? 4.245 2.656 -38.993 1.00 30.23 717 ASP A C 1
ATOM 5796 O O . ASP A 1 717 ? 4.308 1.762 -38.148 1.00 30.23 717 ASP A O 1
ATOM 5800 N N . VAL A 1 718 ? 5.338 3.368 -39.303 1.00 33.00 718 VAL A N 1
ATOM 5801 C CA . VAL A 1 718 ? 6.652 3.075 -38.681 1.00 33.00 718 VAL A CA 1
ATOM 5802 C C . VAL A 1 718 ? 6.820 3.794 -37.339 1.00 33.00 718 VAL A C 1
ATOM 5804 O O . VAL A 1 718 ? 7.443 3.246 -36.426 1.00 33.00 718 VAL A O 1
ATOM 5807 N N . ALA A 1 719 ? 6.183 4.956 -37.164 1.00 34.59 719 ALA A N 1
ATOM 5808 C CA . ALA A 1 719 ? 6.035 5.583 -35.850 1.00 34.59 719 ALA A CA 1
ATOM 5809 C C . ALA A 1 719 ? 5.236 4.672 -34.898 1.00 34.59 719 ALA A C 1
ATOM 5811 O O . ALA A 1 719 ? 5.634 4.508 -33.748 1.00 34.59 719 ALA A O 1
ATOM 5812 N N . ASN A 1 720 ? 4.209 3.978 -35.410 1.00 31.80 720 ASN A N 1
ATOM 5813 C CA . ASN A 1 720 ? 3.438 2.972 -34.670 1.00 31.80 720 ASN A CA 1
ATOM 5814 C C . ASN A 1 720 ? 4.183 1.648 -34.397 1.00 31.80 720 ASN A C 1
ATOM 5816 O O . ASN A 1 720 ? 3.828 0.915 -33.477 1.00 31.80 720 ASN A O 1
ATOM 5820 N N . ARG A 1 721 ? 5.224 1.308 -35.168 1.00 30.86 721 ARG A N 1
ATOM 5821 C CA . ARG A 1 721 ? 6.029 0.091 -34.931 1.00 30.86 721 ARG A CA 1
ATOM 5822 C C . ARG A 1 721 ? 7.215 0.329 -34.001 1.00 30.86 721 ARG A C 1
ATOM 5824 O O . ARG A 1 721 ? 7.524 -0.536 -33.187 1.00 30.86 721 ARG A O 1
ATOM 5831 N N . ASN A 1 722 ? 7.838 1.506 -34.058 1.00 32.53 722 ASN A N 1
ATOM 5832 C CA . ASN A 1 722 ? 8.812 1.922 -33.045 1.00 32.53 722 ASN A CA 1
ATOM 5833 C C . ASN A 1 722 ? 8.132 2.301 -31.714 1.00 32.53 722 ASN A C 1
ATOM 5835 O O . ASN A 1 722 ? 8.771 2.197 -30.667 1.00 32.53 722 ASN A O 1
ATOM 5839 N N . SER A 1 723 ? 6.842 2.670 -31.722 1.00 33.72 723 SER A N 1
ATOM 5840 C CA . SER A 1 723 ? 6.075 2.944 -30.501 1.00 33.72 723 SER A CA 1
ATOM 5841 C C . SER A 1 723 ? 5.763 1.698 -29.674 1.00 33.72 723 SER A C 1
ATOM 5843 O O . SER A 1 723 ? 5.684 1.837 -28.463 1.00 33.72 723 SER A O 1
ATOM 5845 N N . MET A 1 724 ? 5.681 0.488 -30.248 1.00 28.75 724 MET A N 1
ATOM 5846 C CA . MET A 1 724 ? 5.513 -0.744 -29.451 1.00 28.75 724 MET A CA 1
ATOM 5847 C C . MET A 1 724 ? 6.727 -1.035 -28.558 1.00 28.75 724 MET A C 1
ATOM 5849 O O . MET A 1 724 ? 6.568 -1.510 -27.439 1.00 28.75 724 MET A O 1
ATOM 5853 N N . GLY A 1 725 ? 7.937 -0.710 -29.029 1.00 27.61 725 GLY A N 1
ATOM 5854 C CA . GLY A 1 725 ? 9.161 -0.856 -28.236 1.00 27.61 725 GLY A CA 1
ATOM 5855 C C . GLY A 1 725 ? 9.350 0.248 -27.193 1.00 27.61 725 GLY A C 1
ATOM 5856 O O . GLY A 1 725 ? 10.056 0.038 -26.217 1.00 27.61 725 GLY A O 1
ATOM 5857 N N . ILE A 1 726 ? 8.726 1.416 -27.382 1.00 31.59 726 ILE A N 1
ATOM 5858 C CA . ILE A 1 726 ? 8.754 2.525 -26.414 1.00 31.59 726 ILE A CA 1
ATOM 5859 C C . ILE A 1 726 ? 7.597 2.399 -25.413 1.00 31.59 726 ILE A C 1
ATOM 5861 O O . ILE A 1 726 ? 7.799 2.661 -24.233 1.00 31.59 726 ILE A O 1
ATOM 5865 N N . SER A 1 727 ? 6.423 1.906 -25.826 1.00 29.47 727 SER A N 1
ATOM 5866 C CA . SER A 1 727 ? 5.289 1.662 -24.927 1.00 29.47 727 SER A CA 1
ATOM 5867 C C . SER A 1 727 ? 5.562 0.527 -23.941 1.00 29.47 727 SER A C 1
ATOM 5869 O O . SER A 1 727 ? 4.969 0.522 -22.870 1.00 29.47 727 SER A O 1
ATOM 5871 N N . SER A 1 728 ? 6.457 -0.413 -24.275 1.00 29.97 728 SER A N 1
ATOM 5872 C CA . SER A 1 728 ? 6.969 -1.436 -23.349 1.00 29.97 728 SER A CA 1
ATOM 5873 C C . SER A 1 728 ? 8.103 -0.945 -22.440 1.00 29.97 728 SER A C 1
ATOM 5875 O O . SER A 1 728 ? 8.556 -1.699 -21.592 1.00 29.97 728 SER A O 1
ATOM 5877 N N . LEU A 1 729 ? 8.627 0.267 -22.667 1.00 31.77 729 LEU A N 1
ATOM 5878 C CA . LEU A 1 729 ? 9.635 0.919 -21.817 1.00 31.77 729 LEU A CA 1
ATOM 5879 C C . LEU A 1 729 ? 8.995 1.911 -20.824 1.00 31.77 729 LEU A C 1
ATOM 5881 O O . LEU A 1 729 ? 9.668 2.352 -19.895 1.00 31.77 729 LEU A O 1
ATOM 5885 N N . THR A 1 730 ? 7.731 2.298 -21.047 1.00 29.31 730 THR A N 1
ATOM 5886 C CA . THR A 1 730 ? 6.942 3.213 -20.195 1.00 29.31 730 THR A CA 1
ATOM 5887 C C . THR A 1 730 ? 5.717 2.575 -19.522 1.00 29.31 730 THR A C 1
ATOM 5889 O O . THR A 1 730 ? 5.103 3.231 -18.683 1.00 29.31 730 THR A O 1
ATOM 5892 N N . ARG A 1 731 ? 5.327 1.353 -19.902 1.00 28.58 731 ARG A N 1
ATOM 5893 C CA . ARG A 1 731 ? 4.573 0.439 -19.026 1.00 28.58 731 ARG A CA 1
ATOM 5894 C C . ARG A 1 731 ? 5.579 -0.331 -18.195 1.00 28.58 731 ARG A C 1
ATOM 5896 O O . ARG A 1 731 ? 5.256 -0.576 -17.020 1.00 28.58 731 ARG A O 1
#

Foldseek 3Di:
DVVVVVVVVFWDKAFFFDLCDDLFHPDAAFAPCLVVLQVVLLVVLCVLQVDDPVLSVVLVLLSCLLLLRLLQVPFDPVLSNLVSNVSSLPCVLLCCCVVHPCVQPLPVLVVLLCLLLCLLVVHDDDDDHHSSSVSSSVSLVSLQPDDDDDDDDDDDDDDDPPPVCVVVCVVVVVVVVVVVVPSDPLSNQLSVLSVLQSVLSSVNSVVVNVPDQDALVRLLVSLLSNVSLRSVLSSLCSRVVQDADVVLVLDLLLVLLSSLLSLLLQLLCLSQQVQVCLVVVHCRHSLSSQVLVPDFNNVSSVVSSVVNVVSSVVNVVSVVVDDDPDDVNVVSSVSSSVSSSSSSNSSNNSSLVRCNRQHPCSVVCVVRSMDMHGRQRPNSVVVVVPVVPPPDDPDDDDDDFPFADPVLLVLLVVLVVLDDDPLLLVLLLVLLVVPPCLLQVLDDVVVLVVVVVVLVPDPDDTGLVNLLNLLLSLLSNLLSLLPDDSVNCSVSVHDDPDRSNVSSVVSNVSSVSSLVSRDPPNADSSNLSSLLSSLVSCVLVLVLVVSLVSLLVSVVSLVSVVLLDPPPDPDPDPSNVSSVSSVLVSLLSLQLSCLQVVHWRNDQDPDDDLPDPCLPDDDDDSCNLSSLSSNLSSVVCVVQVGNVSCQEPVSLVVQLVSLVVSQCPDRQLQHPPNRPCVCCVVPVSSVVSSLVSNVSSVSSNPSSVVSHDDDPPPDPVVSVVVVVVVSVSSD

Nearest PDB structures (foldseek):
  8h6q-assembly1_D  TM=9.301E-01  e=6.989E-16  Botrytis cinerea
  7ofl-assembly1_B  TM=9.232E-01  e=4.778E-14  Coniophora puteana RWD-64-598 SS2
  8h72-assembly1_A  TM=8.770E-01  e=5.821E-14  Dendrothele bispora CBS 962.96
  7zrn-assembly1_B  TM=9.007E-01  e=3.356E-11  Sorangium cellulosum
  7zrn-assembly1_A  TM=8.828E-01  e=8.000E-11  Sorangium cellulosum

Organism: Fusarium oxysporum (NCBI:txid5507)